Protein AF-A0A1T4WNL3-F1 (afdb_monomer)

Sequence (635 aa):
MLKDLIFTIPKENHSEDTITNILKSHPEIQFVSLVGIDLSGNDTDEKIPVKIFLDDITTFLKGSVQTDGSSVVLPGIATINNAKIDMVADLDVNWYVDYNFENIDEETGKPVGTLRIPCFLIHEGKAVDSRNILKKSIEYFKTTLFSLLKKYPHTLKDYGISVDDIEDVVATSATELEFWVKTPNDIAEMEEIEALSTSQALQEQYWKRTKGAVRTSLEQCLMFMNKYGLDPEMGHKEVGGVKGKIDESGKFNHIMEQLEIDWKYSDAIQAADNDLLVRTLVKEVFRRNGLDVTFQAKPIEGVAGSGKHTHIGMALKLKNGKRINLFTATKKHYLSVFGYASLMGILKNYEVINPFVSATNDSLRRLKPGFEAPICIVTSLGHAVEEPSRNRTVLIGLVRDIQSPLATRFELRAPNPHTNTYLSLATMYLTMIDGIKYALENSKNEDDLLKEISKAPEEDADYLEKGRAYRSEEDVFEHYSEKEREAIFGKAPATVFENISAFSKYPEKLAVLNQGEILNSKIIESYKMAVIKRWVTEINNRIISNYMDEIRSFKMLHNPEKALDLDISNWMAINELRMYLMKDTYTSKSLFTRIKEASASEDYDKLSNLQLELDMKMKVLRELYYSYKKNLVDI

Secondary structure (DSSP, 8-state):
--TT---EE-GGG-SHHHHHHHHHH-TTEEEEEEE-B-TTSPBP---EEHHHHHHTHHHHHHS-EEEEGGGSS-TTTSBTTB-EEEEEE--SS-EEEEEEEEEE-TTTSSEEEEEEEEEEEEETTEE-SHHHHHHHHHHHHHHHHHHHHHH-GGGGGGGT--GGGEEEEEEEEEEEEEEEEE-TT----HHHHHHHHHHHHTT-STTPPP-HHHHHHHHHHHHHHHHTT--EEEEEEEEEE-PPEE-TTSSEEE-EEEEEEEE--EEHHHHHHHHHHHHHHHHHHHHHTT-EEE--SSSSTTSPPPPEEEEEEEEEEETTS-EEESSS-SSSSSS-HHHHHHHHHHHHTHHHHHHHH--SHHHHHHS-TTSS---SS-EE--SBTTB-----SSSEEEEEETTEEEEEEEEE----TTS-HHHHHHHHHHHHHHHHHHHHHTT--HHHHHHHHT--TTS--SSSPTT---B--S-HHHHS-HHHHHHHH-PPPSSHHHHHTHHHH-HHHHHHHTGGGTT-HHHHHHHHHHHHHHHHHHIIIIIHHHHHHHHHH----S-TTT--HHHHHHHHHHHHHHHHHH---SS---HHHHHHHHHHTT-HHHHHHHHHHHHHHHHHHHHHHHHHHHH-S--

pLDDT: mean 93.78, std 6.46, range [57.22, 98.81]

Radius of gyration: 26.41 Å; Cα contacts (8 Å, |Δi|>4): 1164; chains: 1; bounding box: 69×68×75 Å

Solvent-accessible surface area (backbone atoms only — not comparable to full-atom values): 33241 Å² total; per-residue (Å²): 116,77,76,94,67,76,33,57,47,56,38,92,50,67,45,73,68,50,45,52,53,49,47,69,74,37,66,43,42,47,25,34,22,63,31,29,32,28,66,71,53,50,69,49,82,57,79,42,47,38,68,64,47,63,78,46,42,64,44,56,65,74,43,59,48,76,48,74,25,54,85,44,62,34,46,94,68,26,34,84,94,49,18,63,25,34,38,31,50,51,57,90,42,67,30,41,41,50,64,41,81,86,46,61,35,84,88,77,64,26,42,33,23,30,40,40,38,45,25,36,37,25,44,96,90,37,76,73,21,26,54,48,42,24,53,51,26,51,53,50,39,44,54,50,48,54,53,49,41,69,76,45,53,75,78,32,52,76,74,75,52,57,75,86,46,54,65,47,69,46,51,32,19,31,52,40,44,29,28,39,40,28,31,73,91,70,73,81,48,74,69,51,41,50,49,26,35,49,31,36,77,68,60,67,27,50,74,41,84,69,56,72,54,63,33,53,27,54,55,49,39,45,57,50,36,45,61,55,67,43,51,55,73,48,72,48,36,29,56,31,27,52,86,59,42,67,45,99,86,72,44,77,72,44,43,43,37,26,31,35,42,32,39,54,64,36,50,41,70,55,29,38,57,46,54,56,50,49,56,51,46,47,44,53,42,28,42,76,57,67,31,40,70,44,51,48,19,40,81,47,82,88,48,74,48,23,38,19,35,39,35,44,39,48,27,39,33,27,72,87,71,52,74,44,41,46,32,35,38,77,59,102,44,77,37,18,51,54,26,46,19,25,53,51,16,36,53,73,32,36,63,57,40,40,39,45,32,44,60,38,69,42,42,37,65,32,44,34,92,95,52,86,37,28,56,38,50,27,24,31,71,35,95,41,70,91,38,64,36,80,66,66,50,33,22,37,31,43,45,58,41,94,91,39,56,75,60,32,34,38,34,37,44,62,26,25,57,69,32,27,51,35,49,38,50,21,44,42,44,35,25,18,47,51,20,33,47,53,32,63,78,67,69,50,49,50,69,57,47,51,50,55,47,59,33,52,30,90,45,81,54,96,83,54,64,63,56,30,30,43,51,50,81,63,55,53,75,81,74,37,54,72,70,51,40,36,56,35,35,41,73,63,56,83,41,47,63,58,28,53,44,27,52,77,75,37,52,74,51,39,52,47,48,28,52,92,64,58,50,27,72,71,55,50,50,18,45,49,53,49,42,52,54,49,52,54,49,41,45,67,67,45,52,48,48,53,48,51,56,52,57,65,66,66,64,90,70,70,53,85,92,74,50,49,74,64,59,52,52,49,50,49,57,42,50,52,51,50,35,48,42,70,43,67,56,99,88,47,75,9,52,54,56,51,39,55,49,24,57,74,68,66,36,56,72,58,29,47,55,48,48,54,51,46,57,52,51,53,51,52,45,51,54,49,50,48,54,51,58,73,69,52,86,82,117

Nearest PDB structures (foldseek):
  8v22-assembly1_L  TM=7.716E-01  e=1.422E-23  Escherichia coli
  8oon-assembly1_C-2  TM=8.156E-01  e=2.079E-21  Methanothermococcus thermolithotrophicus DSM 2095
  4s17-assembly1_F-2  TM=7.633E-01  e=3.168E-22  Bifidobacterium adolescentis ATCC 15703
  4s17-assembly1_A-2  TM=7.574E-01  e=7.742E-22  Bifidobacterium adolescentis ATCC 15703
  4s17-assembly1_B-2  TM=7.696E-01  e=1.299E-21  Bifidobacterium adolescentis ATCC 15703

Mean predicted aligned error: 5.03 Å

Structure (mmCIF, N/CA/C/O backbone):
data_AF-A0A1T4WNL3-F1
#
_entry.id   AF-A0A1T4WNL3-F1
#
loop_
_atom_site.group_PDB
_atom_site.id
_atom_site.type_symbol
_atom_site.label_atom_id
_atom_site.label_alt_id
_atom_site.label_comp_id
_atom_site.label_asym_id
_atom_site.label_entity_id
_atom_site.label_seq_id
_atom_site.pdbx_PDB_ins_code
_atom_site.Cartn_x
_atom_site.Cartn_y
_atom_site.Cartn_z
_atom_site.occupancy
_atom_site.B_iso_or_equiv
_atom_site.auth_seq_id
_atom_site.auth_comp_id
_atom_site.auth_asym_id
_atom_site.auth_atom_id
_atom_site.pdbx_PDB_model_num
ATOM 1 N N . MET A 1 1 ? -19.769 -29.306 6.484 1.00 57.22 1 MET A N 1
ATOM 2 C CA . MET A 1 1 ? -18.399 -28.915 6.866 1.00 57.22 1 MET A CA 1
ATOM 3 C C . MET A 1 1 ? -18.257 -27.441 7.251 1.00 57.22 1 MET A C 1
ATOM 5 O O . MET A 1 1 ? -17.490 -27.186 8.155 1.00 57.22 1 MET A O 1
ATOM 9 N N . LEU A 1 2 ? -18.979 -26.476 6.649 1.00 66.50 2 LEU A N 1
ATOM 10 C CA . LEU A 1 2 ? -18.873 -25.042 7.026 1.00 66.50 2 LEU A CA 1
ATOM 11 C C . LEU A 1 2 ? -20.044 -24.500 7.869 1.00 66.50 2 LEU A C 1
ATOM 13 O O . LEU A 1 2 ? -20.103 -23.299 8.112 1.00 66.50 2 LEU A O 1
ATOM 17 N N . LYS A 1 3 ? -21.021 -25.345 8.225 1.00 69.94 3 LYS A N 1
ATOM 18 C CA . LYS A 1 3 ? -22.125 -24.926 9.099 1.00 69.94 3 LYS A CA 1
ATOM 19 C C . LYS A 1 3 ? -21.577 -24.781 10.518 1.00 69.94 3 LYS A C 1
ATOM 21 O O . LYS A 1 3 ? -20.771 -25.612 10.929 1.00 69.94 3 LYS A O 1
ATOM 26 N N . ASP A 1 4 ? -22.001 -23.728 11.207 1.00 85.50 4 ASP A N 1
ATOM 27 C CA . ASP A 1 4 ? -21.702 -23.480 12.622 1.00 85.50 4 ASP A CA 1
ATOM 28 C C . ASP A 1 4 ? -20.215 -23.215 12.941 1.00 85.50 4 ASP A C 1
ATOM 30 O O . ASP A 1 4 ? -19.768 -23.456 14.061 1.00 85.50 4 ASP A O 1
ATOM 34 N N . LEU A 1 5 ? -19.448 -22.723 11.957 1.00 94.62 5 LEU A N 1
ATOM 35 C CA . LEU A 1 5 ? -18.129 -22.119 12.181 1.00 94.62 5 LEU A CA 1
ATOM 36 C C . LEU A 1 5 ? -18.284 -20.625 12.471 1.00 94.62 5 LEU A C 1
ATOM 38 O O . LEU A 1 5 ? -19.067 -19.943 11.803 1.00 94.62 5 LEU A O 1
ATOM 42 N N . ILE A 1 6 ? -17.485 -20.110 13.402 1.00 96.19 6 ILE A N 1
ATOM 43 C CA . ILE A 1 6 ? -17.342 -18.668 13.629 1.00 96.19 6 ILE A CA 1
ATOM 44 C C . ILE A 1 6 ? -16.118 -18.148 12.885 1.00 96.19 6 ILE A C 1
ATOM 46 O O . ILE A 1 6 ? -15.044 -18.726 12.979 1.00 96.19 6 ILE A O 1
ATOM 50 N N . PHE A 1 7 ? -16.277 -17.070 12.127 1.00 97.12 7 PHE A N 1
ATOM 51 C CA . PHE A 1 7 ? -15.188 -16.479 11.339 1.00 97.12 7 PHE A CA 1
ATOM 52 C C . PHE A 1 7 ? -14.667 -15.178 11.949 1.00 97.12 7 PHE A C 1
ATOM 54 O O . PHE A 1 7 ? -13.506 -14.831 11.744 1.00 97.12 7 PHE A O 1
ATOM 61 N N . THR A 1 8 ? -15.507 -14.499 12.730 1.00 97.38 8 THR A N 1
ATOM 62 C CA . THR A 1 8 ? -15.230 -13.173 13.279 1.00 97.38 8 THR A CA 1
ATOM 63 C C . THR A 1 8 ? -15.749 -13.090 14.708 1.00 97.38 8 THR A C 1
ATOM 65 O O . THR A 1 8 ? -16.876 -13.507 14.984 1.00 97.38 8 THR A O 1
ATOM 68 N N . ILE A 1 9 ? -14.946 -12.523 15.604 1.00 97.81 9 ILE A N 1
ATOM 69 C CA . ILE A 1 9 ? -15.351 -12.112 16.946 1.00 97.81 9 ILE A CA 1
ATOM 70 C C . ILE A 1 9 ? -15.359 -10.575 16.955 1.00 97.81 9 ILE A C 1
ATOM 72 O O . ILE A 1 9 ? -14.308 -9.966 16.757 1.00 97.81 9 ILE A O 1
ATOM 76 N N . PRO A 1 10 ? -16.532 -9.931 17.099 1.00 96.94 10 PRO A N 1
ATOM 77 C CA . PRO A 1 10 ? -16.621 -8.476 17.166 1.00 96.94 10 PRO A CA 1
ATOM 78 C C . PRO A 1 10 ? -15.934 -7.908 18.409 1.00 96.94 10 PRO A C 1
ATOM 80 O O . PRO A 1 10 ? -15.971 -8.541 19.467 1.00 96.94 10 PRO A O 1
ATOM 83 N N . LYS A 1 11 ? -15.401 -6.685 18.309 1.00 95.81 11 LYS A N 1
ATOM 84 C CA . LYS A 1 11 ? -14.699 -5.998 19.413 1.00 95.81 11 LYS A CA 1
ATOM 85 C C . LYS A 1 11 ? -15.496 -5.909 20.719 1.00 95.81 11 LYS A C 1
ATOM 87 O O . LYS A 1 11 ? -14.936 -5.920 21.811 1.00 95.81 11 LYS A O 1
ATOM 92 N N . GLU A 1 12 ? -16.822 -5.870 20.630 1.00 96.44 12 GLU A N 1
ATOM 93 C CA . GLU A 1 12 ? -17.733 -5.816 21.776 1.00 96.44 12 GLU A CA 1
ATOM 94 C C . GLU A 1 12 ? -17.738 -7.119 22.599 1.00 96.44 12 GLU A C 1
ATOM 96 O O . GLU A 1 12 ? -18.172 -7.122 23.751 1.00 96.44 12 GLU A O 1
ATOM 101 N N . ASN A 1 13 ? -17.228 -8.218 22.031 1.00 96.69 13 ASN A N 1
ATOM 102 C CA . ASN A 1 13 ? -17.241 -9.560 22.614 1.00 96.69 13 ASN A CA 1
ATOM 103 C C . ASN A 1 13 ? -15.879 -9.990 23.189 1.00 96.69 13 ASN A C 1
ATOM 105 O O . ASN A 1 13 ? -15.675 -11.169 23.474 1.00 96.69 13 ASN A O 1
ATOM 109 N N . HIS A 1 14 ? -14.945 -9.058 23.389 1.00 96.62 14 HIS A N 1
ATOM 110 C CA . HIS A 1 14 ? -13.576 -9.349 23.837 1.00 96.62 14 HIS A CA 1
ATOM 111 C C . HIS A 1 14 ? -13.397 -9.420 25.364 1.00 96.62 14 HIS A C 1
ATOM 113 O O . HIS A 1 14 ? -12.284 -9.287 25.873 1.00 96.62 14 HIS A O 1
ATOM 119 N N . SER A 1 15 ? -14.475 -9.644 26.125 1.00 96.06 15 SER A N 1
ATOM 120 C CA . SER A 1 15 ? -14.351 -9.913 27.563 1.00 96.06 15 SER A CA 1
ATOM 121 C C . SER A 1 15 ? -13.847 -11.334 27.828 1.00 96.06 15 SER A C 1
ATOM 123 O O . SER A 1 15 ? -14.164 -12.258 27.079 1.00 96.06 15 SER A O 1
ATOM 125 N N . GLU A 1 16 ? -13.103 -11.523 28.925 1.00 96.38 16 GLU A N 1
ATOM 126 C CA . GLU A 1 16 ? -12.551 -12.831 29.326 1.00 96.38 16 GLU A CA 1
ATOM 127 C C . GLU A 1 16 ? -13.632 -13.926 29.362 1.00 96.38 16 GLU A C 1
ATOM 129 O O . GLU A 1 16 ? -13.452 -14.997 28.779 1.00 96.38 16 GLU A O 1
ATOM 134 N N . ASP A 1 17 ? -14.788 -13.631 29.965 1.00 96.94 17 ASP A N 1
ATOM 135 C CA . ASP A 1 17 ? -15.919 -14.562 30.044 1.00 96.94 17 ASP A CA 1
ATOM 136 C C . ASP A 1 17 ? -16.486 -14.903 28.661 1.00 96.94 17 ASP A C 1
ATOM 138 O O . ASP A 1 17 ? -16.759 -16.068 28.360 1.00 96.94 17 ASP A O 1
ATOM 142 N N . THR A 1 18 ? -16.655 -13.897 27.798 1.00 97.38 18 THR A N 1
ATOM 143 C CA . THR A 1 18 ? -17.240 -14.087 26.465 1.00 97.38 18 THR A CA 1
ATOM 144 C C . THR A 1 18 ? -16.316 -14.910 25.581 1.00 97.38 18 THR A C 1
ATOM 146 O O . THR A 1 18 ? -16.757 -15.905 25.008 1.00 97.38 18 THR A O 1
ATOM 149 N N . ILE A 1 19 ? -15.027 -14.566 25.528 1.00 97.75 19 ILE A N 1
ATOM 150 C CA . ILE A 1 19 ? -14.022 -15.316 24.768 1.00 97.75 19 ILE A CA 1
ATOM 151 C C . ILE A 1 19 ? -13.920 -16.755 25.275 1.00 97.75 19 ILE A C 1
ATOM 153 O O . ILE A 1 19 ? -13.922 -17.691 24.476 1.00 97.75 19 ILE A O 1
ATOM 157 N N . THR A 1 20 ? -13.911 -16.955 26.596 1.00 97.88 20 THR A N 1
ATOM 158 C CA . THR A 1 20 ? -13.886 -18.297 27.191 1.00 97.88 20 THR A CA 1
ATOM 159 C C . THR A 1 20 ? -15.090 -19.130 26.756 1.00 97.88 20 THR A C 1
ATOM 161 O O . THR A 1 20 ? -14.938 -20.293 26.380 1.00 97.88 20 THR A O 1
ATOM 164 N N . ASN A 1 21 ? -16.291 -18.549 26.782 1.00 97.94 21 ASN A N 1
ATOM 165 C CA . ASN A 1 21 ? -17.511 -19.236 26.360 1.00 97.94 21 ASN A CA 1
ATOM 166 C C . ASN A 1 21 ? -17.511 -19.546 24.859 1.00 97.94 21 ASN A C 1
ATOM 168 O O . ASN A 1 21 ? -17.924 -20.639 24.467 1.00 97.94 21 ASN A O 1
ATOM 172 N N . ILE A 1 22 ? -17.016 -18.621 24.033 1.00 97.50 22 ILE A N 1
ATOM 173 C CA . ILE A 1 22 ? -16.871 -18.817 22.589 1.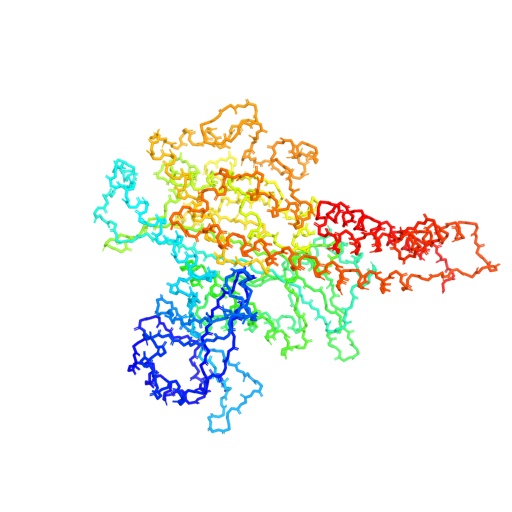00 97.50 22 ILE A CA 1
ATOM 174 C C . ILE A 1 22 ? -15.928 -19.992 22.308 1.00 97.50 22 ILE A C 1
ATOM 176 O O . ILE A 1 22 ? -16.333 -20.944 21.648 1.00 97.50 22 ILE A O 1
ATOM 180 N N . LEU A 1 23 ? -14.710 -19.977 22.855 1.00 97.69 23 LEU A N 1
ATOM 181 C CA . LEU A 1 23 ? -13.709 -21.017 22.593 1.00 97.69 23 LEU A CA 1
ATOM 182 C C . LEU A 1 23 ? -14.138 -22.392 23.127 1.00 97.69 23 LEU A C 1
ATOM 184 O O . LEU A 1 23 ? -13.887 -23.405 22.484 1.00 97.69 23 LEU A O 1
ATOM 188 N N . LYS A 1 24 ? -14.862 -22.448 24.252 1.00 96.69 24 LYS A N 1
ATOM 189 C CA . LYS A 1 24 ? -15.459 -23.704 24.747 1.00 96.69 24 LYS A CA 1
ATOM 190 C C . LYS A 1 24 ? -16.595 -24.224 23.862 1.00 96.69 24 LYS A C 1
ATOM 192 O O . LYS A 1 24 ? -16.798 -25.432 23.795 1.00 96.69 24 LYS A O 1
ATOM 197 N N . SER A 1 25 ? -17.342 -23.330 23.216 1.00 96.56 25 SER A N 1
ATOM 198 C CA . SER A 1 25 ? -18.434 -23.694 22.299 1.00 96.56 25 SER A CA 1
ATOM 199 C C . SER A 1 25 ? -17.930 -24.064 20.900 1.00 96.56 25 SER A C 1
ATOM 201 O O . SER A 1 25 ? -18.653 -24.712 20.145 1.00 96.56 25 SER A O 1
ATOM 203 N N . HIS A 1 26 ? -16.694 -23.679 20.576 1.00 97.00 26 HIS A N 1
ATOM 204 C CA . HIS A 1 26 ? -16.018 -23.933 19.307 1.00 97.00 26 HIS A CA 1
ATOM 205 C C . HIS A 1 26 ? -14.694 -24.685 19.523 1.00 97.00 26 HIS A C 1
ATOM 207 O O . HIS A 1 26 ? -13.627 -24.118 19.278 1.00 97.00 26 HIS A O 1
ATOM 213 N N . PRO A 1 27 ? -14.736 -25.954 19.980 1.00 96.69 27 PRO A N 1
ATOM 214 C CA . PRO A 1 27 ? -13.532 -26.744 20.251 1.00 96.69 27 PRO A CA 1
ATOM 215 C C . PRO A 1 27 ? -12.675 -27.010 19.002 1.00 96.69 27 PRO A C 1
ATOM 217 O O . PRO A 1 27 ? -11.502 -27.351 19.133 1.00 96.69 27 PRO A O 1
ATOM 220 N N . GLU A 1 28 ? -13.220 -26.802 17.796 1.00 97.00 28 GLU A N 1
ATOM 221 C CA . GLU A 1 28 ? -12.443 -26.813 16.553 1.00 97.00 28 GLU A CA 1
ATOM 222 C C . GLU A 1 28 ? -11.377 -25.704 16.498 1.00 97.00 28 GLU A C 1
ATOM 224 O O . GLU A 1 28 ? -10.408 -25.813 15.747 1.00 97.00 28 GLU A O 1
ATOM 229 N N . ILE A 1 29 ? -11.529 -24.633 17.284 1.00 98.00 29 ILE A N 1
ATOM 230 C CA . ILE A 1 29 ? -10.516 -23.589 17.434 1.00 98.00 29 ILE A CA 1
ATOM 231 C C . ILE A 1 29 ? -9.508 -24.085 18.461 1.00 98.00 29 ILE A C 1
ATOM 233 O O . ILE A 1 29 ? -9.729 -24.015 19.668 1.00 98.00 29 ILE A O 1
ATOM 237 N N . GLN A 1 30 ? -8.392 -24.608 17.966 1.00 98.06 30 GLN A N 1
ATOM 238 C CA . GLN A 1 30 ? -7.383 -25.259 18.801 1.00 98.06 30 GLN A CA 1
ATOM 239 C C . GLN A 1 30 ? -6.204 -24.342 19.122 1.00 98.06 30 GLN A C 1
ATOM 241 O O . GLN A 1 30 ? -5.468 -24.609 20.077 1.00 98.06 30 GLN A O 1
ATOM 246 N N . PHE A 1 31 ? -6.038 -23.246 18.373 1.00 98.56 31 PHE A N 1
ATOM 247 C CA . PHE A 1 31 ? -4.910 -22.331 18.529 1.00 98.56 31 PHE A CA 1
ATOM 248 C C . PHE A 1 31 ? -5.322 -20.859 18.618 1.00 98.56 31 PHE A C 1
ATOM 250 O O . PHE A 1 31 ? -6.384 -20.454 18.148 1.00 98.56 31 PHE A O 1
ATOM 257 N N . VAL A 1 32 ? -4.432 -20.054 19.192 1.00 98.19 32 VAL A N 1
ATOM 258 C CA . VAL A 1 32 ? -4.446 -18.590 19.199 1.00 98.19 32 VAL A CA 1
ATOM 259 C C . VAL A 1 32 ? -3.115 -18.089 18.636 1.00 98.19 32 VAL A C 1
ATOM 261 O O . VAL A 1 32 ? -2.075 -18.712 18.861 1.00 98.19 32 VAL A O 1
ATOM 264 N N . SER A 1 33 ? -3.150 -16.968 17.920 1.00 97.56 33 SER A N 1
ATOM 265 C CA . SER A 1 33 ? -1.974 -16.221 17.469 1.00 97.56 33 SER A CA 1
ATOM 266 C C . SER A 1 33 ? -2.160 -14.745 17.788 1.00 97.56 33 SER A C 1
ATOM 268 O O . SER A 1 33 ? -3.196 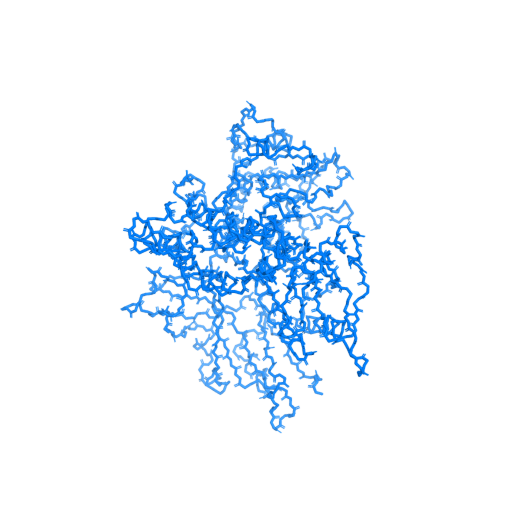-14.175 17.447 1.00 97.56 33 SER A O 1
ATOM 270 N N . LEU A 1 34 ? -1.159 -14.114 18.390 1.00 96.94 34 LEU A N 1
ATOM 271 C CA . LEU A 1 34 ? -1.027 -12.668 18.459 1.00 96.94 34 LEU A CA 1
ATOM 272 C C . LEU A 1 34 ? -0.390 -12.167 17.156 1.00 96.94 34 LEU A C 1
ATOM 274 O O . LEU A 1 34 ? 0.597 -12.709 16.666 1.00 96.94 34 LEU A O 1
ATOM 278 N N . VAL A 1 35 ? -0.977 -11.137 16.560 1.00 96.81 35 VAL A N 1
ATOM 279 C CA . VAL A 1 35 ? -0.631 -10.685 15.209 1.00 96.81 35 VAL A CA 1
ATOM 280 C C . VAL A 1 35 ? -0.123 -9.251 15.271 1.00 96.81 35 VAL A C 1
ATOM 282 O O . VAL A 1 35 ? -0.903 -8.298 15.273 1.00 96.81 35 VAL A O 1
ATOM 285 N N . GLY A 1 36 ? 1.197 -9.095 15.352 1.00 96.25 36 GLY A N 1
ATOM 286 C CA . GLY A 1 36 ? 1.877 -7.804 15.280 1.00 96.25 36 GLY A CA 1
ATOM 287 C C . GLY A 1 36 ? 2.453 -7.558 13.891 1.00 96.25 36 GLY A C 1
ATOM 288 O O . GLY A 1 36 ? 2.832 -8.504 13.207 1.00 96.25 36 GLY A O 1
ATOM 289 N N . ILE A 1 37 ? 2.526 -6.288 13.477 1.00 97.56 37 ILE A N 1
ATOM 290 C CA . ILE A 1 37 ? 2.919 -5.909 12.110 1.00 97.56 37 ILE A CA 1
ATOM 291 C C . ILE A 1 37 ? 4.238 -5.141 12.110 1.00 97.56 37 ILE A C 1
ATOM 293 O O . ILE A 1 37 ? 4.306 -3.991 12.549 1.00 97.56 37 ILE A O 1
ATOM 297 N N . ASP A 1 38 ? 5.290 -5.737 11.562 1.00 96.69 38 ASP A N 1
ATOM 298 C CA . ASP A 1 38 ? 6.601 -5.093 11.489 1.00 96.69 38 ASP A CA 1
ATOM 299 C C . ASP A 1 38 ? 6.644 -3.905 10.509 1.00 96.69 38 ASP A C 1
ATOM 301 O O . ASP A 1 38 ? 5.672 -3.598 9.812 1.00 96.69 38 ASP A O 1
ATOM 305 N N . LEU A 1 39 ? 7.781 -3.205 10.434 1.00 97.06 39 LEU A N 1
ATOM 306 C CA . LEU A 1 39 ? 7.925 -2.027 9.567 1.00 97.06 39 LEU A CA 1
ATOM 307 C C . LEU A 1 39 ? 7.915 -2.360 8.065 1.00 97.06 39 LEU A C 1
ATOM 309 O O . LEU A 1 39 ? 7.682 -1.475 7.244 1.00 97.06 39 LEU A O 1
ATOM 313 N N . SER A 1 40 ? 8.127 -3.622 7.685 1.00 94.81 40 SER A N 1
ATOM 314 C CA . SER A 1 40 ? 7.991 -4.097 6.301 1.00 94.81 40 SER A CA 1
ATOM 315 C C . SER A 1 40 ? 6.575 -4.561 5.952 1.00 94.81 40 SER A C 1
ATOM 317 O O . SER A 1 40 ? 6.327 -4.880 4.789 1.00 94.81 40 SER A O 1
ATOM 319 N N . GLY A 1 41 ? 5.652 -4.561 6.917 1.00 94.50 41 GLY A N 1
ATOM 320 C CA . GLY A 1 41 ? 4.276 -5.014 6.734 1.00 94.50 41 GLY A CA 1
ATOM 321 C C . GLY A 1 41 ? 4.114 -6.531 6.824 1.00 94.50 41 GLY A C 1
ATOM 322 O O . GLY A 1 41 ? 3.123 -7.047 6.312 1.00 94.50 41 GLY A O 1
ATOM 323 N N . ASN A 1 42 ? 5.077 -7.242 7.422 1.00 94.56 42 ASN A N 1
ATOM 324 C CA . ASN A 1 42 ? 4.926 -8.666 7.716 1.00 94.56 42 ASN A CA 1
ATOM 325 C C . ASN A 1 42 ? 4.204 -8.836 9.051 1.00 94.56 42 ASN A C 1
ATOM 327 O O . ASN A 1 42 ? 4.529 -8.148 10.024 1.00 94.56 42 ASN A O 1
ATOM 331 N N . ASP A 1 43 ? 3.257 -9.764 9.090 1.00 94.25 43 ASP A N 1
ATOM 332 C CA . ASP A 1 43 ? 2.553 -10.154 10.298 1.00 94.25 43 ASP A CA 1
ATOM 333 C C . ASP A 1 43 ? 3.238 -11.330 11.008 1.00 94.25 43 ASP A C 1
ATOM 335 O O . ASP A 1 43 ? 3.867 -12.184 10.380 1.00 94.25 43 ASP A O 1
ATOM 339 N N . THR A 1 44 ? 3.140 -11.363 12.337 1.00 92.81 44 THR A N 1
ATOM 340 C CA . THR A 1 44 ? 3.548 -12.527 13.132 1.00 92.81 44 THR A CA 1
ATOM 341 C C . THR A 1 44 ? 2.503 -13.638 13.044 1.00 92.81 44 THR A C 1
ATOM 343 O O . THR A 1 44 ? 1.303 -13.387 12.905 1.00 92.81 44 THR A O 1
ATOM 346 N N . ASP A 1 45 ? 2.965 -14.884 13.124 1.00 92.38 45 ASP A N 1
ATOM 347 C CA . ASP A 1 45 ? 2.098 -16.053 13.214 1.00 92.38 45 ASP A CA 1
ATOM 348 C C . ASP A 1 45 ? 2.709 -17.091 14.155 1.00 92.38 45 ASP A C 1
ATOM 350 O O . ASP A 1 45 ? 3.809 -17.601 13.930 1.00 92.38 45 ASP A O 1
ATOM 354 N N . GLU A 1 46 ? 1.962 -17.438 15.192 1.00 92.00 46 GLU A N 1
ATOM 355 C CA . GLU A 1 46 ? 2.300 -18.484 16.138 1.00 92.00 46 GLU A CA 1
ATOM 356 C C . GLU A 1 46 ? 1.085 -19.372 16.416 1.00 92.00 46 GLU A C 1
ATOM 358 O O . GLU A 1 46 ? -0.050 -19.089 16.028 1.00 92.00 46 GLU A O 1
ATOM 363 N N . LYS A 1 47 ? 1.331 -20.518 17.052 1.00 95.69 47 LYS A N 1
ATOM 364 C CA . LYS A 1 47 ? 0.296 -21.506 17.357 1.00 95.69 47 LYS A CA 1
ATOM 365 C C . LYS A 1 47 ? 0.312 -21.800 18.848 1.00 95.69 47 LYS A C 1
ATOM 367 O O . LYS A 1 47 ? 0.953 -22.744 19.302 1.00 95.69 47 LYS A O 1
ATOM 372 N N . ILE A 1 48 ? -0.383 -20.957 19.608 1.00 97.12 48 ILE A N 1
ATOM 373 C CA . ILE A 1 48 ? -0.551 -21.103 21.056 1.00 97.12 48 ILE A CA 1
ATOM 374 C C . ILE A 1 48 ? -1.771 -21.991 21.298 1.00 97.12 48 ILE A C 1
ATOM 376 O O . ILE A 1 48 ? -2.868 -21.602 20.905 1.00 97.12 48 ILE A O 1
ATOM 380 N N . PRO A 1 49 ? -1.636 -23.169 21.929 1.00 98.12 49 PRO A N 1
ATOM 381 C CA . PRO A 1 49 ? -2.784 -24.008 22.256 1.00 98.12 49 PRO A CA 1
ATOM 382 C C . PRO A 1 49 ? -3.846 -23.237 23.047 1.00 98.12 49 PRO A C 1
ATOM 384 O O . PRO A 1 49 ? -3.524 -22.609 24.058 1.00 98.12 49 PRO A O 1
ATOM 387 N N . VAL A 1 50 ? -5.118 -23.343 22.650 1.00 98.06 50 VAL A N 1
ATOM 388 C CA . VAL A 1 50 ? -6.236 -22.653 23.324 1.00 98.06 50 VAL A CA 1
ATOM 389 C C . VAL A 1 50 ? -6.296 -22.983 24.812 1.00 98.06 50 VAL A C 1
ATOM 391 O O . VAL A 1 50 ? -6.618 -22.117 25.615 1.00 98.06 50 VAL A O 1
ATOM 394 N N . LYS A 1 51 ? -5.901 -24.195 25.213 1.00 97.38 51 LYS A N 1
ATOM 395 C CA . LYS A 1 51 ? -5.773 -24.553 26.629 1.00 97.38 51 LYS A CA 1
ATOM 396 C C . LYS A 1 51 ? -4.832 -23.607 27.391 1.00 97.38 51 LYS A C 1
ATOM 398 O O . LYS A 1 51 ? -5.217 -23.098 28.432 1.00 97.38 51 LYS A O 1
ATOM 403 N N . ILE A 1 52 ? -3.639 -23.345 26.851 1.00 97.19 52 ILE A N 1
ATOM 404 C CA . ILE A 1 52 ? -2.651 -22.443 27.468 1.00 97.19 52 ILE A CA 1
ATOM 405 C C . ILE A 1 52 ? -3.190 -21.012 27.497 1.00 97.19 52 ILE A C 1
ATOM 407 O O . ILE A 1 52 ? -3.056 -20.326 28.504 1.00 97.19 52 ILE A O 1
ATOM 411 N N . PHE A 1 53 ? -3.834 -20.582 26.410 1.00 97.38 53 PHE A N 1
ATOM 412 C CA . PHE A 1 53 ? -4.473 -19.271 26.347 1.00 97.38 53 PHE A CA 1
ATOM 413 C C . PHE A 1 53 ? -5.574 -19.108 27.406 1.00 97.38 53 PHE A C 1
ATOM 415 O O . PHE A 1 53 ? -5.632 -18.077 28.061 1.00 97.38 53 PHE A O 1
ATOM 422 N N . LEU A 1 54 ? -6.428 -20.117 27.606 1.00 97.56 54 LEU A N 1
ATOM 423 C CA . LEU A 1 54 ? -7.506 -20.077 28.599 1.00 97.56 54 LEU A CA 1
ATOM 424 C C . LEU A 1 54 ? -6.988 -20.153 30.041 1.00 97.56 54 LEU A C 1
ATOM 426 O O . LEU A 1 54 ? -7.569 -19.512 30.915 1.00 97.56 54 LEU A O 1
ATOM 430 N N . ASP A 1 55 ? -5.911 -20.905 30.288 1.00 97.06 55 ASP A N 1
ATOM 431 C CA . ASP A 1 55 ? -5.296 -21.028 31.616 1.00 97.06 55 ASP A CA 1
ATOM 432 C C . ASP A 1 55 ? -4.707 -19.684 32.113 1.00 97.06 55 ASP A C 1
ATOM 434 O O . ASP A 1 55 ? -4.633 -19.469 33.323 1.00 97.06 55 ASP A O 1
ATOM 438 N N . ASP A 1 56 ? -4.335 -18.767 31.205 1.00 95.38 56 ASP A N 1
ATOM 439 C CA . ASP A 1 56 ? -3.764 -17.440 31.515 1.00 95.38 56 ASP A CA 1
ATOM 440 C C . ASP A 1 56 ? -4.378 -16.298 30.670 1.00 95.38 56 ASP A C 1
ATOM 442 O O . ASP A 1 56 ? -3.702 -15.370 30.213 1.00 95.38 56 ASP A O 1
ATOM 446 N N . ILE A 1 57 ? -5.693 -16.357 30.435 1.00 96.12 57 ILE A N 1
ATOM 447 C CA . ILE A 1 57 ? -6.389 -15.431 29.522 1.00 96.12 57 ILE A CA 1
ATOM 448 C C . ILE A 1 57 ? -6.226 -13.961 29.925 1.00 96.12 57 ILE A C 1
ATOM 450 O O . ILE A 1 57 ? -6.108 -13.082 29.071 1.00 96.12 57 ILE A O 1
ATOM 454 N N . THR A 1 58 ? -6.162 -13.676 31.228 1.00 96.19 58 THR A N 1
ATOM 455 C CA . THR A 1 58 ? -5.981 -12.317 31.742 1.00 96.19 58 THR A CA 1
ATOM 456 C C . THR A 1 58 ? -4.665 -11.705 31.249 1.00 96.19 58 THR A C 1
ATOM 458 O O . THR A 1 58 ? -4.656 -10.545 30.833 1.00 96.19 58 THR A O 1
ATOM 461 N N . THR A 1 59 ? -3.565 -12.467 31.233 1.00 94.75 59 THR A N 1
ATOM 462 C CA . THR A 1 59 ? -2.266 -11.979 30.744 1.00 94.75 59 THR A CA 1
ATOM 463 C C . THR A 1 59 ? -2.296 -11.735 29.240 1.00 94.75 59 THR A C 1
ATOM 465 O O . THR A 1 59 ? -1.793 -10.709 28.788 1.00 94.75 59 THR A O 1
ATOM 468 N N . PHE A 1 60 ? -2.943 -12.609 28.466 1.00 95.25 60 PHE A N 1
ATOM 469 C CA . PHE A 1 60 ? -3.087 -12.416 27.021 1.00 95.25 60 PHE A CA 1
ATOM 470 C C . PHE A 1 60 ? -3.920 -11.184 26.654 1.00 95.25 60 PHE A C 1
ATOM 472 O O . PHE A 1 60 ? -3.584 -10.485 25.699 1.00 95.25 60 PHE A O 1
ATOM 479 N N . LEU A 1 61 ? -5.003 -10.915 27.390 1.00 95.12 61 LEU A N 1
ATOM 480 C CA . LEU A 1 61 ? -5.925 -9.827 27.055 1.00 95.12 61 LEU A CA 1
ATOM 481 C C . LEU A 1 61 ? -5.533 -8.473 27.651 1.00 95.12 61 LEU A C 1
ATOM 483 O O . LEU A 1 61 ? -5.851 -7.441 27.067 1.00 95.12 61 LEU A O 1
ATOM 487 N N . LYS A 1 62 ? -4.894 -8.456 28.825 1.00 92.69 62 LYS A N 1
ATOM 488 C CA . LYS A 1 62 ? -4.612 -7.219 29.582 1.00 92.69 62 LYS A CA 1
ATOM 489 C C . LYS A 1 62 ? -3.134 -7.012 29.906 1.00 92.69 62 LYS A C 1
ATOM 491 O O . LYS A 1 62 ? -2.761 -5.923 30.339 1.00 92.69 62 LYS A O 1
ATOM 496 N N . GLY A 1 63 ? -2.317 -8.051 29.769 1.00 92.19 63 GLY A N 1
ATOM 497 C CA . GLY A 1 63 ? -0.880 -8.010 30.005 1.00 92.19 63 GLY A CA 1
ATOM 498 C C . GLY A 1 63 ? -0.096 -7.877 28.703 1.00 92.19 63 GLY A C 1
ATOM 499 O O . GLY A 1 63 ? -0.510 -7.199 27.763 1.00 92.19 63 GLY A O 1
ATOM 500 N N . SER A 1 64 ? 1.063 -8.527 28.667 1.00 91.00 64 SER A N 1
ATOM 501 C CA . SER A 1 64 ? 1.886 -8.619 27.470 1.00 91.00 64 SER A CA 1
ATOM 502 C C . SER A 1 64 ? 2.528 -9.991 27.361 1.00 91.00 64 SER A C 1
ATOM 504 O O . SER A 1 64 ? 2.981 -10.549 28.362 1.00 91.00 64 SER A O 1
ATOM 506 N N . VAL A 1 65 ? 2.639 -10.496 26.138 1.00 91.56 65 VAL A N 1
ATOM 507 C CA . VAL A 1 65 ? 3.321 -11.759 25.840 1.00 91.56 65 VAL A CA 1
ATOM 508 C C . VAL A 1 65 ? 4.659 -11.459 25.189 1.00 91.56 65 VAL A C 1
ATOM 510 O O . VAL A 1 65 ? 4.735 -10.685 24.242 1.00 91.56 65 VAL A O 1
ATOM 513 N N . GLN A 1 66 ? 5.732 -12.048 25.704 1.00 89.94 66 GLN A N 1
ATOM 514 C CA . GLN A 1 66 ? 7.072 -11.763 25.207 1.00 89.94 66 GLN A CA 1
ATOM 515 C C . GLN A 1 66 ? 7.431 -12.648 24.005 1.00 89.94 66 GLN A C 1
ATOM 517 O O . GLN A 1 66 ? 7.187 -13.852 24.022 1.00 89.94 66 GLN A O 1
ATOM 522 N N . THR A 1 67 ? 8.112 -12.066 23.017 1.00 88.88 67 THR A N 1
ATOM 523 C CA . THR A 1 67 ? 8.731 -12.782 21.895 1.00 88.88 67 THR A CA 1
ATOM 524 C C . THR A 1 67 ? 10.138 -12.253 21.572 1.00 88.88 67 THR A C 1
ATOM 526 O O . THR A 1 67 ? 10.594 -11.244 22.126 1.00 88.88 67 THR A O 1
ATOM 529 N N . ASP A 1 68 ? 10.848 -12.965 20.695 1.00 88.56 68 ASP A N 1
ATOM 530 C CA . ASP A 1 68 ? 12.146 -12.569 20.142 1.00 88.56 68 ASP A CA 1
ATOM 531 C C . ASP A 1 68 ? 11.951 -11.711 18.881 1.00 88.56 68 ASP A C 1
ATOM 533 O O . ASP A 1 68 ? 11.619 -12.194 17.799 1.00 88.56 68 ASP A O 1
ATOM 537 N N . GLY A 1 69 ? 12.182 -10.410 19.022 1.00 84.44 69 GLY A N 1
ATOM 538 C CA . GLY A 1 69 ? 12.098 -9.419 17.956 1.00 84.44 69 GLY A CA 1
ATOM 539 C C . GLY A 1 69 ? 13.315 -9.339 17.040 1.00 84.44 69 GLY A C 1
ATOM 540 O O . GLY A 1 69 ? 13.263 -8.586 16.072 1.00 84.44 69 GLY A O 1
ATOM 541 N N . SER A 1 70 ? 14.401 -10.083 17.284 1.00 85.25 70 SER A N 1
ATOM 542 C CA . SER A 1 70 ? 15.601 -10.030 16.425 1.00 85.25 70 SER A CA 1
ATOM 543 C C . SER A 1 70 ? 15.349 -10.538 15.001 1.00 85.25 70 SER A C 1
ATOM 545 O O . SER A 1 70 ? 16.103 -10.209 14.081 1.00 85.25 70 SER A O 1
ATOM 547 N N . SER A 1 71 ? 14.280 -11.318 14.819 1.00 85.31 71 SER A N 1
ATOM 548 C CA . SER A 1 71 ? 13.829 -11.855 13.530 1.00 85.31 71 SER A CA 1
ATOM 549 C C . SER A 1 71 ? 12.641 -11.090 12.931 1.00 85.31 71 SER A C 1
ATOM 551 O O . SER A 1 71 ? 12.181 -11.425 11.843 1.00 85.31 71 SER A O 1
ATOM 553 N N . VAL A 1 72 ? 12.167 -10.049 13.616 1.00 90.25 72 VAL A N 1
ATOM 554 C CA . VAL A 1 72 ? 11.130 -9.128 13.140 1.00 90.25 72 VAL A CA 1
ATOM 555 C C . VAL A 1 72 ? 11.818 -7.935 12.469 1.00 90.25 72 VAL A C 1
ATOM 557 O O . VAL A 1 72 ? 12.908 -7.532 12.886 1.00 90.25 72 VAL A O 1
ATOM 560 N N . VAL A 1 73 ? 11.236 -7.346 11.416 1.00 94.06 73 VAL A N 1
ATOM 561 C CA . VAL A 1 73 ? 11.889 -6.233 10.704 1.00 94.06 73 VAL A CA 1
ATOM 562 C C . VAL A 1 73 ? 11.775 -4.920 11.491 1.00 94.06 73 VAL A C 1
ATOM 564 O O . VAL A 1 73 ? 10.947 -4.057 11.203 1.00 94.06 73 VAL A O 1
ATOM 567 N N . LEU A 1 74 ? 12.647 -4.786 12.493 1.00 94.88 74 LEU A N 1
ATOM 568 C CA . LEU A 1 74 ? 12.808 -3.640 13.396 1.00 94.88 74 LEU A CA 1
ATOM 569 C C . LEU A 1 74 ? 14.305 -3.292 13.608 1.00 94.88 74 LEU A C 1
ATOM 571 O O . LEU A 1 74 ? 14.761 -3.166 14.749 1.00 94.88 74 LEU A O 1
ATOM 575 N N . PRO A 1 75 ? 15.128 -3.168 12.544 1.00 95.38 75 PRO A N 1
ATOM 576 C CA . PRO A 1 75 ? 16.575 -2.986 12.689 1.00 95.38 75 PRO A CA 1
ATOM 577 C C . PRO A 1 75 ? 16.913 -1.684 13.426 1.00 95.38 75 PRO A C 1
ATOM 579 O O . PRO A 1 75 ? 16.257 -0.666 13.236 1.00 95.38 75 PRO A O 1
ATOM 582 N N . GLY A 1 76 ? 17.918 -1.707 14.302 1.00 93.12 76 GLY A N 1
ATOM 583 C CA . GLY A 1 76 ? 18.263 -0.553 15.150 1.00 93.12 76 GLY A CA 1
ATOM 584 C C . GLY A 1 76 ? 17.267 -0.273 16.290 1.00 93.12 76 GLY A C 1
ATOM 585 O O . GLY A 1 76 ? 17.544 0.560 17.153 1.00 93.12 76 GLY A O 1
ATOM 586 N N . ILE A 1 77 ? 16.134 -0.982 16.327 1.00 94.06 77 ILE A N 1
ATOM 587 C CA . ILE A 1 77 ? 15.193 -1.001 17.448 1.00 94.06 77 ILE A CA 1
ATOM 588 C C . ILE A 1 77 ? 15.397 -2.298 18.227 1.00 94.06 77 ILE A C 1
ATOM 590 O O . ILE A 1 77 ? 15.968 -2.242 19.307 1.00 94.06 77 ILE A O 1
ATOM 594 N N . ALA A 1 78 ? 15.017 -3.443 17.656 1.00 91.00 78 ALA A N 1
ATOM 595 C CA . ALA A 1 78 ? 15.229 -4.758 18.251 1.00 91.00 78 ALA A CA 1
ATOM 596 C C . ALA A 1 78 ? 16.486 -5.394 17.641 1.00 91.00 78 ALA A C 1
ATOM 598 O O . ALA A 1 78 ? 16.503 -5.812 16.483 1.00 91.00 78 ALA A O 1
ATOM 599 N N . THR A 1 79 ? 17.577 -5.421 18.404 1.00 89.25 79 THR A N 1
ATOM 600 C CA . THR A 1 79 ? 18.864 -5.998 17.980 1.00 89.25 79 THR A CA 1
ATOM 601 C C . THR A 1 79 ? 19.088 -7.356 18.634 1.00 89.25 79 THR A C 1
ATOM 603 O O . THR A 1 79 ? 18.464 -7.669 19.635 1.00 89.25 79 THR A O 1
ATOM 606 N N . ILE A 1 80 ? 20.019 -8.174 18.131 1.00 87.56 80 ILE A N 1
ATOM 607 C CA . ILE A 1 80 ? 20.292 -9.518 18.691 1.00 87.56 80 ILE A CA 1
ATOM 608 C C . ILE A 1 80 ? 20.612 -9.475 20.199 1.00 87.56 80 ILE A C 1
ATOM 610 O O . ILE A 1 80 ? 20.211 -10.356 20.950 1.00 87.56 80 ILE A O 1
ATOM 614 N N . ASN A 1 81 ? 21.314 -8.439 20.661 1.00 89.50 81 ASN A N 1
ATOM 615 C CA . ASN A 1 81 ? 21.648 -8.239 22.075 1.00 89.50 81 ASN A CA 1
ATOM 616 C C . ASN A 1 81 ? 20.567 -7.487 22.882 1.00 89.50 81 ASN A C 1
ATOM 618 O O . ASN A 1 81 ? 20.742 -7.307 24.083 1.00 89.50 81 ASN A O 1
ATOM 622 N N . ASN A 1 82 ? 19.486 -7.040 22.238 1.00 92.00 82 ASN A N 1
ATOM 623 C CA . ASN A 1 82 ? 18.330 -6.380 22.850 1.00 92.00 82 ASN A CA 1
ATOM 624 C C . ASN A 1 82 ? 17.057 -6.725 22.060 1.0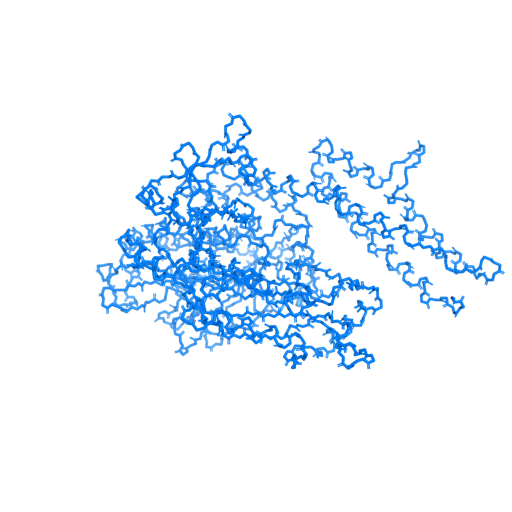0 92.00 82 ASN A C 1
ATOM 626 O O . ASN A 1 82 ? 16.397 -5.867 21.476 1.00 92.00 82 ASN A O 1
ATOM 630 N N . ALA A 1 83 ? 16.769 -8.021 21.960 1.00 92.06 83 ALA A N 1
ATOM 631 C CA . ALA A 1 83 ? 15.770 -8.523 21.024 1.00 92.06 83 ALA A CA 1
ATOM 632 C C . ALA A 1 83 ? 14.355 -8.554 21.606 1.00 92.06 83 ALA A C 1
ATOM 634 O O . ALA A 1 83 ? 13.404 -8.861 20.899 1.00 92.06 83 ALA A O 1
ATOM 635 N N . LYS A 1 84 ? 14.201 -8.275 22.902 1.00 94.50 84 LYS A N 1
ATOM 636 C CA . LYS A 1 84 ? 12.927 -8.438 23.595 1.00 94.50 84 LYS A CA 1
ATOM 637 C C . LYS A 1 84 ? 11.839 -7.554 22.970 1.00 94.50 84 LYS A C 1
ATOM 639 O O . LYS A 1 84 ? 12.003 -6.335 22.886 1.00 94.50 84 LYS A O 1
ATOM 644 N N . ILE A 1 85 ? 10.714 -8.176 22.625 1.00 94.81 85 ILE A N 1
ATOM 645 C CA . ILE A 1 85 ? 9.470 -7.512 22.233 1.00 94.81 85 ILE A CA 1
ATOM 646 C C . ILE A 1 85 ? 8.333 -8.035 23.104 1.00 94.81 85 ILE A C 1
ATOM 648 O O . ILE A 1 85 ? 8.202 -9.241 23.296 1.00 94.81 85 ILE A O 1
ATOM 652 N N . ASP A 1 86 ? 7.517 -7.123 23.615 1.00 96.31 86 ASP A N 1
ATOM 653 C CA . ASP A 1 86 ? 6.284 -7.412 24.337 1.00 96.31 86 ASP A CA 1
ATOM 654 C C . ASP A 1 86 ? 5.093 -7.189 23.384 1.00 96.31 86 ASP A C 1
ATOM 656 O O . ASP A 1 86 ? 4.969 -6.132 22.769 1.00 96.31 86 ASP A O 1
ATOM 660 N N . MET A 1 87 ? 4.224 -8.184 23.233 1.00 96.56 87 MET A N 1
ATOM 661 C CA . MET A 1 87 ? 3.035 -8.159 22.379 1.00 96.56 87 MET A CA 1
ATOM 662 C C . MET A 1 87 ? 1.808 -7.853 23.237 1.00 96.56 87 MET A C 1
ATOM 664 O O . MET A 1 87 ? 1.522 -8.588 24.184 1.00 96.56 87 MET A O 1
ATOM 668 N N . VAL A 1 88 ? 1.094 -6.771 22.921 1.00 97.44 88 VAL A N 1
ATOM 669 C CA . VAL A 1 88 ? -0.095 -6.318 23.666 1.00 97.44 88 VAL A CA 1
ATOM 670 C C . VAL A 1 88 ? -1.320 -6.411 22.767 1.00 97.44 88 VAL A C 1
ATOM 672 O O . VAL A 1 88 ? -1.365 -5.734 21.740 1.00 97.44 88 VAL A O 1
ATOM 675 N N . ALA A 1 89 ? -2.292 -7.248 23.131 1.00 97.12 89 ALA A N 1
ATOM 676 C CA . ALA A 1 89 ? -3.499 -7.470 22.338 1.00 97.12 89 ALA A CA 1
ATOM 677 C C . ALA A 1 89 ? -4.300 -6.174 22.127 1.00 97.12 89 ALA A C 1
ATOM 679 O O . ALA A 1 89 ? -4.453 -5.360 23.038 1.00 97.12 89 ALA A O 1
ATOM 680 N N . ASP A 1 90 ? -4.838 -6.000 20.923 1.00 96.94 90 ASP A N 1
ATOM 681 C CA . ASP A 1 90 ? -5.762 -4.922 20.603 1.00 96.94 90 ASP A CA 1
ATOM 682 C C . ASP A 1 90 ? -7.200 -5.425 20.663 1.00 96.94 90 ASP A C 1
ATOM 684 O O . ASP A 1 90 ? -7.656 -6.192 19.812 1.00 96.94 90 ASP A O 1
ATOM 688 N N . LEU A 1 91 ? -7.917 -4.969 21.685 1.00 96.56 91 LEU A N 1
ATOM 689 C CA . LEU A 1 91 ? -9.309 -5.331 21.916 1.00 96.56 91 LEU A CA 1
ATOM 690 C C . LEU A 1 91 ? -10.284 -4.444 21.119 1.00 96.56 91 LEU A C 1
ATOM 692 O O . LEU A 1 91 ? -11.466 -4.769 21.072 1.00 96.56 91 LEU A O 1
ATOM 696 N N . ASP A 1 92 ? -9.811 -3.356 20.494 1.00 95.50 92 ASP A N 1
ATOM 697 C CA . ASP A 1 92 ? -10.650 -2.306 19.888 1.00 95.50 92 ASP A CA 1
ATOM 698 C C . ASP A 1 92 ? -11.069 -2.590 18.427 1.00 95.50 92 ASP A C 1
ATOM 700 O O . ASP A 1 92 ? -11.751 -1.772 17.797 1.00 95.50 92 ASP A O 1
ATOM 704 N N . VAL A 1 93 ? -10.665 -3.735 17.874 1.00 96.69 93 VAL A N 1
ATOM 705 C CA . VAL A 1 93 ? -10.946 -4.177 16.495 1.00 96.69 93 VAL A CA 1
ATOM 706 C C . VAL A 1 93 ? -11.606 -5.547 16.486 1.00 96.69 93 VAL A C 1
ATOM 708 O O . VAL A 1 93 ? -11.632 -6.212 17.509 1.00 96.69 93 VAL A O 1
ATOM 711 N N . ASN A 1 94 ? -12.129 -5.994 15.349 1.00 97.62 94 ASN A N 1
ATOM 712 C CA . ASN A 1 94 ? -12.634 -7.357 15.220 1.00 97.62 94 ASN A CA 1
ATOM 713 C C . ASN A 1 94 ? -11.474 -8.355 15.125 1.00 97.62 94 ASN A C 1
ATOM 715 O O . ASN A 1 94 ? -10.458 -8.082 14.484 1.00 97.62 94 ASN A O 1
ATOM 719 N N . TRP A 1 95 ? -11.651 -9.537 15.711 1.00 98.06 95 TRP A N 1
ATOM 720 C CA . TRP A 1 95 ? -10.721 -10.658 15.572 1.00 98.06 95 TRP A CA 1
ATOM 721 C C . TRP A 1 95 ? -11.246 -11.693 14.593 1.00 98.06 95 TRP A C 1
ATOM 723 O O . TRP A 1 95 ? -12.457 -11.874 14.456 1.00 98.06 95 TRP A O 1
ATOM 733 N N . TYR A 1 96 ? -10.333 -12.405 13.938 1.00 98.12 96 TYR A N 1
ATOM 734 C CA . TYR A 1 96 ? -10.668 -13.376 12.901 1.00 98.12 96 TYR A CA 1
ATOM 735 C C . TYR A 1 96 ? -10.215 -14.778 13.276 1.00 98.12 96 TYR A C 1
ATOM 737 O O . TYR A 1 96 ? -9.174 -14.958 13.899 1.00 98.12 96 TYR A O 1
ATOM 745 N N . VAL A 1 97 ? -10.983 -15.783 12.863 1.00 98.00 97 VAL A N 1
ATOM 746 C CA . VAL A 1 97 ? -10.588 -17.189 12.985 1.00 98.00 97 VAL A CA 1
ATOM 747 C C . VAL A 1 97 ? -10.101 -17.681 11.629 1.00 98.00 97 VAL A C 1
ATOM 749 O O . VAL A 1 97 ? -10.861 -17.745 10.660 1.00 98.00 97 VAL A O 1
ATOM 752 N N . ASP A 1 98 ? -8.821 -18.017 11.556 1.00 96.50 98 ASP A N 1
ATOM 753 C CA . ASP A 1 98 ? -8.204 -18.622 10.382 1.00 96.50 98 ASP A CA 1
ATOM 754 C C . ASP A 1 98 ? -8.360 -20.146 10.436 1.00 96.50 98 ASP A C 1
ATOM 756 O O . ASP A 1 98 ? -7.985 -20.774 11.427 1.00 96.50 98 ASP A O 1
ATOM 760 N N . TYR A 1 99 ? -8.941 -20.744 9.396 1.00 96.12 99 TYR A N 1
ATOM 761 C CA . TYR A 1 99 ? -9.248 -22.174 9.356 1.00 96.12 99 TYR A CA 1
ATOM 762 C C . TYR A 1 99 ? -8.344 -22.913 8.378 1.00 96.12 99 TYR A C 1
ATOM 764 O O . TYR A 1 99 ? -8.377 -22.675 7.168 1.00 96.12 99 TYR A O 1
ATOM 772 N N . ASN A 1 100 ? -7.632 -23.917 8.885 1.00 94.81 100 ASN A N 1
ATOM 773 C CA . ASN A 1 100 ? -6.882 -24.845 8.058 1.00 94.81 100 ASN A CA 1
ATOM 774 C C . ASN A 1 100 ? -7.816 -25.931 7.503 1.00 94.81 100 ASN A C 1
ATOM 776 O O . ASN A 1 100 ? -8.105 -26.930 8.156 1.00 94.81 100 ASN A O 1
ATOM 780 N N . PHE A 1 101 ? -8.272 -25.756 6.262 1.00 92.62 101 PHE A N 1
ATOM 781 C CA . PHE A 1 101 ? -9.164 -26.711 5.593 1.00 92.62 101 PHE A CA 1
ATOM 782 C C . PHE A 1 101 ? -8.509 -28.039 5.189 1.00 92.62 101 PHE A C 1
ATOM 784 O O . PHE A 1 101 ? -9.215 -28.932 4.719 1.00 92.62 101 PHE A O 1
ATOM 791 N N . GLU A 1 102 ? -7.193 -28.165 5.342 1.00 94.25 102 GLU A N 1
ATOM 792 C CA . GLU A 1 102 ? -6.443 -29.401 5.096 1.00 94.25 102 GLU A CA 1
ATOM 793 C C . GLU A 1 102 ? -6.223 -30.206 6.379 1.00 94.25 102 GLU A C 1
ATOM 795 O O . GLU A 1 102 ? -5.929 -31.397 6.309 1.00 94.25 102 GLU A O 1
ATOM 800 N N . ASN A 1 103 ? -6.408 -29.578 7.542 1.00 95.69 103 ASN A N 1
ATOM 801 C CA . ASN A 1 103 ? -6.324 -30.226 8.839 1.00 95.69 103 ASN A CA 1
ATOM 802 C C . ASN A 1 103 ? -7.714 -30.279 9.475 1.00 95.69 103 ASN A C 1
ATOM 804 O O . ASN A 1 103 ? -8.211 -29.279 9.994 1.00 95.69 103 ASN A O 1
ATOM 808 N N . ILE A 1 104 ? -8.354 -31.441 9.397 1.00 96.19 104 ILE A N 1
ATOM 809 C CA . ILE A 1 104 ? -9.676 -31.661 9.978 1.00 96.19 104 ILE A CA 1
ATOM 810 C C . ILE A 1 104 ? -9.498 -32.235 11.376 1.00 96.19 104 ILE A C 1
ATOM 812 O O . ILE A 1 104 ? -8.842 -33.259 11.548 1.00 96.19 104 ILE A O 1
ATOM 816 N N . ASP A 1 105 ? -10.108 -31.580 12.355 1.00 94.06 105 ASP A N 1
ATOM 817 C CA . ASP A 1 105 ? -10.186 -32.086 13.713 1.00 94.06 105 ASP A CA 1
ATOM 818 C C . ASP A 1 105 ? -11.054 -33.351 13.754 1.00 94.06 105 ASP A C 1
ATOM 820 O O . ASP A 1 105 ? -12.204 -33.352 13.301 1.00 94.06 105 ASP A O 1
ATOM 824 N N . GLU A 1 106 ? -10.493 -34.436 14.285 1.00 93.25 106 GLU A N 1
ATOM 825 C CA . GLU A 1 106 ? -11.135 -35.753 14.287 1.00 93.25 106 GLU A CA 1
ATOM 826 C C . GLU A 1 106 ? -12.383 -35.790 15.179 1.00 93.25 106 GLU A C 1
ATOM 828 O O . GLU A 1 106 ? -13.339 -36.500 14.862 1.00 93.25 106 GLU A O 1
ATOM 833 N N . GLU A 1 107 ? -12.403 -35.013 16.267 1.00 93.31 107 GLU A N 1
ATOM 834 C CA . GLU A 1 107 ? -13.513 -35.007 17.225 1.00 93.31 107 GLU A CA 1
ATOM 835 C C . GLU A 1 107 ? -14.726 -34.239 16.692 1.00 93.31 107 GLU A C 1
ATOM 837 O O . GLU A 1 107 ? -15.861 -34.716 16.767 1.00 93.31 107 GLU A O 1
ATOM 842 N N . THR A 1 108 ? -14.503 -33.048 16.134 1.00 93.50 108 THR A N 1
ATOM 843 C CA . THR A 1 108 ? -15.588 -32.183 15.648 1.00 93.50 108 THR A CA 1
ATOM 844 C C . THR A 1 108 ? -15.950 -32.413 14.181 1.00 93.50 108 THR A C 1
ATOM 846 O O . THR A 1 108 ? -17.030 -32.001 13.743 1.00 93.50 108 THR A O 1
ATOM 849 N N . GLY A 1 109 ? -15.065 -33.030 13.390 1.00 94.38 109 GLY A N 1
ATOM 850 C CA . GLY A 1 109 ? -15.209 -33.150 11.935 1.00 94.38 109 GLY A CA 1
ATOM 851 C C . GLY A 1 109 ? -15.160 -31.802 11.200 1.00 94.38 109 GLY A C 1
ATOM 852 O O . GLY A 1 109 ? -15.652 -31.685 10.070 1.00 94.38 109 GLY A O 1
ATOM 853 N N . LYS A 1 110 ? -14.621 -30.765 11.851 1.00 95.62 110 LYS A N 1
ATOM 854 C CA . LYS A 1 110 ? -14.480 -29.396 11.342 1.00 95.62 110 LYS A CA 1
ATOM 855 C C . LYS A 1 110 ? -13.004 -29.082 11.059 1.00 95.62 110 LYS A C 1
ATOM 857 O O . LYS A 1 110 ? -12.125 -29.729 11.617 1.00 95.62 110 LYS A O 1
ATOM 862 N N . PRO A 1 111 ? -12.700 -28.109 10.183 1.00 96.62 111 PRO A N 1
ATOM 863 C CA . PRO A 1 111 ? -11.327 -27.645 10.008 1.00 96.62 111 PRO A CA 1
ATOM 864 C C . PRO A 1 111 ? -10.789 -27.029 11.301 1.00 96.62 111 PRO A C 1
ATOM 866 O O . PRO A 1 111 ? -11.514 -26.310 11.990 1.00 96.62 111 PRO A O 1
ATOM 869 N N . VAL A 1 112 ? -9.514 -27.270 11.591 1.00 97.50 112 VAL A N 1
ATOM 870 C CA . VAL A 1 112 ? -8.842 -26.693 12.757 1.00 97.50 112 VAL A CA 1
ATOM 871 C C . VAL A 1 112 ? -8.723 -25.178 12.598 1.00 97.50 112 VAL A C 1
ATOM 873 O O . VAL A 1 112 ? -8.220 -24.685 11.585 1.00 97.50 112 VAL A O 1
ATOM 876 N N . GLY A 1 113 ? -9.189 -24.447 13.608 1.00 97.44 113 GLY A N 1
ATOM 877 C CA . GLY A 1 113 ? -9.175 -22.990 13.675 1.00 97.44 113 GLY A CA 1
ATOM 878 C C . GLY A 1 113 ? -8.025 -22.430 14.516 1.00 97.44 113 GLY A C 1
ATOM 879 O O . GLY A 1 113 ? -7.636 -22.999 15.539 1.00 97.44 113 GLY A O 1
ATOM 880 N N . THR A 1 114 ? -7.517 -21.271 14.101 1.00 98.38 114 THR A N 1
ATOM 881 C CA . THR A 1 114 ? -6.602 -20.411 14.858 1.00 98.38 114 THR A CA 1
ATOM 882 C C . THR A 1 114 ? -7.250 -19.041 15.044 1.00 98.38 114 THR A C 1
ATOM 884 O O . THR A 1 114 ? -7.493 -18.337 14.065 1.00 98.38 114 THR A O 1
ATOM 887 N N . LEU A 1 115 ? -7.529 -18.636 16.285 1.00 98.50 115 LEU A N 1
ATOM 888 C CA . LEU A 1 115 ? -7.986 -17.279 16.587 1.00 98.50 115 LEU A CA 1
ATOM 889 C C . LEU A 1 115 ? -6.814 -16.299 16.428 1.00 98.50 115 LEU A C 1
ATOM 891 O O . LEU A 1 115 ? -5.839 -16.365 17.174 1.00 98.50 115 LEU A O 1
ATOM 895 N N . ARG A 1 116 ? -6.912 -15.388 15.461 1.00 98.00 116 ARG A N 1
ATOM 896 C CA . ARG A 1 116 ? -5.940 -14.322 15.202 1.00 98.00 116 ARG A CA 1
ATOM 897 C C . ARG A 1 116 ? -6.340 -13.066 15.975 1.00 98.00 116 ARG A C 1
ATOM 899 O O . ARG A 1 116 ? -7.373 -12.464 15.684 1.00 98.00 116 ARG A O 1
ATOM 906 N N . ILE A 1 117 ? -5.511 -12.681 16.939 1.00 98.12 117 ILE A N 1
ATOM 907 C CA . ILE A 1 117 ? -5.681 -11.520 17.818 1.00 98.12 117 ILE A CA 1
ATOM 908 C C . ILE A 1 117 ? -4.659 -10.455 17.399 1.00 98.12 117 ILE A C 1
ATOM 910 O O . ILE A 1 117 ? -3.474 -10.614 17.689 1.00 98.12 117 ILE A O 1
ATOM 914 N N . PRO A 1 118 ? -5.060 -9.366 16.725 1.00 98.00 118 PRO A N 1
ATOM 915 C CA . PRO A 1 118 ? -4.160 -8.259 16.428 1.00 98.00 118 PRO A CA 1
ATOM 916 C C . PRO A 1 118 ? -3.527 -7.700 17.702 1.00 98.00 118 PRO A C 1
ATOM 918 O O . PRO A 1 118 ? -4.183 -7.603 18.739 1.00 98.00 118 PRO A O 1
ATOM 921 N N . CYS A 1 119 ? -2.253 -7.327 17.639 1.00 97.38 119 CYS A N 1
ATOM 922 C CA . CYS A 1 119 ? -1.523 -6.792 18.782 1.00 97.38 119 CYS A CA 1
ATOM 923 C C . CYS A 1 119 ? -0.567 -5.665 18.376 1.00 97.38 119 CYS A C 1
ATOM 925 O O . CYS A 1 119 ? -0.279 -5.458 17.197 1.00 97.38 119 CYS A O 1
ATOM 927 N N . PHE A 1 120 ? -0.039 -4.959 19.371 1.00 97.56 120 PHE A N 1
ATOM 928 C CA . PHE A 1 120 ? 1.028 -3.972 19.220 1.00 97.56 120 PHE A CA 1
ATOM 929 C C . PHE A 1 120 ? 2.361 -4.563 19.672 1.00 97.56 120 PHE A C 1
ATOM 931 O O . PHE A 1 120 ? 2.402 -5.281 20.673 1.00 97.56 120 PHE A O 1
ATOM 938 N N . LEU A 1 121 ? 3.450 -4.238 18.968 1.00 97.19 121 LEU A N 1
ATOM 939 C CA . LEU A 1 121 ? 4.798 -4.662 19.357 1.00 97.19 121 LEU A CA 1
ATOM 940 C C . LEU A 1 121 ? 5.466 -3.551 20.160 1.00 97.19 121 LEU A C 1
ATOM 942 O O . LEU A 1 121 ? 5.724 -2.456 19.652 1.00 97.19 121 LEU A O 1
ATOM 946 N N . ILE A 1 122 ? 5.762 -3.847 21.418 1.00 96.75 122 ILE A N 1
ATOM 947 C CA . ILE A 1 122 ? 6.350 -2.926 22.379 1.00 96.75 122 ILE A CA 1
ATOM 948 C C . ILE A 1 122 ? 7.812 -3.308 22.608 1.00 96.75 122 ILE A C 1
ATOM 950 O O . ILE A 1 122 ? 8.132 -4.431 22.985 1.00 96.75 122 ILE A O 1
ATOM 954 N N . HIS A 1 123 ? 8.713 -2.352 22.415 1.00 96.12 123 HIS A N 1
ATOM 955 C CA . HIS A 1 123 ? 10.131 -2.473 22.720 1.00 96.12 123 HIS A CA 1
ATOM 956 C C . HIS A 1 123 ? 10.521 -1.399 23.736 1.00 96.12 123 HIS A C 1
ATOM 958 O O . HIS A 1 123 ? 10.278 -0.214 23.504 1.00 96.12 123 HIS A O 1
ATOM 964 N N . GLU A 1 124 ? 11.109 -1.794 24.869 1.00 93.81 124 GLU A N 1
ATOM 965 C CA . GLU A 1 124 ? 11.524 -0.865 25.939 1.00 93.81 124 GLU A CA 1
ATOM 966 C C . GLU A 1 124 ? 10.389 0.081 26.388 1.00 93.81 124 GLU A C 1
ATOM 968 O O . GLU A 1 124 ? 10.581 1.281 26.590 1.00 93.81 124 GLU A O 1
ATOM 973 N N . GLY A 1 125 ? 9.169 -0.455 26.495 1.00 93.06 125 GLY A N 1
ATOM 974 C CA .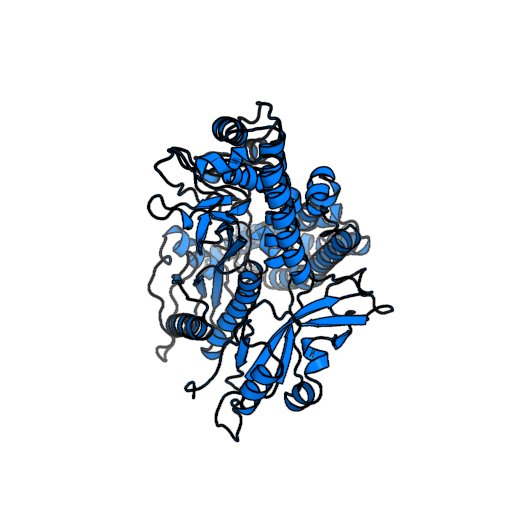 GLY A 1 125 ? 7.976 0.308 26.878 1.00 93.06 125 GLY A CA 1
ATOM 975 C C . GLY A 1 125 ? 7.430 1.245 25.793 1.00 93.06 125 GLY A C 1
ATOM 976 O O . GLY A 1 125 ? 6.509 2.014 26.064 1.00 93.06 125 GLY A O 1
ATOM 977 N N . LYS A 1 126 ? 7.965 1.203 24.566 1.00 93.94 126 LYS A N 1
ATOM 978 C CA . LYS A 1 126 ? 7.491 2.001 23.429 1.00 93.94 126 LYS A CA 1
ATOM 979 C C . LYS A 1 126 ? 6.963 1.099 22.324 1.00 93.94 126 LYS A C 1
ATOM 981 O O . LYS A 1 126 ? 7.644 0.174 21.905 1.00 93.94 126 LYS A O 1
ATOM 986 N N . ALA A 1 127 ? 5.774 1.396 21.819 1.00 94.25 127 ALA A N 1
ATOM 987 C CA . ALA A 1 127 ? 5.259 0.739 20.625 1.00 94.25 127 ALA A CA 1
ATOM 988 C C . ALA A 1 127 ? 6.062 1.159 19.383 1.00 94.25 127 ALA A C 1
ATOM 990 O O . ALA A 1 127 ? 6.317 2.353 19.191 1.00 94.25 127 ALA A O 1
ATOM 991 N N . VAL A 1 128 ? 6.469 0.182 18.574 1.00 95.62 128 VAL A N 1
ATOM 992 C CA . VAL A 1 128 ? 7.412 0.360 17.450 1.00 95.62 128 VAL A CA 1
ATOM 993 C C . VAL A 1 128 ? 6.907 -0.229 16.131 1.00 95.62 128 VAL A C 1
ATOM 995 O O . VAL A 1 128 ? 7.586 -0.127 15.113 1.00 95.62 128 VAL A O 1
ATOM 998 N N . ASP A 1 129 ? 5.730 -0.844 16.145 1.00 97.00 129 ASP A N 1
ATOM 999 C CA . ASP A 1 129 ? 5.124 -1.533 15.014 1.00 97.00 129 ASP A CA 1
ATOM 1000 C C . ASP A 1 129 ? 4.279 -0.616 14.124 1.00 97.00 129 ASP A C 1
ATOM 1002 O O . ASP A 1 129 ? 3.808 0.452 14.529 1.00 97.00 129 ASP A O 1
ATOM 1006 N N . SER A 1 130 ? 4.030 -1.081 12.900 1.00 98.31 130 SER A N 1
ATOM 1007 C CA . SER A 1 130 ? 3.251 -0.348 11.899 1.00 98.31 130 SER A CA 1
ATOM 1008 C C . SER A 1 130 ? 1.812 -0.094 12.346 1.00 98.31 130 SER A C 1
ATOM 1010 O O . SER A 1 130 ? 1.242 0.959 12.047 1.00 98.31 130 SER A O 1
ATOM 1012 N N . ARG A 1 131 ? 1.224 -1.033 13.094 1.00 97.94 131 ARG A N 1
ATOM 1013 C CA . ARG A 1 131 ? -0.174 -0.962 13.520 1.00 97.94 131 ARG A CA 1
ATOM 1014 C C . ARG A 1 131 ? -0.381 0.119 14.577 1.00 97.94 131 ARG A C 1
ATOM 1016 O O . ARG A 1 131 ? -1.279 0.952 14.432 1.00 97.94 131 ARG A O 1
ATOM 1023 N N . ASN A 1 132 ? 0.495 0.193 15.583 1.00 97.56 132 ASN A N 1
ATOM 1024 C CA . ASN A 1 132 ? 0.461 1.294 16.545 1.00 97.56 132 ASN A CA 1
ATOM 1025 C C . ASN A 1 132 ? 0.766 2.657 15.895 1.00 97.56 132 ASN A C 1
ATOM 1027 O O . ASN A 1 132 ? 0.183 3.663 16.302 1.00 97.56 132 ASN A O 1
ATOM 1031 N N . ILE A 1 133 ? 1.668 2.719 14.907 1.00 98.56 133 ILE A N 1
ATOM 1032 C CA . ILE A 1 133 ? 1.954 3.965 14.172 1.00 98.56 133 ILE A CA 1
ATOM 1033 C C . ILE A 1 133 ? 0.666 4.522 13.549 1.00 98.56 133 ILE A C 1
ATOM 1035 O O . ILE A 1 133 ? 0.351 5.692 13.762 1.00 98.56 133 ILE A O 1
ATOM 1039 N N . LEU A 1 134 ? -0.134 3.685 12.875 1.00 98.56 134 LEU A N 1
ATOM 1040 C CA . LEU A 1 134 ? -1.436 4.103 12.345 1.00 98.56 134 LEU A CA 1
ATOM 1041 C C . LEU A 1 134 ? -2.403 4.548 13.454 1.00 98.56 134 LEU A C 1
ATOM 1043 O O . LEU A 1 134 ? -3.022 5.607 13.323 1.00 98.56 134 LEU A O 1
ATOM 1047 N N . LYS A 1 135 ? -2.512 3.781 14.550 1.00 98.00 135 LYS A N 1
ATOM 1048 C CA . LYS A 1 135 ? -3.384 4.129 15.689 1.00 98.00 135 LYS A CA 1
ATOM 1049 C C . LYS A 1 135 ? -3.064 5.520 16.232 1.00 98.00 135 LYS A C 1
ATOM 1051 O O . LYS A 1 135 ? -3.951 6.372 16.290 1.00 98.00 135 LYS A O 1
ATOM 1056 N N . LYS A 1 136 ? -1.787 5.792 16.507 1.00 98.06 136 LYS A N 1
ATOM 1057 C CA . LYS A 1 136 ? -1.337 7.102 16.992 1.00 98.06 136 LYS A CA 1
ATOM 1058 C C . LYS A 1 136 ? -1.527 8.218 15.967 1.00 98.06 136 LYS A C 1
ATOM 1060 O O . LYS A 1 136 ? -1.905 9.319 16.358 1.00 98.06 136 LYS A O 1
ATOM 1065 N N . SER A 1 137 ? -1.315 7.964 14.673 1.00 98.56 137 SER A N 1
ATOM 1066 C CA . SER A 1 137 ? -1.591 8.951 13.615 1.00 98.56 137 SER A CA 1
ATOM 1067 C C . SER A 1 137 ? -3.054 9.370 13.582 1.00 98.56 137 SER A C 1
ATOM 1069 O O . SER A 1 137 ? -3.347 10.563 13.486 1.00 98.56 137 SER A O 1
ATOM 1071 N N . ILE A 1 138 ? -3.975 8.414 13.715 1.00 98.31 138 ILE A N 1
ATOM 1072 C CA . ILE A 1 138 ? -5.407 8.706 13.784 1.00 98.31 138 ILE A CA 1
ATOM 1073 C C . ILE A 1 138 ? -5.715 9.482 15.069 1.00 98.31 138 ILE A C 1
ATOM 1075 O O . ILE A 1 138 ? -6.332 10.539 14.997 1.00 98.31 138 ILE A O 1
ATOM 1079 N N . GLU A 1 139 ? -5.254 9.031 16.237 1.00 97.94 139 GLU A N 1
ATOM 1080 C CA . GLU A 1 139 ? -5.470 9.729 17.517 1.00 97.94 139 GLU A CA 1
ATOM 1081 C C . GLU A 1 139 ? -4.942 11.173 17.504 1.00 97.94 139 GLU A C 1
ATOM 1083 O O . GLU A 1 139 ? -5.622 12.098 17.966 1.00 97.94 139 GLU A O 1
ATOM 1088 N N . TYR A 1 140 ? -3.760 11.388 16.922 1.00 98.38 140 TYR A N 1
ATOM 1089 C CA . TYR A 1 140 ? -3.175 12.710 16.729 1.00 98.38 140 TYR A CA 1
ATOM 1090 C C . TYR A 1 140 ? -4.014 13.571 15.787 1.00 98.38 140 TYR A C 1
ATOM 1092 O O . TYR A 1 140 ? -4.290 14.731 16.110 1.00 98.38 140 TYR A O 1
ATOM 1100 N N . PHE A 1 141 ? -4.473 13.008 14.663 1.00 98.44 141 PHE A N 1
ATOM 1101 C CA . PHE A 1 141 ? -5.395 13.682 13.752 1.00 98.44 141 PHE A CA 1
ATOM 1102 C C . PHE A 1 141 ? -6.649 14.133 14.500 1.00 98.44 141 PHE A C 1
ATOM 1104 O O . PHE A 1 141 ? -6.987 15.316 14.467 1.00 98.44 141 PHE A O 1
ATOM 1111 N N . LYS A 1 142 ? -7.317 13.211 15.210 1.00 97.88 142 LYS A N 1
ATOM 1112 C CA . LYS A 1 142 ? -8.557 13.490 15.948 1.00 97.88 142 LYS A CA 1
ATOM 1113 C C . LYS A 1 142 ? -8.338 14.613 16.958 1.00 97.88 142 LYS A C 1
ATOM 1115 O O . LYS A 1 142 ? -9.040 15.620 16.923 1.00 97.88 142 LYS A O 1
ATOM 1120 N N . THR A 1 143 ? -7.335 14.466 17.822 1.00 97.94 143 THR A N 1
ATOM 1121 C CA . THR A 1 143 ? -7.039 15.424 18.898 1.00 97.94 143 THR A CA 1
ATOM 1122 C C . THR A 1 143 ? -6.715 16.807 18.341 1.00 97.94 143 THR A C 1
ATOM 1124 O O . THR A 1 143 ? -7.226 17.818 18.829 1.00 97.94 143 THR A O 1
ATOM 1127 N N . THR A 1 144 ? -5.907 16.860 17.282 1.00 98.25 144 THR A N 1
ATOM 1128 C CA . THR A 1 144 ? -5.531 18.122 16.645 1.00 98.25 144 THR A CA 1
ATOM 1129 C C . THR A 1 144 ? -6.727 18.769 15.958 1.00 98.25 144 THR A C 1
ATOM 1131 O O . THR A 1 144 ? -6.964 19.958 16.164 1.00 98.25 144 THR A O 1
ATOM 1134 N N . LEU A 1 145 ? -7.528 18.002 15.213 1.00 98.31 145 LEU A N 1
ATOM 1135 C CA . LEU A 1 145 ? -8.735 18.516 14.575 1.00 98.31 145 LEU A CA 1
ATOM 1136 C C . LEU A 1 145 ? -9.705 19.076 15.621 1.00 98.31 145 LEU A C 1
ATOM 1138 O O . LEU A 1 145 ? -10.158 20.204 15.475 1.00 98.31 145 LEU A O 1
ATOM 1142 N N . PHE A 1 146 ? -9.971 18.353 16.711 1.00 97.44 146 PHE A N 1
ATOM 1143 C CA . PHE A 1 146 ? -10.822 18.856 17.792 1.00 97.44 146 PHE A CA 1
ATOM 1144 C C . PHE A 1 146 ? -10.293 20.161 18.396 1.00 97.44 146 PHE A C 1
ATOM 1146 O O . PHE A 1 146 ? -11.074 21.077 18.655 1.00 97.44 146 PHE A O 1
ATOM 1153 N N . SER A 1 147 ? -8.980 20.272 18.609 1.00 97.81 147 SER A N 1
ATOM 1154 C CA . SER A 1 147 ? -8.355 21.509 19.092 1.00 97.81 147 SER A CA 1
ATOM 1155 C C . SER A 1 147 ? -8.561 22.671 18.112 1.00 97.81 147 SER A C 1
ATOM 1157 O O . SER A 1 147 ? -8.979 23.761 18.509 1.00 97.81 147 SER A O 1
ATOM 1159 N N . LEU A 1 148 ? -8.358 22.422 16.816 1.00 98.25 148 LEU A N 1
ATOM 1160 C CA . LEU A 1 148 ? -8.564 23.412 15.760 1.00 98.25 148 LEU A CA 1
ATOM 1161 C C . LEU A 1 148 ? -10.030 23.842 15.654 1.00 98.25 148 LEU A C 1
ATOM 1163 O O . LEU A 1 148 ? -10.299 25.036 15.585 1.00 98.25 148 LEU A O 1
ATOM 1167 N N . LEU A 1 149 ? -10.982 22.909 15.713 1.00 97.56 149 LEU A N 1
ATOM 1168 C CA . LEU A 1 149 ? -12.413 23.220 15.668 1.00 97.56 149 LEU A CA 1
ATOM 1169 C C . LEU A 1 149 ? -12.859 24.053 16.880 1.00 97.56 149 LEU A C 1
ATOM 1171 O O . LEU A 1 149 ? -13.674 24.960 16.729 1.00 97.56 149 LEU A O 1
ATOM 1175 N N . LYS A 1 150 ? -12.290 23.811 18.072 1.00 97.31 150 LYS A N 1
ATOM 1176 C CA . LYS A 1 150 ? -12.520 24.657 19.262 1.00 97.31 150 LYS A CA 1
ATOM 1177 C C . LYS A 1 150 ? -11.956 26.065 19.090 1.00 97.31 150 LYS A C 1
ATOM 1179 O O . LYS A 1 150 ? -12.583 27.028 19.521 1.00 97.31 150 LYS A O 1
ATOM 1184 N N . LYS A 1 151 ? -10.775 26.186 18.479 1.00 98.00 151 LYS A N 1
ATOM 1185 C CA . LYS A 1 151 ? -10.106 27.471 18.234 1.00 98.00 151 LYS A CA 1
ATOM 1186 C C . LYS A 1 151 ? -10.781 28.275 17.115 1.00 98.00 151 LYS A C 1
ATOM 1188 O O . LYS A 1 151 ? -10.858 29.497 17.205 1.00 98.00 151 LYS A O 1
ATOM 1193 N N . TYR A 1 152 ? -11.309 27.594 16.099 1.00 97.12 152 TYR A N 1
ATOM 1194 C CA . TYR A 1 152 ? -11.923 28.176 14.903 1.00 97.12 152 TYR A CA 1
ATOM 1195 C C . TYR A 1 152 ? -13.362 27.659 14.689 1.00 97.12 152 TYR A C 1
ATOM 1197 O O . TYR A 1 152 ? -13.660 27.062 13.652 1.00 97.12 152 TYR A O 1
ATOM 1205 N N . PRO A 1 153 ? -14.300 27.907 15.623 1.00 95.38 153 PRO A N 1
ATOM 1206 C CA . PRO A 1 153 ? -15.638 27.302 15.595 1.00 95.38 153 PRO A CA 1
ATOM 1207 C C . PRO A 1 153 ? -16.500 27.751 14.407 1.00 95.38 153 PRO A C 1
ATOM 1209 O O . PRO A 1 153 ? -17.436 27.056 14.021 1.00 95.38 153 PRO A O 1
ATOM 1212 N N . HIS A 1 154 ? -16.176 28.891 13.786 1.00 93.31 154 HIS A N 1
ATOM 1213 C CA . HIS A 1 154 ? -16.871 29.386 12.595 1.00 93.31 154 HIS A CA 1
ATOM 1214 C C . HIS A 1 154 ? -16.786 28.414 11.404 1.00 93.31 154 HIS A C 1
ATOM 1216 O O . HIS A 1 154 ? -17.670 28.428 10.553 1.00 93.31 154 HIS A O 1
ATOM 1222 N N . THR A 1 155 ? -15.774 27.541 11.370 1.00 93.12 155 THR A N 1
ATOM 1223 C CA . THR A 1 155 ? -15.585 26.521 10.321 1.00 93.12 155 THR A CA 1
ATOM 1224 C C . THR A 1 155 ? -16.667 25.439 10.316 1.00 93.12 155 THR A C 1
ATOM 1226 O O . THR A 1 155 ? -16.856 24.757 9.313 1.00 93.12 155 THR A O 1
ATOM 1229 N N . LEU A 1 156 ? -17.423 25.305 11.411 1.00 95.25 156 LEU A N 1
ATOM 1230 C CA . LEU A 1 156 ? -18.547 24.374 11.526 1.00 95.25 156 LEU A CA 1
ATOM 1231 C C . LEU A 1 156 ? -19.892 24.981 11.101 1.00 95.25 156 LEU A C 1
ATOM 1233 O O . LEU A 1 156 ? -20.882 24.259 10.974 1.00 95.25 156 LEU A O 1
ATOM 1237 N N . LYS A 1 157 ? -19.939 26.295 10.841 1.00 92.75 157 LYS A N 1
ATOM 1238 C CA . LYS A 1 157 ? -21.177 27.023 10.535 1.00 92.75 157 LYS A CA 1
ATOM 1239 C C . LYS A 1 157 ? -21.913 26.440 9.329 1.00 92.75 157 LYS A C 1
ATOM 1241 O O . LYS A 1 157 ? -23.121 26.232 9.406 1.00 92.75 157 LYS A O 1
ATOM 1246 N N . ASP A 1 158 ? -21.187 26.124 8.260 1.00 91.25 158 ASP A N 1
ATOM 1247 C CA . ASP A 1 158 ? -21.767 25.598 7.016 1.00 91.25 158 ASP A CA 1
ATOM 1248 C C . ASP A 1 158 ? -22.268 24.151 7.156 1.00 91.25 158 ASP A C 1
ATOM 1250 O O . ASP A 1 158 ? -23.073 23.684 6.354 1.00 91.25 158 ASP A O 1
ATOM 1254 N N . TYR A 1 159 ? -21.850 23.453 8.214 1.00 93.25 159 TYR A N 1
ATOM 1255 C CA . TYR A 1 159 ? -22.365 22.135 8.581 1.00 93.25 159 TYR A CA 1
ATOM 1256 C C . TYR A 1 159 ? -23.599 22.214 9.493 1.00 93.25 159 TYR A C 1
ATOM 1258 O O . TYR A 1 159 ? -24.241 21.191 9.741 1.00 93.25 159 TYR A O 1
ATOM 1266 N N . GLY A 1 160 ? -23.940 23.410 9.993 1.00 94.25 160 GLY A N 1
ATOM 1267 C CA . GLY A 1 160 ? -25.067 23.632 10.899 1.00 94.25 160 GLY A CA 1
ATOM 1268 C C . GLY A 1 160 ? -24.894 22.971 12.267 1.00 94.25 160 GLY A C 1
ATOM 1269 O O . GLY A 1 160 ? -25.887 22.585 12.879 1.00 94.25 160 GLY A O 1
ATOM 1270 N N . ILE A 1 161 ? -23.649 22.803 12.721 1.00 96.38 161 ILE A N 1
ATOM 1271 C CA . ILE A 1 161 ? -23.307 22.155 13.992 1.00 96.38 161 ILE A CA 1
ATOM 1272 C C . ILE A 1 161 ? -22.323 23.000 14.802 1.00 96.38 161 ILE A C 1
ATOM 1274 O O . ILE A 1 161 ? -21.667 23.905 14.285 1.00 96.38 161 ILE A O 1
ATOM 1278 N N . SER A 1 162 ? -22.209 22.676 16.082 1.00 96.12 162 SER A N 1
ATOM 1279 C CA . SER A 1 162 ? -21.190 23.173 16.998 1.00 96.12 162 SER A CA 1
ATOM 1280 C C . SER A 1 162 ? -20.188 22.071 17.349 1.00 96.12 162 SER A C 1
ATOM 1282 O O . SER A 1 162 ? -20.409 20.889 17.080 1.00 96.12 162 SER A O 1
ATOM 1284 N N . VAL A 1 163 ? -19.076 22.446 17.984 1.00 95.50 163 VAL A N 1
ATOM 1285 C CA . VAL A 1 163 ? -18.085 21.469 18.464 1.00 95.50 163 VAL A CA 1
ATOM 1286 C C . VAL A 1 163 ? -18.701 20.508 19.486 1.00 95.50 163 VAL A C 1
ATOM 1288 O O . VAL A 1 163 ? -18.339 19.334 19.516 1.00 95.50 163 VAL A O 1
ATOM 1291 N N . ASP A 1 164 ? -19.658 20.980 20.288 1.00 96.00 164 ASP A N 1
ATOM 1292 C CA . ASP A 1 164 ? -20.303 20.184 21.333 1.00 96.00 164 ASP A CA 1
ATOM 1293 C C . ASP A 1 164 ? -21.240 19.105 20.775 1.00 96.00 164 ASP A C 1
ATOM 1295 O O . ASP A 1 164 ? -21.582 18.167 21.497 1.00 96.00 164 ASP A O 1
ATOM 1299 N N . ASP A 1 165 ? -21.626 19.191 19.500 1.00 97.25 165 ASP A N 1
ATOM 1300 C CA . ASP A 1 165 ? -22.444 18.176 18.828 1.00 97.25 165 ASP A CA 1
ATOM 1301 C C . ASP A 1 165 ? -21.623 16.961 18.373 1.00 97.25 165 ASP A C 1
ATOM 1303 O O . ASP A 1 165 ? -22.187 15.897 18.097 1.00 97.25 165 ASP A O 1
ATOM 1307 N N . ILE A 1 166 ? -20.298 17.103 18.291 1.00 97.38 166 ILE A N 1
ATOM 1308 C CA . ILE A 1 166 ? -19.389 16.074 17.787 1.00 97.38 166 ILE A CA 1
ATOM 1309 C C . ILE A 1 166 ? -19.128 15.039 18.893 1.00 97.38 166 ILE A C 1
ATOM 1311 O O . ILE A 1 166 ? -18.745 15.377 20.012 1.00 97.38 166 ILE A O 1
ATOM 1315 N N . GLU A 1 167 ? -19.348 13.765 18.573 1.00 97.06 167 GLU A N 1
ATOM 1316 C CA . GLU A 1 167 ? -19.036 12.612 19.426 1.00 97.06 167 GLU A CA 1
ATOM 1317 C C . GLU A 1 167 ? -17.630 12.080 19.128 1.00 97.06 167 GLU A C 1
ATOM 1319 O O . GLU A 1 167 ? -16.840 11.884 20.046 1.00 97.06 167 GLU A O 1
ATOM 1324 N N . ASP A 1 168 ? -17.310 11.871 17.848 1.00 96.50 168 ASP A N 1
ATOM 1325 C CA . ASP A 1 168 ? -16.020 11.335 17.409 1.00 96.50 168 ASP A CA 1
ATOM 1326 C C . ASP A 1 168 ? -15.672 11.808 15.989 1.00 96.50 168 ASP A C 1
ATOM 1328 O O . ASP A 1 168 ? -16.520 12.272 15.223 1.00 96.50 168 ASP A O 1
ATOM 1332 N N . VAL A 1 169 ? -14.406 11.654 15.628 1.00 96.88 169 VAL A N 1
ATOM 1333 C CA . VAL A 1 169 ? -13.882 11.797 14.273 1.00 96.88 169 VAL A CA 1
ATOM 1334 C C . VAL A 1 169 ? -13.544 10.393 13.768 1.00 96.88 169 VAL A C 1
ATOM 1336 O O . VAL A 1 169 ? -12.713 9.706 14.348 1.00 96.88 169 VAL A O 1
ATOM 1339 N N . VAL A 1 170 ? -14.175 9.949 12.688 1.00 96.44 170 VAL A N 1
ATOM 1340 C CA . VAL A 1 170 ? -14.045 8.593 12.144 1.00 96.44 170 VAL A CA 1
ATOM 1341 C C . VAL A 1 170 ? -13.138 8.617 10.919 1.00 96.44 170 VAL A C 1
ATOM 1343 O O . VAL A 1 170 ? -13.435 9.299 9.937 1.00 96.44 170 VAL A O 1
ATOM 1346 N N . ALA A 1 171 ? -12.043 7.865 10.987 1.00 97.88 171 ALA A N 1
ATOM 1347 C CA . ALA A 1 171 ? -11.119 7.642 9.884 1.00 97.88 171 ALA A CA 1
ATOM 1348 C C . ALA A 1 171 ? -11.483 6.333 9.178 1.00 97.88 171 ALA A C 1
ATOM 1350 O O . ALA A 1 171 ? -11.534 5.286 9.823 1.00 97.88 171 ALA A O 1
ATOM 1351 N N . THR A 1 172 ? -11.732 6.387 7.871 1.00 97.62 172 THR A N 1
ATOM 1352 C CA . THR A 1 172 ? -12.141 5.216 7.084 1.00 97.62 172 THR A CA 1
ATOM 1353 C C . THR A 1 172 ? -11.173 4.944 5.949 1.00 97.62 172 THR A C 1
ATOM 1355 O O . THR A 1 172 ? -10.629 5.883 5.364 1.00 97.62 172 THR A O 1
ATOM 1358 N N . SER A 1 173 ? -11.023 3.672 5.588 1.00 98.12 173 SER A N 1
ATOM 1359 C CA . SER A 1 173 ? -10.255 3.272 4.413 1.00 98.12 173 SER A CA 1
ATOM 1360 C C . SER A 1 173 ? -10.843 2.036 3.730 1.00 98.12 173 SER A C 1
ATOM 1362 O O . SER A 1 173 ? -11.570 1.261 4.354 1.00 98.12 173 SER A O 1
ATOM 1364 N N . ALA A 1 174 ? -10.542 1.888 2.442 1.00 96.88 174 ALA A N 1
ATOM 1365 C CA . ALA A 1 174 ? -10.789 0.699 1.631 1.00 96.88 174 ALA A CA 1
ATOM 1366 C C . ALA A 1 174 ? -9.609 0.481 0.681 1.00 96.88 174 ALA A C 1
ATOM 1368 O O . ALA A 1 174 ? -8.836 1.410 0.434 1.00 96.88 174 ALA A O 1
ATOM 1369 N N . THR A 1 175 ? -9.506 -0.718 0.121 1.00 96.06 175 THR A N 1
ATOM 1370 C CA . THR A 1 175 ? -8.509 -1.045 -0.898 1.00 96.06 175 THR A CA 1
ATOM 1371 C C . THR A 1 175 ? -9.141 -1.824 -2.042 1.00 96.06 175 THR A C 1
ATOM 1373 O O . THR A 1 175 ? -9.991 -2.672 -1.791 1.00 96.06 175 THR A O 1
ATOM 1376 N N . GLU A 1 176 ? -8.680 -1.564 -3.259 1.00 95.69 176 GLU A N 1
ATOM 1377 C CA . GLU A 1 176 ? -8.953 -2.362 -4.465 1.00 95.69 176 GLU A CA 1
ATOM 1378 C C . GLU A 1 176 ? -7.727 -3.247 -4.680 1.00 95.69 176 GLU A C 1
ATOM 1380 O O . GLU A 1 176 ? -6.621 -2.711 -4.745 1.00 95.69 176 GLU A O 1
ATOM 1385 N N . LEU A 1 177 ? -7.858 -4.577 -4.678 1.00 97.56 177 LEU A N 1
ATOM 1386 C CA . LEU A 1 177 ? -6.699 -5.478 -4.676 1.00 97.56 177 LEU A CA 1
ATOM 1387 C C . LEU A 1 177 ? -6.557 -6.212 -6.005 1.00 97.56 177 LEU A C 1
ATOM 1389 O O . LEU A 1 177 ? -7.265 -7.188 -6.260 1.00 97.56 177 LEU A O 1
ATOM 1393 N N . GLU A 1 178 ? -5.550 -5.827 -6.784 1.00 97.19 178 GLU A N 1
ATOM 1394 C CA . GLU A 1 178 ? -5.189 -6.534 -8.006 1.00 97.19 178 GLU A CA 1
ATOM 1395 C C . GLU A 1 178 ? -4.153 -7.637 -7.756 1.00 97.19 178 GLU A C 1
ATOM 1397 O O . GLU A 1 178 ? -3.285 -7.550 -6.877 1.00 97.19 178 GLU A O 1
ATOM 1402 N N . PHE A 1 179 ? -4.199 -8.683 -8.578 1.00 97.00 179 PHE A N 1
ATOM 1403 C CA . PHE A 1 179 ? -3.227 -9.772 -8.565 1.00 97.00 179 PHE A CA 1
ATOM 1404 C C . PHE A 1 179 ? -3.211 -10.546 -9.876 1.00 97.00 179 PHE A C 1
ATOM 1406 O O . PHE A 1 179 ? -4.172 -10.547 -10.642 1.00 97.00 179 PHE A O 1
ATOM 1413 N N . TRP A 1 180 ? -2.116 -11.267 -10.111 1.00 95.19 180 TRP A N 1
ATOM 1414 C CA . TRP A 1 180 ? -2.024 -12.217 -11.214 1.00 95.19 180 TRP A CA 1
ATOM 1415 C C . TRP A 1 180 ? -2.223 -13.640 -10.717 1.00 95.19 180 TRP A C 1
ATOM 1417 O O . TRP A 1 180 ? -1.699 -14.034 -9.671 1.00 95.19 180 TRP A O 1
ATOM 1427 N N . VAL A 1 181 ? -2.938 -14.427 -11.511 1.00 93.88 181 VAL A N 1
ATOM 1428 C CA . VAL A 1 181 ? -3.100 -15.863 -11.329 1.00 93.88 181 VAL A CA 1
ATOM 1429 C C . VAL A 1 181 ? -2.508 -16.612 -12.513 1.00 93.88 181 VAL A C 1
ATOM 1431 O O . VAL A 1 181 ? -2.685 -16.215 -13.669 1.00 93.88 181 VAL A O 1
ATOM 1434 N N . LYS A 1 182 ? -1.837 -17.728 -12.226 1.00 91.31 182 LYS A N 1
ATOM 1435 C CA . LYS A 1 182 ? -1.299 -18.611 -13.254 1.00 91.31 182 LYS A CA 1
ATOM 1436 C C . LYS A 1 182 ? -1.436 -20.094 -12.940 1.00 91.31 182 LYS A C 1
ATOM 1438 O O . LYS A 1 182 ? -1.644 -20.491 -11.792 1.00 91.31 182 LYS A O 1
ATOM 1443 N N . THR A 1 183 ? -1.291 -20.923 -13.970 1.00 88.81 183 THR A N 1
ATOM 1444 C CA . THR A 1 183 ? -1.049 -22.356 -13.769 1.00 88.81 183 THR A CA 1
ATOM 1445 C C . THR A 1 183 ? 0.356 -22.546 -13.167 1.00 88.81 183 THR A C 1
ATOM 1447 O O . THR A 1 183 ? 1.298 -21.875 -13.597 1.00 88.81 183 THR A O 1
ATOM 1450 N N . PRO A 1 184 ? 0.533 -23.405 -12.144 1.00 84.69 184 PRO A N 1
ATOM 1451 C CA . PRO A 1 184 ? 1.840 -23.617 -11.526 1.00 84.69 184 PRO A CA 1
ATOM 1452 C C . PRO A 1 184 ? 2.916 -24.019 -12.541 1.00 84.69 184 PRO A C 1
ATOM 1454 O O . PRO A 1 184 ? 2.654 -24.806 -13.444 1.00 84.69 184 PRO A O 1
ATOM 1457 N N . ASN A 1 185 ? 4.138 -23.518 -12.344 1.00 77.00 185 ASN A N 1
ATOM 1458 C CA . ASN A 1 185 ? 5.307 -23.703 -13.220 1.00 77.00 185 ASN A CA 1
ATOM 1459 C C . ASN A 1 185 ? 5.227 -23.076 -14.621 1.00 77.00 185 ASN A C 1
ATOM 1461 O O . ASN A 1 185 ? 6.224 -23.135 -15.338 1.00 77.00 185 ASN A O 1
ATOM 1465 N N . ASP A 1 186 ? 4.132 -22.405 -14.986 1.00 73.62 186 ASP A N 1
ATOM 1466 C CA . ASP A 1 186 ? 4.119 -21.611 -16.211 1.00 73.62 186 ASP A CA 1
ATOM 1467 C C . ASP A 1 186 ? 5.012 -20.373 -16.049 1.00 73.62 186 ASP A C 1
ATOM 1469 O O . ASP A 1 186 ? 4.925 -19.610 -15.069 1.00 73.62 186 ASP A O 1
ATOM 1473 N N . ILE A 1 187 ? 5.889 -20.190 -17.032 1.00 66.12 187 ILE A N 1
ATOM 1474 C CA . ILE A 1 187 ? 6.746 -19.022 -17.207 1.00 66.12 187 ILE A CA 1
ATOM 1475 C C . ILE A 1 187 ? 6.260 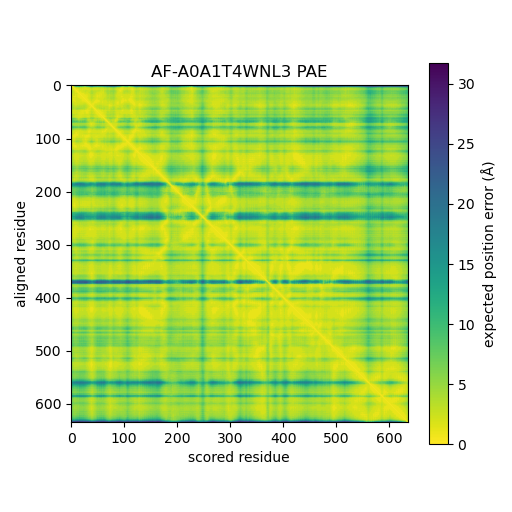-18.326 -18.477 1.00 66.12 187 ILE A C 1
ATOM 1477 O O . ILE A 1 187 ? 6.088 -18.974 -19.504 1.00 66.12 187 ILE A O 1
ATOM 1481 N N . ALA A 1 188 ? 6.007 -17.020 -18.401 1.00 64.88 188 ALA A N 1
ATOM 1482 C CA . ALA A 1 188 ? 5.692 -16.236 -19.588 1.00 64.88 188 ALA A CA 1
ATOM 1483 C C . ALA A 1 188 ? 6.982 -16.039 -20.398 1.00 64.88 188 ALA A C 1
ATOM 1485 O O . ALA A 1 188 ? 7.844 -15.252 -19.997 1.00 64.88 188 ALA A O 1
ATOM 1486 N N . GLU A 1 189 ? 7.142 -16.774 -21.499 1.00 70.38 189 GLU A N 1
ATOM 1487 C CA . GLU A 1 189 ? 8.217 -16.508 -22.453 1.00 70.38 189 GLU A CA 1
ATOM 1488 C C . GLU A 1 189 ? 7.857 -15.297 -23.333 1.00 70.38 189 GLU A C 1
ATOM 1490 O O . GLU A 1 189 ? 6.767 -14.731 -23.244 1.00 70.38 189 GLU A O 1
ATOM 1495 N N . MET A 1 190 ? 8.785 -14.849 -24.183 1.00 67.31 190 MET A N 1
ATOM 1496 C CA . MET A 1 190 ? 8.586 -13.639 -25.001 1.00 67.31 190 MET A CA 1
ATOM 1497 C C . MET A 1 190 ? 7.374 -13.731 -25.938 1.00 67.31 190 MET A C 1
ATOM 1499 O O . MET A 1 190 ? 6.710 -12.725 -26.172 1.00 67.31 190 MET A O 1
ATOM 1503 N N . GLU A 1 191 ? 7.064 -14.923 -26.449 1.00 67.12 191 GLU A N 1
ATOM 1504 C CA . GLU A 1 191 ? 5.898 -15.156 -27.308 1.00 67.12 191 GLU A CA 1
ATOM 1505 C C . GLU A 1 191 ? 4.586 -15.009 -26.514 1.00 67.12 191 GLU A C 1
ATOM 1507 O O . GLU A 1 191 ? 3.650 -14.353 -26.978 1.00 67.12 191 GLU A O 1
ATOM 1512 N N . GLU A 1 192 ? 4.526 -15.523 -25.279 1.00 77.69 192 GLU A N 1
ATOM 1513 C CA . GLU A 1 192 ? 3.413 -15.264 -24.361 1.00 77.69 192 GLU A CA 1
ATOM 1514 C C . GLU A 1 192 ? 3.310 -13.786 -23.979 1.00 77.69 192 GLU A C 1
ATOM 1516 O O . GLU A 1 192 ? 2.200 -13.261 -23.915 1.00 77.69 192 GLU A O 1
ATOM 1521 N N . ILE A 1 193 ? 4.434 -13.101 -23.743 1.00 77.88 193 ILE A N 1
ATOM 1522 C CA . ILE A 1 193 ? 4.443 -11.663 -23.439 1.00 77.88 193 ILE A CA 1
ATOM 1523 C C . ILE A 1 193 ? 3.869 -10.870 -24.617 1.00 77.88 193 ILE A C 1
ATOM 1525 O O . ILE A 1 193 ? 3.009 -10.023 -24.398 1.00 77.88 193 ILE A O 1
ATOM 1529 N N . GLU A 1 194 ? 4.247 -11.173 -25.863 1.00 79.06 194 GLU A N 1
ATOM 1530 C CA . GLU A 1 194 ? 3.630 -10.546 -27.040 1.00 79.06 194 GLU A CA 1
ATOM 1531 C C . GLU A 1 194 ? 2.128 -10.818 -27.122 1.00 79.06 194 GLU A C 1
ATOM 1533 O O . GLU A 1 194 ? 1.354 -9.905 -27.421 1.00 79.06 194 GLU A O 1
ATOM 1538 N N . ALA A 1 195 ? 1.698 -12.052 -26.849 1.00 79.62 195 ALA A N 1
ATOM 1539 C CA . ALA A 1 195 ? 0.282 -12.401 -26.842 1.00 79.62 195 ALA A CA 1
ATOM 1540 C C . ALA A 1 195 ? -0.485 -11.637 -25.749 1.00 79.62 195 ALA A C 1
ATOM 1542 O O . ALA A 1 195 ? -1.582 -11.135 -26.005 1.00 79.62 195 ALA A O 1
ATOM 1543 N N . LEU A 1 196 ? 0.099 -11.500 -24.556 1.00 83.94 196 LEU A N 1
ATOM 1544 C CA . LEU A 1 196 ? -0.448 -10.712 -23.452 1.00 83.94 196 LEU A CA 1
ATOM 1545 C C . LEU A 1 196 ? -0.529 -9.225 -23.819 1.00 83.94 196 LEU A C 1
ATOM 1547 O O . LEU A 1 196 ? -1.597 -8.629 -23.689 1.00 83.94 196 LEU A O 1
ATOM 1551 N N . SER A 1 197 ? 0.560 -8.639 -24.325 1.00 82.62 197 SER A N 1
ATOM 1552 C CA . SER A 1 197 ? 0.609 -7.237 -24.754 1.00 82.62 197 SER A CA 1
ATOM 1553 C C . SER A 1 197 ? -0.389 -6.957 -25.880 1.00 82.62 197 SER A C 1
ATOM 1555 O O . SER A 1 197 ? -1.076 -5.939 -25.849 1.00 82.62 197 SER A O 1
ATOM 1557 N N . THR A 1 198 ? -0.532 -7.876 -26.840 1.00 82.31 198 THR A N 1
ATOM 1558 C CA . THR A 1 198 ? -1.519 -7.773 -27.927 1.00 82.31 198 THR A CA 1
ATOM 1559 C C . THR A 1 198 ? -2.944 -7.825 -27.381 1.00 82.31 198 THR A C 1
ATOM 1561 O O . THR A 1 198 ? -3.754 -6.961 -27.701 1.00 82.31 198 THR A O 1
ATOM 1564 N N . SER A 1 199 ? -3.247 -8.799 -26.516 1.00 86.31 199 SER A N 1
ATOM 1565 C CA . SER A 1 199 ? -4.561 -8.946 -25.875 1.00 86.31 199 SER A CA 1
ATOM 1566 C C . SER A 1 199 ? -4.942 -7.705 -25.056 1.00 86.31 199 SER A C 1
ATOM 1568 O O . SER A 1 199 ? -6.095 -7.273 -25.088 1.00 86.31 199 SER A O 1
ATOM 1570 N N . GLN A 1 200 ? -3.977 -7.099 -24.359 1.00 84.38 200 GLN A N 1
ATOM 1571 C CA . GLN A 1 200 ? -4.182 -5.858 -23.613 1.00 84.38 200 GLN A CA 1
ATOM 1572 C C . GLN A 1 200 ? -4.428 -4.664 -24.549 1.00 84.38 200 GLN A C 1
ATOM 1574 O O . GLN A 1 200 ? -5.388 -3.924 -24.345 1.00 84.38 200 GLN A O 1
ATOM 1579 N N . ALA A 1 201 ? -3.618 -4.497 -25.601 1.00 84.12 201 ALA A N 1
ATOM 1580 C CA . ALA A 1 201 ? -3.785 -3.419 -26.582 1.00 84.12 201 ALA A CA 1
ATOM 1581 C C . ALA A 1 201 ? -5.123 -3.508 -27.339 1.00 84.12 201 ALA A C 1
ATOM 1583 O O . ALA A 1 201 ? -5.727 -2.488 -27.662 1.00 84.12 201 ALA A O 1
ATOM 1584 N N . LEU A 1 202 ? -5.608 -4.728 -27.586 1.00 86.44 202 LEU A N 1
ATOM 1585 C CA . LEU A 1 202 ? -6.917 -5.006 -28.181 1.00 86.44 202 LEU A CA 1
ATOM 1586 C C . LEU A 1 202 ? -8.071 -5.007 -27.158 1.00 86.44 202 LEU A C 1
ATOM 1588 O O . LEU A 1 202 ? -9.214 -5.256 -27.540 1.00 86.44 202 LEU A O 1
ATOM 1592 N N . GLN A 1 203 ? -7.792 -4.732 -25.876 1.00 86.81 203 GLN A N 1
ATOM 1593 C CA . GLN A 1 203 ? -8.773 -4.655 -24.784 1.00 86.81 203 GLN A CA 1
ATOM 1594 C C . GLN A 1 203 ? -9.631 -5.928 -24.625 1.00 86.81 203 GLN A C 1
ATOM 1596 O O . GLN A 1 203 ? -10.830 -5.874 -24.357 1.00 86.81 203 GLN A O 1
ATOM 1601 N N . GLU A 1 204 ? -9.032 -7.112 -24.776 1.00 85.88 204 GLU A N 1
ATOM 1602 C CA . GLU A 1 204 ? -9.785 -8.373 -24.873 1.00 85.88 204 GLU A CA 1
ATOM 1603 C C . GLU A 1 204 ? -10.168 -9.021 -23.529 1.00 85.88 204 GLU A C 1
ATOM 1605 O O . GLU A 1 204 ? -10.906 -10.023 -23.525 1.00 85.88 204 GLU A O 1
ATOM 1610 N N . GLN A 1 205 ? -9.618 -8.540 -22.408 1.00 87.62 205 GLN A N 1
ATOM 1611 C CA . GLN A 1 205 ? -9.714 -9.211 -21.099 1.00 87.62 205 GLN A CA 1
ATOM 1612 C C . GLN A 1 205 ? -10.578 -8.489 -20.075 1.00 87.62 205 GLN A C 1
ATOM 1614 O O . GLN A 1 205 ? -11.292 -9.171 -19.337 1.00 87.62 205 GLN A O 1
ATOM 1619 N N . TYR A 1 206 ? -10.546 -7.156 -20.046 1.00 86.56 206 TYR A N 1
ATOM 1620 C CA . TYR A 1 206 ? -11.265 -6.369 -19.047 1.00 86.56 206 TYR A CA 1
ATOM 1621 C C . TYR A 1 206 ? -12.765 -6.714 -19.079 1.00 86.56 206 TYR A C 1
ATOM 1623 O O . TYR A 1 206 ? -13.369 -6.780 -20.151 1.00 86.56 206 TYR A O 1
ATOM 1631 N N . TRP A 1 207 ? -13.356 -7.033 -17.920 1.00 84.88 207 TRP A N 1
ATOM 1632 C CA . TRP A 1 207 ? -14.745 -7.523 -17.775 1.00 84.88 207 TRP A CA 1
ATOM 1633 C C . TRP A 1 207 ? -15.114 -8.825 -18.503 1.00 84.88 207 TRP A C 1
ATOM 1635 O O . TRP A 1 207 ? -16.273 -9.260 -18.482 1.00 84.88 207 TRP A O 1
ATOM 1645 N N . LYS A 1 208 ? -14.155 -9.517 -19.118 1.00 89.44 208 LYS A N 1
ATOM 1646 C CA . LYS A 1 208 ? -14.422 -10.811 -19.740 1.00 89.44 208 LYS A CA 1
ATOM 1647 C C . LYS A 1 208 ? -14.800 -11.828 -18.666 1.00 89.44 208 LYS A C 1
ATOM 1649 O O . LYS A 1 208 ? -14.191 -11.921 -17.604 1.00 89.44 208 LYS A O 1
ATOM 1654 N N . ARG A 1 209 ? -15.785 -12.673 -18.975 1.00 89.62 209 ARG A N 1
ATOM 1655 C CA . ARG A 1 209 ? -16.220 -13.745 -18.071 1.00 89.62 209 ARG A CA 1
ATOM 1656 C C . ARG A 1 209 ? -15.056 -14.690 -17.732 1.00 89.62 209 ARG A C 1
ATOM 1658 O O . ARG A 1 209 ? -14.495 -15.318 -18.636 1.00 89.62 209 ARG A O 1
ATOM 1665 N N . THR A 1 210 ? -14.761 -14.848 -16.442 1.00 91.62 210 THR A N 1
ATOM 1666 C CA . THR A 1 210 ? -13.828 -15.863 -15.924 1.00 91.62 210 THR A CA 1
ATOM 1667 C C . THR A 1 210 ? -14.352 -17.277 -16.200 1.00 91.62 210 THR A C 1
ATOM 1669 O O . THR A 1 210 ? -15.561 -17.510 -16.329 1.00 91.62 210 THR A O 1
ATOM 1672 N N . LYS A 1 211 ? -13.452 -18.259 -16.327 1.00 90.06 211 LYS A N 1
ATOM 1673 C CA . LYS A 1 211 ? -13.808 -19.658 -16.632 1.00 90.06 211 LYS A CA 1
ATOM 1674 C C . LYS A 1 211 ? -13.049 -20.639 -15.740 1.00 90.06 211 LYS A C 1
ATOM 1676 O O . LYS A 1 211 ? -12.020 -20.300 -15.167 1.00 90.06 211 LYS A O 1
ATOM 1681 N N . GLY A 1 212 ? -13.569 -21.863 -15.643 1.00 90.81 212 GLY A N 1
ATOM 1682 C CA . GLY A 1 212 ? -12.895 -22.983 -14.982 1.00 90.81 212 GLY A CA 1
ATOM 1683 C C . GLY A 1 212 ? -12.506 -22.704 -13.528 1.00 90.81 212 GLY A C 1
ATOM 1684 O O . GLY A 1 212 ? -13.305 -22.171 -12.753 1.00 90.81 212 GLY A O 1
ATOM 1685 N N . ALA A 1 213 ? -11.273 -23.077 -13.180 1.00 92.94 213 ALA A N 1
ATOM 1686 C CA . ALA A 1 213 ? -10.726 -22.921 -11.836 1.00 92.94 213 ALA A CA 1
ATOM 1687 C C . ALA A 1 213 ? -10.686 -21.449 -11.401 1.00 92.94 213 ALA A C 1
ATOM 1689 O O . ALA A 1 213 ? -11.113 -21.154 -10.295 1.00 92.94 213 ALA A O 1
ATOM 1690 N N . VAL A 1 214 ? -10.305 -20.516 -12.286 1.00 94.75 214 VAL A N 1
ATOM 1691 C CA . VAL A 1 214 ? -10.253 -19.078 -11.956 1.00 94.75 214 VAL A CA 1
ATOM 1692 C C . VAL A 1 214 ? -11.616 -18.558 -11.512 1.00 94.75 214 VAL A C 1
ATOM 1694 O O . VAL A 1 214 ? -11.728 -17.899 -10.483 1.00 94.75 214 VAL A O 1
ATOM 1697 N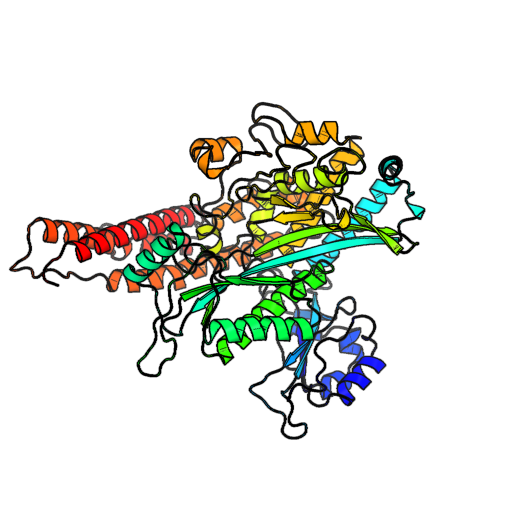 N . ARG A 1 215 ? -12.671 -18.898 -12.263 1.00 95.62 215 ARG A N 1
ATOM 1698 C CA . ARG A 1 215 ? -14.040 -18.512 -11.905 1.00 95.62 215 ARG A CA 1
ATOM 1699 C C . ARG A 1 215 ? -14.444 -19.063 -10.542 1.00 95.62 215 ARG A C 1
ATOM 1701 O O . ARG A 1 215 ? -14.986 -18.329 -9.725 1.00 95.62 215 ARG A O 1
ATOM 1708 N N . THR A 1 216 ? -14.179 -20.348 -10.326 1.00 96.56 216 THR A N 1
ATOM 1709 C CA . THR A 1 216 ? -14.533 -21.041 -9.083 1.00 96.56 216 THR A CA 1
ATOM 1710 C C . THR A 1 216 ? -13.805 -20.422 -7.892 1.00 96.56 216 THR A C 1
ATOM 1712 O O . THR A 1 216 ? -14.434 -20.147 -6.875 1.00 96.56 216 THR A O 1
ATOM 1715 N N . SER A 1 217 ? -12.506 -20.146 -8.034 1.00 97.50 217 SER A N 1
ATOM 1716 C CA . SER A 1 217 ? -11.697 -19.494 -7.005 1.00 97.50 217 SER A CA 1
ATOM 1717 C C . SER A 1 217 ? -12.220 -18.103 -6.671 1.00 97.50 217 SER A C 1
ATOM 1719 O O . SER A 1 217 ? -12.396 -17.791 -5.500 1.00 97.50 217 SER A O 1
ATOM 1721 N N . LEU A 1 218 ? -12.531 -17.286 -7.683 1.00 97.31 218 LEU A N 1
ATOM 1722 C CA . LEU A 1 218 ? -13.046 -15.934 -7.475 1.00 97.31 218 LEU A CA 1
ATOM 1723 C C . LEU A 1 218 ? -14.391 -15.953 -6.730 1.00 97.31 218 LEU A C 1
ATOM 1725 O O . LEU A 1 218 ? -14.545 -15.267 -5.725 1.00 97.31 218 LEU A O 1
ATOM 1729 N N . GLU A 1 219 ? -15.335 -16.799 -7.159 1.00 98.00 219 GLU A N 1
ATOM 1730 C CA . GLU A 1 219 ? -16.629 -16.978 -6.482 1.00 98.00 219 GLU A CA 1
ATOM 1731 C C . GLU A 1 219 ? -16.439 -17.444 -5.022 1.00 98.00 219 GLU A C 1
ATOM 1733 O O . GLU A 1 219 ? -17.070 -16.910 -4.108 1.00 98.00 219 GLU A O 1
ATOM 1738 N N . GLN A 1 220 ? -15.528 -18.391 -4.771 1.00 97.62 220 GLN A N 1
ATOM 1739 C CA . GLN A 1 220 ? -15.220 -18.874 -3.422 1.00 97.62 220 GLN A CA 1
ATOM 1740 C C . GLN A 1 220 ? -14.570 -17.803 -2.537 1.00 97.62 220 GLN A C 1
ATOM 1742 O O . GLN A 1 220 ? -14.944 -17.708 -1.367 1.00 97.62 220 GLN A O 1
ATOM 1747 N N . CYS A 1 221 ? -13.648 -16.992 -3.069 1.00 97.81 221 CYS A N 1
ATOM 1748 C CA . CYS A 1 221 ? -13.053 -15.867 -2.344 1.00 97.81 221 CYS A CA 1
ATOM 1749 C C . CYS A 1 221 ? -14.144 -14.928 -1.833 1.00 97.81 221 CYS A C 1
ATOM 1751 O O . CYS A 1 221 ? -14.242 -14.718 -0.627 1.00 97.81 221 CYS A O 1
ATOM 1753 N N . LEU A 1 222 ? -15.027 -14.452 -2.719 1.00 98.00 222 LEU A N 1
ATOM 1754 C CA . LEU A 1 222 ? -16.120 -13.550 -2.341 1.00 98.00 222 LEU A CA 1
ATOM 1755 C C . LEU A 1 222 ? -17.043 -14.204 -1.295 1.00 98.00 222 LEU A C 1
ATOM 1757 O O . LEU A 1 222 ? -17.398 -13.597 -0.286 1.00 98.00 222 LEU A O 1
ATOM 1761 N N . MET A 1 223 ? -17.378 -15.487 -1.459 1.00 96.94 223 MET A N 1
ATOM 1762 C CA . MET A 1 223 ? -18.186 -16.208 -0.469 1.00 96.94 223 MET A CA 1
ATOM 1763 C C . MET A 1 223 ? -17.513 -16.301 0.908 1.00 96.94 223 MET A C 1
ATOM 1765 O O . MET A 1 223 ? -18.206 -16.219 1.924 1.00 96.94 223 MET A O 1
ATOM 1769 N N . PHE A 1 224 ? -16.194 -16.498 0.971 1.00 96.12 224 PHE A N 1
ATOM 1770 C CA . PHE A 1 224 ? -15.463 -16.511 2.239 1.00 96.12 224 PHE A CA 1
ATOM 1771 C C . PHE A 1 224 ? -15.321 -15.112 2.835 1.00 96.12 224 PHE A C 1
ATOM 1773 O O . PHE A 1 224 ? -15.569 -14.955 4.026 1.00 96.12 224 PHE A O 1
ATOM 1780 N N . MET A 1 225 ? -15.020 -14.092 2.029 1.00 97.25 225 MET A N 1
ATOM 1781 C CA . MET A 1 225 ? -14.978 -12.696 2.479 1.00 97.25 225 MET A CA 1
ATOM 1782 C C . MET A 1 225 ? -16.292 -12.286 3.148 1.00 97.25 225 MET A C 1
ATOM 1784 O O . MET A 1 225 ? -16.283 -11.697 4.227 1.00 97.25 225 MET A O 1
ATOM 1788 N N . ASN A 1 226 ? -17.430 -12.687 2.572 1.00 96.25 226 ASN A N 1
ATOM 1789 C CA . ASN A 1 226 ? -18.737 -12.444 3.175 1.00 96.25 226 ASN A CA 1
ATOM 1790 C C . ASN A 1 226 ? -18.900 -13.134 4.545 1.00 96.25 226 ASN A C 1
ATOM 1792 O O . ASN A 1 226 ? -19.516 -12.576 5.446 1.00 96.25 226 ASN A O 1
ATOM 1796 N N . LYS A 1 227 ? -18.324 -14.328 4.747 1.00 95.56 227 LYS A N 1
ATOM 1797 C CA . LYS A 1 227 ? -18.353 -15.019 6.053 1.00 95.56 227 LYS A CA 1
ATOM 1798 C C . LYS A 1 227 ? -17.504 -14.327 7.113 1.00 95.56 227 LYS A C 1
ATOM 1800 O O . LYS A 1 227 ? -17.892 -14.332 8.274 1.00 95.56 227 LYS A O 1
ATOM 1805 N N . TYR A 1 228 ? -16.392 -13.720 6.709 1.00 96.56 228 TYR A N 1
ATOM 1806 C CA . TYR A 1 228 ? -15.563 -12.878 7.573 1.00 96.56 228 TYR A CA 1
ATOM 1807 C C . TYR A 1 228 ? -16.186 -11.494 7.846 1.00 96.56 228 TYR A C 1
ATOM 1809 O O . TYR A 1 228 ? -15.643 -10.721 8.635 1.00 96.56 228 TYR A O 1
ATOM 1817 N N . GLY A 1 229 ? -17.338 -11.180 7.238 1.00 95.44 229 GLY A N 1
ATOM 1818 C CA . GLY A 1 229 ? -18.027 -9.898 7.406 1.00 95.44 229 GLY A CA 1
ATOM 1819 C C . GLY A 1 229 ? -17.334 -8.740 6.687 1.00 95.44 229 GLY A C 1
ATOM 1820 O O . GLY A 1 229 ? -17.410 -7.606 7.148 1.00 95.44 229 GLY A O 1
ATOM 1821 N N . LEU A 1 230 ? -16.624 -9.028 5.592 1.00 96.12 230 LEU A N 1
ATOM 1822 C CA . LEU A 1 230 ? -15.899 -8.019 4.813 1.00 96.12 230 LEU A CA 1
ATOM 1823 C C . LEU A 1 230 ? -16.779 -7.287 3.790 1.00 96.12 230 LEU A C 1
ATOM 1825 O O . LEU A 1 230 ? -16.306 -6.327 3.197 1.00 96.12 230 LEU A O 1
ATOM 1829 N N . ASP A 1 231 ? -18.025 -7.732 3.578 1.00 96.31 231 ASP A N 1
ATOM 1830 C CA . ASP A 1 231 ? -18.955 -7.179 2.583 1.00 96.31 231 ASP A CA 1
ATOM 1831 C C . ASP A 1 231 ? -18.283 -7.004 1.194 1.00 96.31 231 ASP A C 1
ATOM 1833 O O . ASP A 1 231 ? -18.059 -5.872 0.756 1.00 96.31 231 ASP A O 1
ATOM 1837 N N . PRO A 1 232 ? -17.903 -8.099 0.501 1.00 97.00 232 PRO A N 1
ATOM 1838 C CA . PRO A 1 232 ? -17.287 -8.003 -0.822 1.00 97.00 232 PRO A CA 1
ATOM 1839 C C . PRO A 1 232 ? -18.241 -7.332 -1.814 1.00 97.00 232 PRO A C 1
ATOM 1841 O O . PRO A 1 232 ? -19.418 -7.691 -1.895 1.00 97.00 232 PRO A O 1
ATOM 1844 N N . GLU A 1 233 ? -17.725 -6.381 -2.585 1.00 95.38 233 GLU A N 1
ATOM 1845 C CA . GLU A 1 233 ? -18.514 -5.592 -3.532 1.00 95.38 233 GLU A CA 1
ATOM 1846 C C . GLU A 1 233 ? -18.413 -6.182 -4.939 1.00 95.38 233 GLU A C 1
ATOM 1848 O O . GLU A 1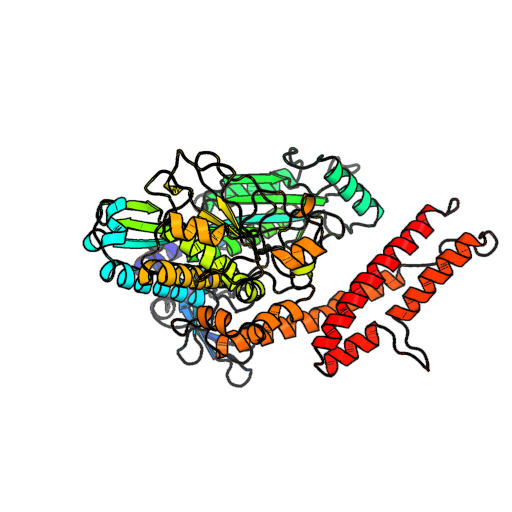 233 ? -19.422 -6.305 -5.640 1.00 95.38 233 GLU A O 1
ATOM 1853 N N . MET A 1 234 ? -17.207 -6.597 -5.343 1.00 94.38 234 MET A N 1
ATOM 1854 C CA . MET A 1 234 ? -16.948 -7.050 -6.703 1.00 94.38 234 MET A CA 1
ATOM 1855 C C . MET A 1 234 ? -15.707 -7.947 -6.793 1.00 94.38 234 MET A C 1
ATOM 1857 O O . MET A 1 234 ? -14.792 -7.871 -5.982 1.00 94.38 234 MET A O 1
ATOM 1861 N N . GLY A 1 235 ? -15.677 -8.806 -7.812 1.00 96.31 235 GLY A N 1
ATOM 1862 C CA . GLY A 1 235 ? -14.450 -9.432 -8.290 1.00 96.31 235 GLY A CA 1
ATOM 1863 C C . GLY A 1 235 ? -14.521 -9.605 -9.802 1.00 96.31 235 GLY A C 1
ATOM 1864 O O . GLY A 1 235 ? -15.534 -10.088 -10.320 1.00 96.31 235 GLY A O 1
ATOM 1865 N N . HIS A 1 236 ? -13.474 -9.213 -10.523 1.00 96.06 236 HIS A N 1
ATOM 1866 C CA . HIS A 1 236 ? -13.474 -9.223 -11.986 1.00 96.06 236 HIS A CA 1
ATOM 1867 C C . HIS A 1 236 ? -12.094 -9.479 -12.586 1.00 96.06 236 HIS A C 1
ATOM 1869 O O . HIS A 1 236 ? -11.085 -9.587 -11.892 1.00 96.06 236 HIS A O 1
ATOM 1875 N N . LYS A 1 237 ? -12.084 -9.634 -13.914 1.00 94.06 237 LYS A N 1
ATOM 1876 C CA . LYS A 1 237 ? -10.860 -9.603 -14.704 1.00 94.06 237 LYS A CA 1
ATOM 1877 C C . LYS A 1 237 ? -10.368 -8.182 -14.875 1.00 94.06 237 LYS A C 1
ATOM 1879 O O . LYS A 1 237 ? -11.160 -7.298 -15.207 1.00 94.06 237 LYS A O 1
ATOM 1884 N N . GLU A 1 238 ? -9.059 -8.055 -14.758 1.00 92.50 238 GLU A N 1
ATOM 1885 C CA . GLU A 1 238 ? -8.318 -6.860 -15.110 1.00 92.50 238 GLU A CA 1
ATOM 1886 C C . GLU A 1 238 ? -7.883 -6.859 -16.579 1.00 92.50 238 GLU A C 1
ATOM 1888 O O . GLU A 1 238 ? -8.222 -7.752 -17.366 1.00 92.50 238 GLU A O 1
ATOM 1893 N N . VAL A 1 239 ? -7.168 -5.806 -16.973 1.00 89.31 239 VAL A N 1
ATOM 1894 C CA . VAL A 1 239 ? -6.707 -5.597 -18.354 1.00 89.31 239 VAL A CA 1
ATOM 1895 C C . VAL A 1 239 ? -5.692 -6.652 -18.823 1.00 89.31 239 VAL A C 1
ATOM 1897 O O . VAL A 1 239 ? -5.611 -6.940 -20.020 1.00 89.31 239 VAL A O 1
ATOM 1900 N N . GLY A 1 240 ? -4.932 -7.251 -17.900 1.00 86.00 240 GLY A N 1
ATOM 1901 C CA . GLY A 1 240 ? -3.921 -8.263 -18.189 1.00 86.00 240 GLY A CA 1
ATOM 1902 C C . GLY A 1 240 ? -4.479 -9.683 -18.335 1.00 86.00 240 GLY A C 1
ATOM 1903 O O . GLY A 1 240 ? -5.269 -10.166 -17.525 1.00 86.00 240 GLY A O 1
ATOM 1904 N N . GLY A 1 241 ? -4.016 -10.409 -19.354 1.00 86.38 241 GLY A N 1
ATOM 1905 C CA . GLY A 1 241 ? -4.232 -11.852 -19.462 1.00 86.38 241 GLY A CA 1
ATOM 1906 C C . GLY A 1 241 ? -4.330 -12.371 -20.891 1.00 86.38 241 GLY A C 1
ATOM 1907 O O . GLY A 1 241 ? -4.471 -11.606 -21.843 1.00 86.38 241 GLY A O 1
ATOM 1908 N N . VAL A 1 242 ? -4.279 -13.692 -21.042 1.00 82.75 242 VAL A N 1
ATOM 1909 C CA . VAL A 1 242 ? -4.496 -14.391 -22.319 1.00 82.75 242 VAL A CA 1
ATOM 1910 C C . VAL A 1 242 ? -5.597 -15.431 -22.188 1.00 82.75 242 VAL A C 1
ATOM 1912 O O . VAL A 1 242 ? -6.002 -15.836 -21.099 1.00 82.75 242 VAL A O 1
ATOM 1915 N N . LYS A 1 243 ? -6.132 -15.869 -23.328 1.00 77.19 243 LYS A N 1
ATOM 1916 C CA . LYS A 1 243 ? -7.113 -16.952 -23.347 1.00 77.19 243 LYS A CA 1
ATOM 1917 C C . LYS A 1 243 ? -6.451 -18.245 -22.869 1.00 77.19 243 LYS A C 1
ATOM 1919 O O . LYS A 1 243 ? -5.543 -18.744 -23.527 1.00 77.19 243 LYS A O 1
ATOM 1924 N N . GLY A 1 244 ? -6.969 -18.813 -21.780 1.00 78.00 244 GLY A N 1
ATOM 1925 C CA . GLY A 1 244 ? -6.463 -20.084 -21.277 1.00 78.00 244 GLY A CA 1
ATOM 1926 C C . GLY A 1 244 ? -6.556 -21.212 -22.310 1.00 78.00 244 GLY A C 1
ATOM 1927 O O . GLY A 1 244 ? -7.560 -21.320 -23.029 1.00 78.00 244 GLY A O 1
ATOM 1928 N N . LYS A 1 245 ? -5.514 -22.048 -22.382 1.00 81.38 245 LYS A N 1
ATOM 1929 C CA . LYS A 1 245 ? -5.481 -23.249 -23.237 1.00 81.38 245 LYS A CA 1
ATOM 1930 C C . LYS A 1 245 ? -6.100 -24.433 -22.496 1.00 81.38 245 LYS A C 1
ATOM 1932 O O . LYS A 1 245 ? -6.095 -24.468 -21.266 1.00 81.38 245 LYS A O 1
ATOM 1937 N N . ILE A 1 246 ? -6.691 -25.350 -23.257 1.00 80.56 246 ILE A N 1
ATOM 1938 C CA . ILE A 1 246 ? -7.369 -26.541 -22.744 1.00 80.56 246 ILE A CA 1
ATOM 1939 C C . ILE A 1 246 ? -6.529 -27.765 -23.115 1.00 80.56 246 ILE A C 1
ATOM 1941 O O . ILE A 1 246 ? -6.072 -27.862 -24.254 1.00 80.56 246 ILE A O 1
ATOM 1945 N N . ASP A 1 247 ? -6.335 -28.675 -22.165 1.00 81.12 247 ASP A N 1
ATOM 1946 C CA . ASP A 1 247 ? -5.673 -29.959 -22.385 1.00 81.12 247 ASP A CA 1
ATOM 1947 C C . ASP A 1 247 ? -6.621 -31.028 -22.957 1.00 81.12 247 ASP A C 1
ATOM 1949 O O . ASP A 1 247 ? -7.828 -30.830 -23.110 1.00 81.12 247 ASP A O 1
ATOM 1953 N N . GLU A 1 248 ? -6.073 -32.207 -23.244 1.00 80.31 248 GLU A N 1
ATOM 1954 C CA . GLU A 1 248 ? -6.826 -33.363 -23.751 1.00 80.31 248 GLU A CA 1
ATOM 1955 C C . GLU A 1 248 ? -7.947 -33.827 -22.799 1.00 80.31 248 GLU A C 1
ATOM 1957 O O . GLU A 1 248 ? -8.894 -34.482 -23.232 1.00 80.31 248 GLU A O 1
ATOM 1962 N N . SER A 1 249 ? -7.879 -33.464 -21.511 1.00 80.00 249 SER A N 1
ATOM 1963 C CA . SER A 1 249 ? -8.899 -33.776 -20.502 1.00 80.00 249 SER A CA 1
ATOM 1964 C C . SER A 1 249 ? -10.030 -32.741 -20.432 1.00 80.00 249 SER A C 1
ATOM 1966 O O . SER A 1 249 ? -10.974 -32.903 -19.654 1.00 80.00 249 SER A O 1
ATOM 1968 N N . GLY A 1 250 ? -9.962 -31.674 -21.236 1.00 75.06 250 GLY A N 1
ATOM 1969 C CA . GLY A 1 250 ? -10.928 -30.580 -21.211 1.00 75.06 250 GLY A CA 1
ATOM 1970 C C . GLY A 1 250 ? -10.695 -29.576 -20.076 1.00 75.06 250 GLY A C 1
ATOM 1971 O O . GLY A 1 250 ? -11.546 -28.710 -19.847 1.00 75.06 250 GLY A O 1
ATOM 1972 N N . LYS A 1 251 ? -9.566 -29.665 -19.360 1.00 76.88 251 LYS A N 1
ATOM 1973 C CA . LYS A 1 251 ? -9.197 -28.745 -18.276 1.00 76.88 251 LYS A CA 1
ATOM 1974 C C . LYS A 1 251 ? -8.281 -27.645 -18.788 1.00 76.88 251 LYS A C 1
ATOM 1976 O O . LYS A 1 251 ? -7.520 -27.836 -19.727 1.00 76.88 251 LYS A O 1
ATOM 1981 N N . PHE A 1 252 ? -8.350 -26.477 -18.155 1.00 78.75 252 PHE A N 1
ATOM 1982 C CA . PHE A 1 252 ? -7.407 -25.406 -18.452 1.00 78.75 252 PHE A CA 1
ATOM 1983 C C . PHE A 1 252 ? -6.024 -25.760 -17.897 1.00 78.75 252 PHE A C 1
ATOM 1985 O O . PHE A 1 252 ? -5.907 -26.005 -16.698 1.00 78.75 252 PHE A O 1
ATOM 1992 N N . ASN A 1 253 ? -5.002 -25.766 -18.753 1.00 78.06 253 ASN A N 1
ATOM 1993 C CA . ASN A 1 253 ? -3.625 -26.127 -18.392 1.00 78.06 253 ASN A CA 1
ATOM 1994 C C . ASN A 1 253 ? -2.604 -25.004 -18.631 1.00 78.06 253 ASN A C 1
ATOM 1996 O O . ASN A 1 253 ? -1.419 -25.224 -18.430 1.00 78.06 253 ASN A O 1
ATOM 2000 N N . HIS A 1 254 ? -3.060 -23.832 -19.073 1.00 82.81 254 HIS A N 1
ATOM 2001 C CA . HIS A 1 254 ? -2.220 -22.657 -19.275 1.00 82.81 254 HIS A CA 1
ATOM 2002 C C . HIS A 1 254 ? -3.038 -21.404 -18.980 1.00 82.81 254 HIS A C 1
ATOM 2004 O O . HIS A 1 254 ? -3.749 -20.899 -19.852 1.00 82.81 254 HIS A O 1
ATOM 2010 N N . ILE A 1 255 ? -3.032 -20.974 -17.722 1.00 86.31 255 ILE A N 1
ATOM 2011 C CA . ILE A 1 255 ? -3.753 -19.796 -17.231 1.00 86.31 255 ILE A CA 1
ATOM 2012 C C . ILE A 1 255 ? -2.727 -18.704 -16.949 1.00 86.31 255 ILE A C 1
ATOM 2014 O O . ILE A 1 255 ? -1.706 -18.967 -16.321 1.00 86.31 255 ILE A O 1
ATOM 2018 N N . MET A 1 256 ? -3.025 -17.486 -17.393 1.00 90.19 256 MET A N 1
ATOM 2019 C CA . MET A 1 256 ? -2.280 -16.274 -17.064 1.00 90.19 256 MET A CA 1
ATOM 2020 C C . MET A 1 256 ? -3.270 -15.113 -17.145 1.00 90.19 256 MET A C 1
ATOM 2022 O O . MET A 1 256 ? -3.608 -14.652 -18.238 1.00 90.19 256 MET A O 1
ATOM 2026 N N . GLU A 1 257 ? -3.831 -14.721 -16.007 1.00 92.06 257 GLU A N 1
ATOM 2027 C CA . GLU A 1 257 ? -4.905 -13.725 -15.939 1.00 92.06 257 GLU A CA 1
ATOM 2028 C C . GLU A 1 257 ? -4.643 -12.755 -14.787 1.00 92.06 257 GLU A C 1
ATOM 2030 O O . GLU A 1 257 ? -4.206 -13.169 -13.714 1.00 92.06 257 GLU A O 1
ATOM 2035 N N . GLN A 1 258 ? -4.921 -11.475 -15.007 1.00 95.25 258 GLN A N 1
ATOM 2036 C CA . GLN A 1 258 ? -4.967 -10.467 -13.958 1.00 95.25 258 GLN A CA 1
ATOM 2037 C C . GLN A 1 258 ? -6.407 -10.346 -13.454 1.00 95.25 258 GLN A C 1
ATOM 2039 O O . GLN A 1 258 ? -7.362 -10.393 -14.238 1.00 95.25 258 GLN A O 1
ATOM 2044 N N . LEU A 1 259 ? -6.565 -10.218 -12.144 1.00 97.12 259 LEU A N 1
ATOM 2045 C CA . LEU A 1 259 ? -7.847 -10.131 -11.456 1.00 97.12 259 LEU A CA 1
ATOM 2046 C C . LEU A 1 259 ? -7.808 -9.010 -10.419 1.00 97.12 259 LEU A C 1
ATOM 2048 O O . LEU A 1 259 ? -6.738 -8.688 -9.907 1.00 97.12 259 LEU A O 1
ATOM 2052 N N . GLU A 1 260 ? -8.984 -8.502 -10.074 1.00 97.75 260 GLU A N 1
ATOM 2053 C CA . GLU A 1 260 ? -9.210 -7.537 -8.997 1.00 97.75 260 GLU A CA 1
ATOM 2054 C C . GLU A 1 260 ? -10.354 -8.019 -8.101 1.00 97.75 260 GLU A C 1
ATOM 2056 O O . GLU A 1 260 ? -11.294 -8.681 -8.565 1.00 97.75 260 GLU A O 1
ATOM 2061 N N . ILE A 1 261 ? -10.240 -7.743 -6.801 1.00 98.00 261 ILE A N 1
ATOM 2062 C CA . ILE A 1 261 ? -11.292 -7.960 -5.807 1.00 98.00 261 ILE A CA 1
ATOM 2063 C C . ILE A 1 261 ? -11.433 -6.703 -4.952 1.00 98.00 261 ILE A C 1
ATOM 2065 O O . ILE A 1 261 ? -10.452 -6.246 -4.362 1.00 98.00 261 ILE A O 1
ATOM 2069 N N . ASP A 1 262 ? -12.683 -6.270 -4.789 1.00 96.69 262 ASP A N 1
ATOM 2070 C CA . ASP A 1 262 ? -13.066 -5.093 -4.015 1.00 96.69 262 ASP A CA 1
ATOM 2071 C C . ASP A 1 262 ? -14.020 -5.461 -2.890 1.00 96.69 262 ASP A C 1
ATOM 2073 O O . ASP A 1 262 ? -14.875 -6.352 -3.002 1.00 96.69 262 ASP A O 1
ATOM 2077 N N . TRP A 1 263 ? -13.903 -4.734 -1.789 1.00 97.12 263 TRP A N 1
ATOM 2078 C CA . TRP A 1 263 ? -14.772 -4.886 -0.638 1.00 97.12 263 TRP A CA 1
ATOM 2079 C C . TRP A 1 263 ? -14.994 -3.559 0.061 1.00 97.12 263 TRP A C 1
ATOM 2081 O O . TRP A 1 263 ? -14.254 -2.586 -0.099 1.00 97.12 263 TRP A O 1
ATOM 2091 N N . LYS A 1 264 ? -16.047 -3.542 0.867 1.00 96.44 264 LYS A N 1
ATOM 2092 C CA . LYS A 1 264 ? -16.499 -2.342 1.543 1.00 96.44 264 LYS A CA 1
ATOM 2093 C C . LYS A 1 264 ? -15.442 -1.788 2.494 1.00 96.44 264 LYS A C 1
ATOM 2095 O O . LYS A 1 264 ? -14.717 -2.513 3.179 1.00 96.44 264 LYS A O 1
ATOM 2100 N N . TYR A 1 265 ? -15.418 -0.463 2.588 1.00 96.44 265 TYR A N 1
ATOM 2101 C CA . TYR A 1 265 ? -14.576 0.257 3.535 1.00 96.44 265 TYR A CA 1
ATOM 2102 C C . TYR A 1 265 ? -14.856 -0.135 4.996 1.00 96.44 265 TYR A C 1
ATOM 2104 O O . TYR A 1 265 ? -15.960 -0.543 5.362 1.00 96.44 265 TYR A O 1
ATOM 2112 N N . SER A 1 266 ? -13.865 0.091 5.857 1.00 97.00 266 SER A N 1
ATOM 2113 C CA . SER A 1 266 ? -13.995 -0.040 7.312 1.00 97.00 266 SER A CA 1
ATOM 2114 C C . SER A 1 266 ? -13.320 1.131 8.032 1.00 97.00 266 SER A C 1
ATOM 2116 O O . SER A 1 266 ? -12.806 2.057 7.393 1.00 97.00 266 SER A O 1
ATOM 2118 N N . ASP A 1 267 ? -13.323 1.106 9.365 1.00 96.44 267 ASP A N 1
ATOM 2119 C CA . ASP A 1 267 ? -12.430 1.948 10.164 1.00 96.44 267 ASP A CA 1
ATOM 2120 C C . ASP A 1 267 ? -10.976 1.676 9.741 1.00 96.44 267 ASP A C 1
ATOM 2122 O O . ASP A 1 267 ? -10.605 0.536 9.473 1.00 96.44 267 ASP A O 1
ATOM 2126 N N . ALA A 1 268 ? -10.139 2.709 9.659 1.00 97.69 268 ALA A N 1
ATOM 2127 C CA . ALA A 1 268 ? -8.850 2.630 8.962 1.00 97.69 268 ALA A CA 1
ATOM 2128 C C . ALA A 1 268 ? -7.886 1.534 9.467 1.00 97.69 268 ALA A C 1
ATOM 2130 O O . ALA A 1 268 ? -7.202 0.914 8.657 1.00 97.69 268 ALA A O 1
ATOM 2131 N N . ILE A 1 269 ? -7.844 1.260 10.779 1.00 97.69 269 ILE A N 1
ATOM 2132 C CA . ILE A 1 269 ? -7.039 0.148 11.325 1.00 97.69 269 ILE A CA 1
ATOM 2133 C C . ILE A 1 269 ? -7.618 -1.197 10.877 1.00 97.69 269 ILE A C 1
ATOM 2135 O O . ILE A 1 269 ? -6.885 -2.032 10.356 1.00 97.69 269 ILE A O 1
ATOM 2139 N N . GLN A 1 270 ? -8.934 -1.381 11.020 1.00 98.06 270 GLN A N 1
ATOM 2140 C CA . GLN A 1 270 ? -9.611 -2.603 10.592 1.00 98.06 270 GLN A CA 1
ATOM 2141 C C . GLN A 1 270 ? -9.464 -2.817 9.082 1.00 98.06 270 GLN A C 1
ATOM 2143 O O . GLN A 1 270 ? -9.277 -3.940 8.644 1.00 98.06 270 GLN A O 1
ATOM 2148 N N . ALA A 1 271 ? -9.512 -1.756 8.274 1.00 98.19 271 ALA A N 1
ATOM 2149 C CA . ALA A 1 271 ? -9.301 -1.844 6.832 1.00 98.19 271 ALA A CA 1
ATOM 2150 C C . ALA A 1 271 ? -7.902 -2.386 6.485 1.00 98.19 271 ALA A C 1
ATOM 2152 O O . ALA A 1 271 ? -7.777 -3.217 5.587 1.00 98.19 271 ALA A O 1
ATOM 2153 N N . ALA A 1 272 ? -6.867 -1.973 7.222 1.00 98.06 272 ALA A N 1
ATOM 2154 C CA . ALA A 1 272 ? -5.517 -2.506 7.055 1.00 98.06 272 ALA A CA 1
ATOM 2155 C C . ALA A 1 272 ? -5.394 -3.967 7.539 1.00 98.06 272 ALA A C 1
ATOM 2157 O O . ALA A 1 272 ? -4.759 -4.772 6.859 1.00 98.06 272 ALA A O 1
ATOM 2158 N N . ASP A 1 273 ? -6.058 -4.332 8.645 1.00 97.94 273 ASP A N 1
ATOM 2159 C CA . ASP A 1 273 ? -6.153 -5.728 9.110 1.00 97.94 273 ASP A CA 1
ATOM 2160 C C . ASP A 1 273 ? 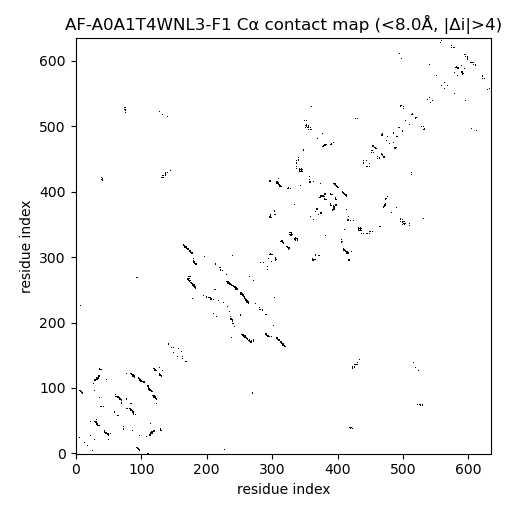-6.876 -6.613 8.060 1.00 97.94 273 ASP A C 1
ATOM 2162 O O . ASP A 1 273 ? -6.458 -7.738 7.773 1.00 97.94 273 ASP A O 1
ATOM 2166 N N . ASN A 1 274 ? -7.924 -6.081 7.418 1.00 97.75 274 ASN A N 1
ATOM 2167 C CA . ASN A 1 274 ? -8.697 -6.766 6.378 1.00 97.75 274 ASN A CA 1
ATOM 2168 C C . ASN A 1 274 ? -7.877 -7.017 5.107 1.00 97.75 274 ASN A C 1
ATOM 2170 O O . ASN A 1 274 ? -7.981 -8.095 4.532 1.00 97.75 274 ASN A O 1
ATOM 2174 N N . ASP A 1 275 ? -7.054 -6.059 4.674 1.00 97.06 275 ASP A N 1
ATOM 2175 C CA . ASP A 1 275 ? -6.174 -6.206 3.503 1.00 97.06 275 ASP A CA 1
ATOM 2176 C C . ASP A 1 275 ? -5.221 -7.409 3.648 1.00 97.06 275 ASP A C 1
ATOM 2178 O O . ASP A 1 275 ? -5.077 -8.216 2.723 1.00 97.06 275 ASP A O 1
ATOM 2182 N N . LEU A 1 276 ? -4.634 -7.606 4.835 1.00 95.50 276 LEU A N 1
ATOM 2183 C CA . LEU A 1 276 ? -3.811 -8.788 5.116 1.00 95.50 276 LEU A CA 1
ATOM 2184 C C . LEU A 1 276 ? -4.624 -10.085 5.039 1.00 95.50 276 LEU A C 1
ATOM 2186 O O . LEU A 1 276 ? -4.202 -11.037 4.373 1.00 95.50 276 LEU A O 1
ATOM 2190 N N . LEU A 1 277 ? -5.805 -10.111 5.666 1.00 96.44 277 LEU A N 1
ATOM 2191 C CA . LEU A 1 277 ? -6.697 -11.270 5.641 1.00 96.44 277 LEU A CA 1
ATOM 2192 C C . LEU A 1 277 ? -7.104 -11.641 4.209 1.00 96.44 277 LEU A C 1
ATOM 2194 O O . LEU A 1 277 ? -7.022 -12.810 3.834 1.00 96.44 277 LEU A O 1
ATOM 2198 N N . VAL A 1 278 ? -7.512 -10.662 3.397 1.00 97.56 278 VAL A N 1
ATOM 2199 C CA . VAL A 1 278 ? -7.956 -10.894 2.015 1.00 97.56 278 VAL A CA 1
ATOM 2200 C C . VAL A 1 278 ? -6.816 -11.444 1.165 1.00 97.56 278 VAL A C 1
ATOM 2202 O O . VAL A 1 278 ? -7.021 -12.413 0.435 1.00 97.56 278 VAL A O 1
ATOM 2205 N N . ARG A 1 279 ? -5.596 -10.910 1.291 1.00 96.75 279 ARG A N 1
ATOM 2206 C CA . ARG A 1 279 ? -4.432 -11.439 0.560 1.00 96.75 279 ARG A CA 1
ATOM 2207 C C . ARG A 1 279 ? -4.169 -12.911 0.883 1.00 96.75 279 ARG A C 1
ATOM 2209 O O . ARG A 1 279 ? -3.916 -13.699 -0.031 1.00 96.75 279 ARG A O 1
ATOM 2216 N N . THR A 1 280 ? -4.241 -13.293 2.156 1.00 95.25 280 THR A N 1
ATOM 2217 C CA . THR A 1 280 ? -4.077 -14.694 2.578 1.00 95.25 280 THR A CA 1
ATOM 2218 C C . THR A 1 280 ? -5.223 -15.563 2.070 1.00 95.25 280 THR A C 1
ATOM 2220 O O . THR A 1 280 ? -4.979 -16.615 1.479 1.00 95.25 280 THR A O 1
ATOM 2223 N N . LEU A 1 281 ? -6.466 -15.091 2.196 1.00 96.62 281 LEU A N 1
ATOM 2224 C CA . LEU A 1 281 ? -7.651 -15.786 1.705 1.00 96.62 281 LEU A CA 1
ATOM 2225 C C . LEU A 1 281 ? -7.553 -16.088 0.203 1.00 96.62 281 LEU A C 1
ATOM 2227 O O . LEU A 1 281 ? -7.788 -17.220 -0.216 1.00 96.62 281 LEU A O 1
ATOM 2231 N N . VAL A 1 282 ? -7.184 -15.087 -0.601 1.00 98.00 282 VAL A N 1
ATOM 2232 C CA . VAL A 1 282 ? -7.033 -15.232 -2.052 1.00 98.00 282 VAL A CA 1
ATOM 2233 C C . VAL A 1 282 ? -5.976 -16.285 -2.375 1.00 98.00 282 VAL A C 1
ATOM 2235 O O . VAL A 1 282 ? -6.258 -17.194 -3.153 1.00 98.00 282 VAL A O 1
ATOM 2238 N N . LYS A 1 283 ? -4.794 -16.234 -1.745 1.00 97.06 283 LYS A N 1
ATOM 2239 C CA . LYS A 1 283 ? -3.754 -17.257 -1.963 1.00 97.06 283 LYS A CA 1
ATOM 2240 C C . LYS A 1 283 ? -4.265 -18.655 -1.659 1.00 97.06 283 LYS A C 1
ATOM 2242 O O . LYS A 1 283 ? -4.127 -19.542 -2.496 1.00 97.06 283 LYS A O 1
ATOM 2247 N N . GLU A 1 284 ? -4.880 -18.848 -0.498 1.00 95.88 284 GLU A N 1
ATOM 2248 C CA . GLU A 1 284 ? -5.308 -20.174 -0.060 1.00 95.88 284 GLU A CA 1
ATOM 2249 C C . GLU A 1 284 ? -6.448 -20.734 -0.911 1.00 95.88 284 GLU A C 1
ATOM 2251 O O . GLU A 1 284 ? -6.423 -21.905 -1.295 1.00 95.88 284 GLU A O 1
ATOM 2256 N N . VAL A 1 285 ? -7.433 -19.910 -1.273 1.00 97.38 285 VAL A N 1
ATOM 2257 C CA . VAL A 1 285 ? -8.537 -20.345 -2.137 1.00 97.38 285 VAL A CA 1
ATOM 2258 C C . VAL A 1 285 ? -8.024 -20.709 -3.530 1.00 97.38 285 VAL A C 1
ATOM 2260 O O . VAL A 1 285 ? -8.371 -21.774 -4.046 1.00 97.38 285 VAL A O 1
ATOM 2263 N N . PHE A 1 286 ? -7.177 -19.882 -4.145 1.00 97.06 286 PHE A N 1
ATOM 2264 C CA . PHE A 1 286 ? -6.638 -20.183 -5.472 1.00 97.06 286 PHE A CA 1
ATOM 2265 C C . PHE A 1 286 ? -5.709 -21.405 -5.457 1.00 97.06 286 PHE A C 1
ATOM 2267 O O . PHE A 1 286 ? -5.862 -22.281 -6.313 1.00 97.06 286 PHE A O 1
ATOM 2274 N N . ARG A 1 287 ? -4.847 -21.536 -4.440 1.00 95.75 287 ARG A N 1
ATOM 2275 C CA . ARG A 1 287 ? -3.973 -22.703 -4.237 1.00 95.75 287 ARG A CA 1
ATOM 2276 C C . ARG A 1 287 ? -4.772 -23.998 -4.146 1.00 95.75 287 ARG A C 1
ATOM 2278 O O . ARG A 1 287 ? -4.453 -24.969 -4.830 1.00 95.75 287 ARG A O 1
ATOM 2285 N N . ARG A 1 288 ? -5.856 -24.012 -3.362 1.00 94.56 288 ARG A N 1
ATOM 2286 C CA . ARG A 1 288 ? -6.754 -25.177 -3.225 1.00 94.56 288 ARG A CA 1
ATOM 2287 C C . ARG A 1 288 ? -7.459 -25.560 -4.526 1.00 94.56 288 ARG A C 1
ATOM 2289 O O . ARG A 1 288 ? -7.858 -26.711 -4.682 1.00 94.56 288 ARG A O 1
ATOM 2296 N N . ASN A 1 289 ? -7.593 -24.620 -5.457 1.00 94.75 289 ASN A N 1
ATOM 2297 C CA . ASN A 1 289 ? -8.119 -24.855 -6.801 1.00 94.75 289 ASN A CA 1
ATOM 2298 C C . ASN A 1 289 ? -7.011 -25.126 -7.843 1.00 94.75 289 ASN A C 1
ATOM 2300 O O . ASN A 1 289 ? -7.296 -25.162 -9.040 1.00 94.75 289 ASN A O 1
ATOM 2304 N N . GLY A 1 290 ? -5.764 -25.350 -7.408 1.00 93.00 290 GLY A N 1
ATOM 2305 C CA . GLY A 1 290 ? -4.637 -25.723 -8.269 1.00 93.00 290 GLY A CA 1
ATOM 2306 C C . GLY A 1 290 ? -4.013 -24.560 -9.043 1.00 93.00 290 GLY A C 1
ATOM 2307 O O . GLY A 1 290 ? -3.400 -24.789 -10.084 1.00 93.00 290 GLY A O 1
ATOM 2308 N N . LEU A 1 291 ? -4.188 -23.326 -8.569 1.00 94.56 291 LEU A N 1
ATOM 2309 C CA . LEU A 1 291 ? -3.666 -22.113 -9.195 1.00 94.56 291 LEU A CA 1
ATOM 2310 C C . LEU A 1 291 ? -2.641 -21.430 -8.290 1.00 94.56 291 LEU A C 1
ATOM 2312 O O . LEU A 1 291 ? -2.752 -21.478 -7.067 1.00 94.56 291 LEU A O 1
ATOM 2316 N N . ASP A 1 292 ? -1.667 -20.765 -8.902 1.00 94.75 292 ASP A N 1
ATOM 2317 C CA . ASP A 1 292 ? -0.668 -19.956 -8.208 1.00 94.75 292 ASP A CA 1
ATOM 2318 C C . ASP A 1 292 ? -1.023 -18.468 -8.330 1.00 94.75 292 ASP A C 1
ATOM 2320 O O . ASP A 1 292 ? -1.372 -18.001 -9.416 1.00 94.75 292 ASP A O 1
ATOM 2324 N N . VAL A 1 293 ? -0.954 -17.729 -7.220 1.00 95.81 293 VAL A N 1
ATOM 2325 C CA . VAL A 1 293 ? -1.264 -16.292 -7.163 1.00 95.81 293 VAL A CA 1
ATOM 2326 C C . VAL A 1 293 ? -0.007 -15.515 -6.820 1.00 95.81 293 VAL A C 1
ATOM 2328 O O . VAL A 1 293 ? 0.647 -15.774 -5.808 1.00 95.81 293 VAL A O 1
ATOM 2331 N N . THR A 1 294 ? 0.276 -14.481 -7.609 1.00 94.75 294 THR A N 1
ATOM 2332 C CA . THR A 1 294 ? 1.327 -13.513 -7.309 1.00 94.75 294 THR A CA 1
ATOM 2333 C C . THR A 1 294 ? 0.751 -12.120 -7.082 1.00 94.75 294 THR A C 1
ATOM 2335 O O . THR A 1 294 ? -0.028 -11.591 -7.871 1.00 94.75 294 THR A O 1
ATOM 2338 N N . PHE A 1 295 ? 1.194 -11.517 -5.981 1.00 96.06 295 PHE A N 1
ATOM 2339 C CA . PHE A 1 295 ? 0.925 -10.132 -5.589 1.00 96.06 295 PHE A CA 1
ATOM 2340 C C . PHE A 1 295 ? 2.108 -9.209 -5.916 1.00 96.06 295 PHE A C 1
ATOM 2342 O O . PHE A 1 295 ? 2.269 -8.137 -5.334 1.00 96.06 295 PHE A O 1
ATOM 2349 N N . GLN A 1 296 ? 3.013 -9.651 -6.786 1.00 93.75 296 GLN A N 1
ATOM 2350 C CA . GLN A 1 296 ? 4.042 -8.776 -7.335 1.00 93.75 296 GLN A CA 1
ATOM 2351 C C . GLN A 1 296 ? 3.381 -7.584 -8.040 1.00 93.75 296 GLN A C 1
ATOM 2353 O O . GLN A 1 296 ? 2.339 -7.719 -8.684 1.00 93.75 296 GLN A O 1
ATOM 2358 N N . ALA A 1 297 ? 3.979 -6.408 -7.879 1.00 93.75 297 ALA A N 1
ATOM 2359 C CA . ALA A 1 297 ? 3.529 -5.175 -8.504 1.00 93.75 297 ALA A CA 1
ATOM 2360 C C . ALA A 1 297 ? 3.771 -5.201 -10.020 1.00 93.75 297 ALA A C 1
ATOM 2362 O O . ALA A 1 297 ? 2.974 -4.648 -10.769 1.00 93.75 297 ALA A O 1
ATOM 2363 N N . LYS A 1 298 ? 4.834 -5.860 -10.493 1.00 91.88 298 LYS A N 1
ATOM 2364 C CA . LYS A 1 298 ? 5.146 -6.040 -11.916 1.00 91.88 298 LYS A CA 1
ATOM 2365 C C . LYS A 1 298 ? 5.668 -7.467 -12.172 1.00 91.88 298 LYS A C 1
ATOM 2367 O O . LYS A 1 298 ? 6.847 -7.665 -12.460 1.00 91.88 298 LYS A O 1
ATOM 2372 N N . PRO A 1 299 ? 4.787 -8.487 -12.106 1.00 87.12 299 PRO A N 1
ATOM 2373 C CA . PRO A 1 299 ? 5.197 -9.881 -12.288 1.00 87.12 299 PRO A CA 1
ATOM 2374 C C . PRO A 1 299 ? 5.656 -10.185 -13.718 1.00 87.12 299 PRO A C 1
ATOM 2376 O O . PRO A 1 299 ? 6.468 -11.085 -13.923 1.00 87.12 299 PRO A O 1
ATOM 2379 N N . ILE A 1 300 ? 5.126 -9.455 -14.705 1.00 85.62 300 ILE A N 1
ATOM 2380 C CA . ILE A 1 300 ? 5.409 -9.640 -16.129 1.00 85.62 300 ILE A CA 1
ATOM 2381 C C . ILE A 1 300 ? 5.778 -8.273 -16.724 1.00 85.62 300 ILE A C 1
ATOM 2383 O O . ILE A 1 300 ? 5.033 -7.296 -16.615 1.00 85.62 300 ILE A O 1
ATOM 2387 N N . GLU A 1 301 ? 6.960 -8.187 -17.333 1.00 81.19 301 GLU A N 1
ATOM 2388 C CA . GLU A 1 301 ? 7.414 -6.979 -18.031 1.00 81.19 301 GLU A CA 1
ATOM 2389 C C . GLU A 1 301 ? 6.602 -6.757 -19.318 1.00 81.19 301 GLU A C 1
ATOM 2391 O O . GLU A 1 301 ? 6.206 -7.706 -19.986 1.00 81.19 301 GLU A O 1
ATOM 2396 N N . GLY A 1 302 ? 6.355 -5.495 -19.684 1.00 78.88 302 GLY A N 1
ATOM 2397 C CA . GLY A 1 302 ? 5.645 -5.146 -20.928 1.00 78.88 302 GLY A CA 1
ATOM 2398 C C . GLY A 1 302 ? 4.109 -5.226 -20.895 1.00 78.88 302 GLY A C 1
ATOM 2399 O O . GLY A 1 302 ? 3.470 -4.838 -21.870 1.00 78.88 302 GLY A O 1
ATOM 2400 N N . VAL A 1 303 ? 3.506 -5.663 -19.785 1.00 84.56 303 VAL A N 1
ATOM 2401 C CA . VAL A 1 303 ? 2.039 -5.754 -19.594 1.00 84.56 303 VAL A CA 1
ATOM 2402 C C . VAL A 1 303 ? 1.616 -5.060 -18.299 1.00 84.56 303 VAL A C 1
ATOM 2404 O O . VAL A 1 303 ? 2.475 -4.643 -17.523 1.00 84.56 303 VAL A O 1
ATOM 2407 N N . ALA A 1 304 ? 0.321 -4.889 -18.041 1.00 85.88 304 ALA A N 1
ATOM 2408 C CA . ALA A 1 304 ? -0.162 -4.264 -16.807 1.00 85.88 304 ALA A CA 1
ATOM 2409 C C . ALA A 1 304 ? 0.381 -4.947 -15.532 1.00 85.88 304 ALA A C 1
ATOM 2411 O O . ALA A 1 304 ? 0.557 -6.164 -15.466 1.00 85.88 304 ALA A O 1
ATOM 2412 N N . GLY A 1 305 ? 0.710 -4.130 -14.531 1.00 90.81 305 GLY A N 1
ATOM 2413 C CA . GLY A 1 305 ? 1.148 -4.590 -13.210 1.00 90.81 305 GLY A CA 1
ATOM 2414 C C . GLY A 1 305 ? -0.003 -4.568 -12.208 1.00 90.81 305 GLY A C 1
ATOM 2415 O O . GLY A 1 305 ? -1.015 -3.945 -12.490 1.00 90.81 305 GLY A O 1
ATOM 2416 N N . SER A 1 306 ? 0.178 -5.181 -11.037 1.00 94.38 306 SER A N 1
ATOM 2417 C CA . SER A 1 306 ? -0.851 -5.237 -9.990 1.00 94.38 306 SER A CA 1
ATOM 2418 C C . SER A 1 306 ? -0.828 -3.986 -9.107 1.00 94.38 306 SER A C 1
ATOM 2420 O O . SER A 1 306 ? 0.177 -3.702 -8.440 1.00 94.38 306 SER A O 1
ATOM 2422 N N . GLY A 1 307 ? -1.926 -3.241 -9.091 1.00 94.94 307 GLY A N 1
ATOM 2423 C CA . GLY A 1 307 ? -2.209 -2.167 -8.146 1.00 94.94 307 GLY A CA 1
ATOM 2424 C C . GLY A 1 307 ? -2.800 -2.621 -6.813 1.00 94.94 307 GLY A C 1
ATOM 2425 O O . GLY A 1 307 ? -3.229 -3.757 -6.625 1.00 94.94 307 GLY A O 1
ATOM 2426 N N . LYS A 1 308 ? -2.767 -1.700 -5.850 1.00 96.75 308 LYS A N 1
ATOM 2427 C CA . LYS A 1 308 ? -3.642 -1.726 -4.683 1.00 96.75 308 LYS A CA 1
ATOM 2428 C C . LYS A 1 308 ? -4.125 -0.310 -4.408 1.00 96.75 308 LYS A C 1
ATOM 2430 O O . LYS A 1 308 ? -3.484 0.395 -3.634 1.00 96.75 308 LYS A O 1
ATOM 2435 N N . HIS A 1 309 ? -5.153 0.175 -5.097 1.00 96.50 309 HIS A N 1
ATOM 2436 C CA . HIS A 1 309 ? -5.601 1.545 -4.844 1.00 96.50 309 HIS A CA 1
ATOM 2437 C C . HIS A 1 309 ? -6.114 1.656 -3.411 1.00 96.50 309 HIS A C 1
ATOM 2439 O O . HIS A 1 309 ? -6.885 0.814 -2.958 1.00 96.50 309 HIS A O 1
ATOM 2445 N N . THR A 1 310 ? -5.673 2.683 -2.689 1.00 97.81 310 THR A N 1
ATOM 2446 C CA . THR A 1 310 ? -6.051 2.893 -1.289 1.00 97.81 310 THR A CA 1
ATOM 2447 C C . THR A 1 310 ? -6.957 4.104 -1.190 1.00 97.81 310 THR A C 1
ATOM 2449 O O . THR A 1 310 ? -6.547 5.236 -1.455 1.00 97.81 310 THR A O 1
ATOM 2452 N N . HIS A 1 311 ? -8.189 3.870 -0.756 1.00 98.19 311 HIS A N 1
ATOM 2453 C CA . HIS A 1 311 ? -9.182 4.906 -0.517 1.00 98.19 311 HIS A CA 1
ATOM 2454 C C . HIS A 1 311 ? -9.092 5.414 0.921 1.00 98.19 311 HIS A C 1
ATOM 2456 O O . HIS A 1 311 ? -8.974 4.620 1.856 1.00 98.19 311 HIS A O 1
ATOM 2462 N N . ILE A 1 312 ? -9.200 6.728 1.115 1.00 97.88 312 ILE A N 1
ATOM 2463 C CA . ILE A 1 312 ? -9.193 7.391 2.425 1.00 97.88 312 ILE A CA 1
ATOM 2464 C C . ILE A 1 312 ? -10.372 8.339 2.575 1.00 97.88 312 ILE A C 1
ATOM 2466 O O . ILE A 1 312 ? -10.639 9.183 1.719 1.00 97.88 312 ILE A O 1
ATOM 2470 N N . GLY A 1 313 ? -11.031 8.226 3.727 1.00 97.50 313 GLY A N 1
ATOM 2471 C CA . GLY A 1 313 ? -12.123 9.083 4.167 1.00 97.50 313 GLY A CA 1
ATOM 2472 C C . GLY A 1 313 ? -11.910 9.606 5.587 1.00 97.50 313 GLY A C 1
ATOM 2473 O O . GLY A 1 313 ? -11.228 8.981 6.403 1.00 97.50 313 GLY A O 1
ATOM 2474 N N . MET A 1 314 ? -12.540 10.744 5.880 1.00 97.44 314 MET A N 1
ATOM 2475 C CA . MET A 1 314 ? -12.699 11.286 7.229 1.00 97.44 314 MET A CA 1
ATOM 2476 C C . MET A 1 314 ? -14.127 11.797 7.413 1.00 97.44 314 MET A C 1
ATOM 2478 O O . MET A 1 314 ? -14.667 12.497 6.553 1.00 97.44 314 MET A O 1
ATOM 2482 N N . ALA A 1 315 ? -14.737 11.487 8.551 1.00 97.12 315 ALA A N 1
ATOM 2483 C CA . ALA A 1 315 ? -16.079 11.943 8.886 1.00 97.12 315 ALA A CA 1
ATOM 2484 C C . ALA A 1 315 ? -16.189 12.359 10.355 1.00 97.12 315 ALA A C 1
ATOM 2486 O O . ALA A 1 315 ? -15.471 11.855 11.210 1.00 97.12 315 ALA A O 1
ATOM 2487 N N . LEU A 1 316 ? -17.127 13.247 10.667 1.00 97.38 316 LEU A N 1
ATOM 2488 C CA . LEU A 1 316 ? -17.586 13.488 12.031 1.00 97.38 316 LEU A CA 1
ATOM 2489 C C . LEU A 1 316 ? -18.743 12.540 12.335 1.00 97.38 316 LEU A C 1
ATOM 2491 O O . LEU A 1 316 ? -19.678 12.423 11.538 1.00 97.38 316 LEU A O 1
ATOM 2495 N N . LYS A 1 317 ? -18.704 11.899 13.500 1.00 97.19 317 LYS A N 1
ATOM 2496 C CA . LYS A 1 317 ? -19.854 11.242 14.119 1.00 97.19 317 LYS A CA 1
ATOM 2497 C C . LYS A 1 317 ? -20.429 12.203 15.150 1.00 97.19 317 LYS A C 1
ATOM 2499 O O . LYS A 1 317 ? -19.709 12.661 16.033 1.00 97.19 317 LYS A O 1
ATOM 2504 N N . LEU A 1 318 ? -21.706 12.536 15.020 1.00 97.56 318 LEU A N 1
ATOM 2505 C CA . LEU A 1 318 ? -22.401 13.415 15.956 1.00 97.56 318 LEU A CA 1
ATOM 2506 C C . LEU A 1 318 ? -23.095 12.609 17.052 1.00 97.56 318 LEU A C 1
ATOM 2508 O O . LEU A 1 318 ? -23.502 11.471 16.823 1.00 97.56 318 LEU A O 1
ATOM 2512 N N . LYS A 1 319 ? -23.343 13.244 18.202 1.00 97.12 319 LYS A N 1
ATOM 2513 C CA . LYS A 1 319 ? -24.042 12.639 19.354 1.00 97.12 319 LYS A CA 1
ATOM 2514 C C . LYS A 1 319 ? -25.464 12.164 19.039 1.00 97.12 319 LYS A C 1
ATOM 2516 O O . LYS A 1 319 ? -26.000 11.308 19.733 1.00 97.12 319 LYS A O 1
ATOM 2521 N N . ASN A 1 320 ? -26.084 12.711 17.992 1.00 95.56 320 ASN A N 1
ATOM 2522 C CA . ASN A 1 320 ? -27.393 12.276 17.495 1.00 95.56 320 ASN A CA 1
ATOM 2523 C C . ASN A 1 320 ? -27.314 11.084 16.516 1.00 95.56 320 ASN A C 1
ATOM 2525 O O . ASN A 1 320 ? -28.323 10.715 15.920 1.00 95.56 320 ASN A O 1
ATOM 2529 N N . GLY A 1 321 ? -26.123 10.517 16.303 1.00 94.44 321 GLY A N 1
ATOM 2530 C CA . GLY A 1 321 ? -25.868 9.399 15.396 1.00 94.44 321 GLY A CA 1
ATOM 2531 C C . GLY A 1 321 ? -25.634 9.786 13.931 1.00 94.44 321 GLY A C 1
ATOM 2532 O O . GLY A 1 321 ? -25.223 8.932 13.144 1.00 94.44 321 GLY A O 1
ATOM 2533 N N . LYS A 1 322 ? -25.846 11.050 13.533 1.00 95.19 322 LYS A N 1
ATOM 2534 C CA . LYS A 1 322 ? -25.597 11.505 12.155 1.00 95.19 322 LYS A CA 1
ATOM 2535 C C . LYS A 1 322 ? -24.096 11.499 11.854 1.00 95.19 322 LYS A C 1
ATOM 2537 O O . LYS A 1 322 ? -23.283 11.913 12.679 1.00 95.19 322 LYS A O 1
ATOM 2542 N N . ARG A 1 323 ? -23.737 11.086 10.636 1.00 96.00 323 ARG A N 1
ATOM 2543 C CA . ARG A 1 323 ? -22.379 11.220 10.094 1.00 96.00 323 ARG A CA 1
ATOM 2544 C C . ARG A 1 323 ? -22.295 12.391 9.119 1.00 96.00 323 ARG A C 1
ATOM 2546 O O . ARG A 1 323 ? -23.205 12.594 8.315 1.00 96.00 323 ARG A O 1
ATOM 2553 N N . ILE A 1 324 ? -21.200 13.138 9.183 1.00 96.56 324 ILE A N 1
ATOM 2554 C CA . ILE A 1 324 ? -20.867 14.218 8.249 1.00 96.56 324 ILE A CA 1
ATOM 2555 C C . ILE A 1 324 ? -19.511 13.895 7.636 1.00 96.56 324 ILE A C 1
ATOM 2557 O O . ILE A 1 324 ? -18.515 13.853 8.347 1.00 96.56 324 ILE A O 1
ATOM 2561 N N . ASN A 1 325 ? -19.465 13.661 6.328 1.00 97.12 325 ASN A N 1
ATOM 2562 C CA . ASN A 1 325 ? -18.205 13.473 5.616 1.00 97.12 325 ASN A CA 1
ATOM 2563 C C . ASN A 1 325 ? -17.476 14.822 5.515 1.00 97.12 325 ASN A C 1
ATOM 2565 O O . ASN A 1 325 ? -18.039 15.788 5.002 1.00 97.12 325 ASN A O 1
ATOM 2569 N N . LEU A 1 326 ? -16.240 14.885 6.017 1.00 97.19 326 LEU A N 1
ATOM 2570 C CA . LEU A 1 326 ? -15.488 16.135 6.104 1.00 97.19 326 LEU A CA 1
ATOM 2571 C C . LEU A 1 326 ? -15.013 16.640 4.751 1.00 97.19 326 LEU A C 1
ATOM 2573 O O . LEU A 1 326 ? -14.760 17.828 4.640 1.00 97.19 326 LEU A O 1
ATOM 2577 N N . PHE A 1 327 ? -14.879 15.796 3.731 1.00 97.81 327 PHE A N 1
ATOM 2578 C CA . PHE A 1 327 ? -14.375 16.216 2.419 1.00 97.81 327 PHE A CA 1
ATOM 2579 C C . PHE A 1 327 ? -15.473 16.754 1.512 1.00 97.81 327 PHE A C 1
ATOM 2581 O O . PHE A 1 327 ? -15.197 17.482 0.560 1.00 97.81 327 PHE A O 1
ATOM 2588 N N . THR A 1 328 ? -16.723 16.415 1.813 1.00 96.69 328 THR A N 1
ATOM 2589 C CA . THR A 1 328 ? -17.856 16.794 0.976 1.00 96.69 328 THR A CA 1
ATOM 2590 C C . THR A 1 328 ? -18.122 18.284 1.065 1.00 96.69 328 THR A C 1
ATOM 2592 O O . THR A 1 328 ? -18.252 18.824 2.161 1.00 96.69 328 THR A O 1
ATOM 2595 N N . ALA A 1 329 ? -18.235 18.941 -0.088 1.00 93.75 329 ALA A N 1
ATOM 2596 C CA . ALA A 1 329 ? -18.561 20.356 -0.147 1.00 93.75 329 ALA A CA 1
ATOM 2597 C C . ALA A 1 329 ? -19.908 20.656 0.535 1.00 93.75 329 ALA A C 1
ATOM 2599 O O . ALA A 1 329 ? -20.896 19.947 0.347 1.00 93.75 329 ALA A O 1
ATOM 2600 N N . THR A 1 330 ? -19.949 21.734 1.315 1.00 87.62 330 THR A N 1
ATOM 2601 C CA . THR A 1 330 ? -21.162 22.241 1.985 1.00 87.62 330 THR A CA 1
ATOM 2602 C C . THR A 1 330 ? -21.971 23.194 1.097 1.00 87.62 330 THR A C 1
ATOM 2604 O O . THR A 1 330 ? -23.130 23.490 1.378 1.00 87.62 330 THR A O 1
ATOM 2607 N N . LYS A 1 331 ? -21.363 23.663 0.005 1.00 89.06 331 LYS A N 1
ATOM 2608 C CA . LYS A 1 331 ? -21.915 24.573 -1.007 1.00 89.06 331 LYS A CA 1
ATOM 2609 C C . LYS A 1 331 ? -21.501 24.106 -2.403 1.00 89.06 331 LYS A C 1
ATOM 2611 O O . LYS A 1 331 ? -20.838 23.082 -2.540 1.00 89.06 331 LYS A O 1
ATOM 2616 N N . LYS A 1 332 ? -21.888 24.847 -3.447 1.00 92.19 332 LYS A N 1
ATOM 2617 C CA . LYS A 1 332 ? -21.525 24.544 -4.841 1.00 92.19 332 LYS A CA 1
ATOM 2618 C C . LYS A 1 332 ? -20.008 24.670 -5.048 1.00 92.19 332 LYS A C 1
ATOM 2620 O O . LYS A 1 332 ? -19.517 25.734 -5.409 1.00 92.19 332 LYS A O 1
ATOM 2625 N N . HIS A 1 333 ? -19.287 23.587 -4.787 1.00 95.56 333 HIS A N 1
ATOM 2626 C CA . HIS A 1 333 ? -17.835 23.505 -4.863 1.00 95.56 333 HIS A CA 1
ATOM 2627 C C . HIS A 1 333 ? -17.380 22.035 -4.990 1.00 95.56 333 HIS A C 1
ATOM 2629 O O . HIS A 1 333 ? -18.185 21.134 -4.755 1.00 95.56 333 HIS A O 1
ATOM 2635 N N . TYR A 1 334 ? -16.123 21.758 -5.366 1.00 96.12 334 TYR A N 1
ATOM 2636 C CA . TYR A 1 334 ? -15.669 20.361 -5.547 1.00 96.12 334 TYR A CA 1
ATOM 2637 C C . TYR A 1 334 ? -15.476 19.622 -4.216 1.00 96.12 334 TYR A C 1
ATOM 2639 O O . TYR A 1 334 ? -15.822 18.449 -4.092 1.00 96.12 334 TYR A O 1
ATOM 2647 N N . LEU A 1 335 ? -14.916 20.323 -3.232 1.00 97.31 335 LEU A N 1
ATOM 2648 C CA . LEU A 1 335 ? -14.590 19.839 -1.892 1.00 97.31 335 LEU A CA 1
ATOM 2649 C C . LEU A 1 335 ? -14.945 20.910 -0.855 1.00 97.31 335 LEU A C 1
ATOM 2651 O O . LEU A 1 335 ? -15.092 22.087 -1.193 1.00 97.31 335 LEU A O 1
ATOM 2655 N N . SER A 1 336 ? -15.054 20.508 0.409 1.00 97.50 336 SER A N 1
ATOM 2656 C CA . SER A 1 336 ? -15.038 21.445 1.539 1.00 97.50 336 SER A CA 1
ATOM 2657 C C . SER A 1 336 ? -13.631 22.013 1.778 1.00 97.50 336 SER A C 1
ATOM 2659 O O . SER A 1 336 ? -12.645 21.500 1.240 1.00 97.50 336 SER A O 1
ATOM 2661 N N . VAL A 1 337 ? -13.516 22.990 2.687 1.00 98.00 337 VAL A N 1
ATOM 2662 C CA . VAL A 1 337 ? -12.221 23.467 3.214 1.00 98.00 337 VAL A CA 1
ATOM 2663 C C . VAL A 1 337 ? -11.342 22.305 3.694 1.00 98.00 337 VAL A C 1
ATOM 2665 O O . VAL A 1 337 ? -10.186 22.203 3.292 1.00 98.00 337 VAL A O 1
ATOM 2668 N N . PHE A 1 338 ? -11.888 21.386 4.501 1.00 98.38 338 PHE A N 1
ATOM 2669 C CA . PHE A 1 338 ? -11.134 20.231 5.006 1.00 98.38 338 PHE A CA 1
ATOM 2670 C C . PHE A 1 338 ? -10.723 19.275 3.885 1.00 98.38 338 PHE A C 1
ATOM 2672 O O . PHE A 1 338 ? -9.645 18.689 3.956 1.00 98.38 338 PHE A O 1
ATOM 2679 N N . GLY A 1 339 ? -11.563 19.125 2.856 1.00 98.31 339 GLY A N 1
ATOM 2680 C CA . GLY A 1 339 ? -11.276 18.309 1.682 1.00 98.31 339 GLY A CA 1
ATOM 2681 C C . GLY A 1 339 ? -10.081 18.835 0.892 1.00 98.31 339 GLY A C 1
ATOM 2682 O O . GLY A 1 339 ? -9.109 18.103 0.720 1.00 98.31 339 GLY A O 1
ATOM 2683 N N . TYR A 1 340 ? -10.102 20.105 0.469 1.00 98.69 340 TYR A N 1
ATOM 2684 C CA . TYR A 1 340 ? -8.953 20.694 -0.234 1.00 98.69 340 TYR A CA 1
ATOM 2685 C C . TYR A 1 340 ? -7.685 20.635 0.594 1.00 98.69 340 TYR A C 1
ATOM 2687 O O . TYR A 1 340 ? -6.652 20.192 0.107 1.00 98.69 340 TYR A O 1
ATOM 2695 N N . ALA A 1 341 ? -7.783 21.054 1.853 1.00 98.75 341 ALA A N 1
ATOM 2696 C CA . ALA A 1 341 ? -6.653 21.098 2.757 1.00 98.75 341 ALA A CA 1
ATOM 2697 C C . ALA A 1 341 ? -6.012 19.710 2.925 1.00 98.75 341 ALA A C 1
ATOM 2699 O O . ALA A 1 341 ? -4.795 19.572 2.828 1.00 98.75 341 ALA A O 1
ATOM 2700 N N . SER A 1 342 ? -6.833 18.667 3.082 1.00 98.81 342 SER A N 1
ATOM 2701 C CA . SER A 1 342 ? -6.367 17.278 3.161 1.00 98.81 342 SER A CA 1
ATOM 2702 C C . SER A 1 342 ? -5.642 16.837 1.886 1.00 98.81 342 SER A C 1
ATOM 2704 O O . SER A 1 342 ? -4.548 16.282 1.962 1.00 98.81 342 SER A O 1
ATOM 2706 N N . LEU A 1 343 ? -6.230 17.114 0.717 1.00 98.81 343 LEU A N 1
ATOM 2707 C CA . LEU A 1 343 ? -5.667 16.757 -0.587 1.00 98.81 343 LEU A CA 1
ATOM 2708 C C . LEU A 1 343 ? -4.335 17.470 -0.856 1.00 98.81 343 LEU A C 1
ATOM 2710 O O . LEU A 1 343 ? -3.356 16.833 -1.243 1.00 98.81 343 LEU A O 1
ATOM 2714 N N . MET A 1 344 ? -4.280 18.779 -0.595 1.00 98.81 344 MET A N 1
ATOM 2715 C CA . MET A 1 344 ? -3.065 19.591 -0.710 1.00 98.81 344 MET A CA 1
ATOM 2716 C C . MET A 1 344 ? -1.971 19.092 0.237 1.00 98.81 344 MET A C 1
ATOM 2718 O O . MET A 1 344 ? -0.810 19.029 -0.160 1.00 98.81 344 MET A O 1
ATOM 2722 N N . GLY A 1 345 ? -2.335 18.701 1.463 1.00 98.69 345 GLY A N 1
ATOM 2723 C CA . GLY A 1 345 ? -1.408 18.139 2.443 1.00 98.69 345 GLY A CA 1
ATOM 2724 C C . GLY A 1 345 ? -0.730 16.860 1.955 1.00 98.69 345 GLY A C 1
ATOM 2725 O O . GLY A 1 345 ? 0.494 16.748 2.040 1.00 98.69 345 GLY A O 1
ATOM 2726 N N . ILE A 1 346 ? -1.495 15.929 1.375 1.00 98.75 346 ILE A N 1
ATOM 2727 C CA . ILE A 1 346 ? -0.943 14.696 0.791 1.00 98.75 346 ILE A CA 1
ATOM 2728 C C . ILE A 1 346 ? -0.030 15.023 -0.396 1.00 98.75 346 ILE A C 1
ATOM 2730 O O . ILE A 1 346 ? 1.106 14.556 -0.440 1.00 98.75 346 ILE A O 1
ATOM 2734 N N . LEU A 1 347 ? -0.506 15.841 -1.342 1.00 98.56 347 LEU A N 1
ATOM 2735 C CA . LEU A 1 347 ? 0.234 16.195 -2.558 1.00 98.56 347 LEU A CA 1
ATOM 2736 C C . LEU A 1 347 ? 1.568 16.880 -2.242 1.00 98.56 347 LEU A C 1
ATOM 2738 O O . LEU A 1 347 ? 2.608 16.453 -2.737 1.00 98.56 347 LEU A O 1
ATOM 2742 N N . LYS A 1 348 ? 1.558 17.889 -1.364 1.00 98.38 348 LYS A N 1
ATOM 2743 C CA . LYS A 1 348 ? 2.765 18.608 -0.936 1.00 98.38 348 LYS A CA 1
ATOM 2744 C C . LYS A 1 348 ? 3.812 17.677 -0.342 1.00 98.38 348 LYS A C 1
ATOM 2746 O O . LYS A 1 348 ? 5.001 17.891 -0.538 1.00 98.38 348 LYS A O 1
ATOM 2751 N N . ASN A 1 349 ? 3.392 16.670 0.415 1.00 98.50 349 ASN A N 1
ATOM 2752 C CA . ASN A 1 349 ? 4.300 15.824 1.183 1.00 98.50 349 ASN A CA 1
ATOM 2753 C C . ASN A 1 349 ? 4.592 14.478 0.502 1.00 98.50 349 ASN A C 1
ATOM 2755 O O . ASN A 1 349 ? 5.239 13.619 1.106 1.00 98.50 349 ASN A O 1
ATOM 2759 N N . TYR A 1 350 ? 4.147 14.265 -0.742 1.00 98.06 350 TYR A N 1
ATOM 2760 C CA . TYR A 1 350 ? 4.183 12.932 -1.335 1.00 98.06 350 TYR A CA 1
ATOM 2761 C C . TYR A 1 350 ? 5.597 12.366 -1.513 1.00 98.06 350 TYR A C 1
ATOM 2763 O O . TYR A 1 350 ? 5.773 11.156 -1.406 1.00 98.06 350 TYR A O 1
ATOM 2771 N N . GLU A 1 351 ? 6.633 13.192 -1.691 1.00 97.31 351 GLU A N 1
ATOM 2772 C CA . GLU A 1 351 ? 8.009 12.689 -1.796 1.00 97.31 351 GLU A CA 1
ATOM 2773 C C . GLU A 1 351 ? 8.460 11.938 -0.542 1.00 97.31 351 GLU A C 1
ATOM 2775 O O . GLU A 1 351 ? 9.194 10.965 -0.661 1.00 97.31 351 GLU A O 1
ATOM 2780 N N . VAL A 1 352 ? 8.005 12.341 0.649 1.00 98.25 352 VAL A N 1
ATOM 2781 C CA . VAL A 1 352 ? 8.309 11.630 1.905 1.00 98.25 352 VAL A CA 1
ATOM 2782 C C . VAL A 1 352 ? 7.243 10.594 2.274 1.00 98.25 352 VAL A C 1
ATOM 2784 O O . VAL A 1 352 ? 7.489 9.749 3.128 1.00 98.25 352 VAL A O 1
ATOM 2787 N N . ILE A 1 353 ? 6.083 10.593 1.612 1.00 98.56 353 ILE A N 1
ATOM 2788 C CA . ILE A 1 353 ? 5.087 9.511 1.707 1.00 98.56 353 ILE A CA 1
ATOM 2789 C C . ILE A 1 353 ? 5.513 8.315 0.842 1.00 98.56 353 ILE A C 1
ATOM 2791 O O . ILE A 1 353 ? 5.424 7.166 1.276 1.00 98.56 353 ILE A O 1
ATOM 2795 N N . ASN A 1 354 ? 6.003 8.565 -0.375 1.00 97.81 354 ASN A N 1
ATOM 2796 C CA . ASN A 1 354 ? 6.285 7.543 -1.382 1.00 97.81 354 ASN A CA 1
ATOM 2797 C C . ASN A 1 354 ? 7.235 6.428 -0.905 1.00 97.81 354 ASN A C 1
ATOM 2799 O O . ASN A 1 354 ? 7.000 5.275 -1.266 1.00 97.81 354 ASN A O 1
ATOM 2803 N N . PRO A 1 355 ? 8.253 6.670 -0.058 1.00 97.88 355 PRO A N 1
ATOM 2804 C CA . PRO A 1 355 ? 9.069 5.588 0.481 1.00 97.88 355 PRO A CA 1
ATOM 2805 C C . PRO A 1 355 ? 8.283 4.553 1.291 1.00 97.88 355 PRO A C 1
ATOM 2807 O O . PRO A 1 355 ? 8.714 3.405 1.349 1.00 97.88 355 PRO A O 1
ATOM 2810 N N . PHE A 1 356 ? 7.137 4.919 1.880 1.00 98.12 356 PHE A N 1
ATOM 2811 C CA . PHE A 1 356 ? 6.212 4.007 2.571 1.00 98.12 356 PHE A CA 1
ATOM 2812 C C . PHE A 1 356 ? 5.201 3.337 1.631 1.00 98.12 356 PHE A C 1
ATOM 2814 O O . PHE A 1 356 ? 4.613 2.316 1.979 1.00 98.12 356 PHE A O 1
ATOM 2821 N N . VAL A 1 357 ? 5.009 3.894 0.433 1.00 97.31 357 VAL A N 1
ATOM 2822 C CA . VAL A 1 357 ? 4.094 3.374 -0.593 1.00 97.31 357 VAL A CA 1
ATOM 2823 C C . VAL A 1 357 ? 4.813 2.393 -1.525 1.00 97.31 357 VAL A C 1
ATOM 2825 O O . VAL A 1 357 ? 4.319 1.292 -1.771 1.00 97.31 357 VAL A O 1
ATOM 2828 N N . SER A 1 358 ? 6.007 2.759 -1.994 1.00 94.69 358 SER A N 1
ATOM 2829 C CA . SER A 1 358 ? 6.748 2.087 -3.070 1.00 94.69 358 SER A CA 1
ATOM 2830 C C . SER A 1 358 ? 8.181 1.762 -2.641 1.00 94.69 358 SER A C 1
ATOM 2832 O O . SER A 1 358 ? 9.145 2.422 -3.032 1.00 94.69 358 SER A O 1
ATOM 2834 N N . ALA A 1 359 ? 8.330 0.733 -1.806 1.00 94.56 359 ALA A N 1
ATOM 2835 C CA . ALA A 1 359 ? 9.601 0.386 -1.161 1.00 94.56 359 ALA A CA 1
ATOM 2836 C C . ALA A 1 359 ? 10.373 -0.769 -1.836 1.00 94.56 359 ALA A C 1
ATOM 2838 O O . ALA A 1 359 ? 11.300 -1.325 -1.246 1.00 94.56 359 ALA A O 1
ATOM 2839 N N . THR A 1 360 ? 9.976 -1.190 -3.042 1.00 94.75 360 THR A N 1
ATOM 2840 C CA . THR A 1 360 ? 10.550 -2.367 -3.725 1.00 94.75 360 THR A CA 1
ATOM 2841 C C . THR A 1 360 ? 10.914 -2.076 -5.177 1.00 94.75 360 THR A C 1
ATOM 2843 O O . THR A 1 360 ? 10.317 -1.206 -5.816 1.00 94.75 360 THR A O 1
ATOM 2846 N N . ASN A 1 361 ? 11.865 -2.841 -5.722 1.00 93.19 361 ASN A N 1
ATOM 2847 C CA . ASN A 1 361 ? 12.247 -2.742 -7.134 1.00 93.19 361 ASN A CA 1
ATOM 2848 C C . ASN A 1 361 ? 11.038 -2.937 -8.055 1.00 93.19 361 ASN A C 1
ATOM 2850 O O . ASN A 1 361 ? 10.826 -2.181 -8.998 1.00 93.19 361 ASN A O 1
ATOM 2854 N N . ASP A 1 362 ? 10.212 -3.922 -7.723 1.00 91.31 362 ASP A N 1
ATOM 2855 C CA . ASP A 1 362 ? 9.019 -4.287 -8.470 1.00 91.31 362 ASP A CA 1
ATOM 2856 C C . ASP A 1 362 ? 7.953 -3.174 -8.459 1.00 91.31 362 ASP A C 1
ATOM 2858 O O . ASP A 1 362 ? 7.413 -2.801 -9.501 1.00 91.31 362 ASP A O 1
ATOM 2862 N N . SER A 1 363 ? 7.726 -2.540 -7.299 1.00 93.06 363 SER A N 1
ATOM 2863 C CA . SER A 1 363 ? 6.808 -1.396 -7.199 1.00 93.06 363 SER A CA 1
ATOM 2864 C C . SER A 1 363 ? 7.225 -0.215 -8.078 1.00 93.06 363 SER A C 1
ATOM 2866 O O . SER A 1 363 ? 6.376 0.400 -8.712 1.00 93.06 363 SER A O 1
ATOM 2868 N N . LEU A 1 364 ? 8.526 0.066 -8.196 1.00 92.31 364 LEU A N 1
ATOM 2869 C CA . LEU A 1 364 ? 9.017 1.150 -9.054 1.00 92.31 364 LEU A CA 1
ATOM 2870 C C . LEU A 1 364 ? 9.041 0.764 -10.537 1.00 92.31 364 LEU A C 1
ATOM 2872 O O . LEU A 1 364 ? 8.914 1.624 -11.400 1.00 92.31 364 LEU A O 1
ATOM 2876 N N . ARG A 1 365 ? 9.144 -0.531 -10.861 1.00 89.44 365 ARG A N 1
ATOM 2877 C CA . ARG A 1 365 ? 8.947 -1.020 -12.234 1.00 89.44 365 ARG A CA 1
ATOM 2878 C C . ARG A 1 365 ? 7.490 -0.935 -12.682 1.00 89.44 365 ARG A C 1
ATOM 2880 O O . ARG A 1 365 ? 7.257 -0.703 -13.867 1.00 89.44 365 ARG A O 1
ATOM 2887 N N . ARG A 1 366 ? 6.531 -1.071 -11.757 1.00 90.31 366 ARG A N 1
ATOM 2888 C CA . ARG A 1 366 ? 5.113 -0.765 -12.009 1.00 90.31 366 ARG A CA 1
ATOM 2889 C C . ARG A 1 366 ? 4.910 0.727 -12.283 1.00 90.31 366 ARG A C 1
ATOM 2891 O O . ARG A 1 366 ? 4.250 1.062 -13.259 1.00 90.31 366 ARG A O 1
ATOM 2898 N N . LEU A 1 367 ? 5.484 1.599 -11.452 1.00 85.19 367 LEU A N 1
ATOM 2899 C CA . LEU A 1 367 ? 5.367 3.060 -11.551 1.00 85.19 367 LEU A CA 1
ATOM 2900 C C . LEU A 1 367 ? 6.280 3.645 -12.648 1.00 85.19 367 LEU A C 1
ATOM 2902 O O . LEU A 1 367 ? 7.234 4.367 -12.363 1.00 85.19 367 LEU A O 1
ATOM 2906 N N . LYS A 1 368 ? 5.992 3.338 -13.917 1.00 77.06 368 LYS A N 1
ATOM 2907 C CA . LYS A 1 368 ? 6.713 3.869 -15.087 1.00 77.06 368 LYS A CA 1
ATOM 2908 C C . LYS A 1 368 ? 5.756 4.521 -16.092 1.00 77.06 368 LYS A C 1
ATOM 2910 O O . LYS A 1 368 ? 4.617 4.072 -16.209 1.00 77.06 368 LYS A O 1
ATOM 2915 N N . PRO A 1 369 ? 6.215 5.528 -16.864 1.00 65.62 369 PRO A N 1
ATOM 2916 C CA . PRO A 1 369 ? 5.444 6.070 -17.981 1.00 65.62 369 PRO A CA 1
ATOM 2917 C C . PRO A 1 369 ? 4.972 4.979 -18.958 1.00 65.62 369 PRO A C 1
ATOM 2919 O O . PRO A 1 369 ? 5.740 4.070 -19.275 1.00 65.62 369 PRO A O 1
ATOM 2922 N N . GLY A 1 370 ? 3.747 5.107 -19.480 1.00 59.78 370 GLY A N 1
ATOM 2923 C CA . GLY A 1 370 ? 3.215 4.250 -20.553 1.00 59.78 370 GLY A CA 1
ATOM 2924 C C . GLY A 1 370 ? 2.329 3.081 -20.103 1.00 59.78 370 GLY A C 1
ATOM 2925 O O . GLY A 1 370 ? 1.824 2.354 -20.951 1.00 59.78 370 GLY A O 1
ATOM 2926 N N . PHE A 1 371 ? 2.110 2.911 -18.798 1.00 58.59 371 PHE A N 1
ATOM 2927 C CA . PHE A 1 371 ? 1.088 2.020 -18.235 1.00 58.59 371 PHE A CA 1
ATOM 2928 C C . PHE A 1 371 ? 0.192 2.826 -17.281 1.00 58.59 371 PHE A C 1
ATOM 2930 O O . PHE A 1 371 ? 0.582 3.911 -16.862 1.00 58.59 371 PHE A O 1
ATOM 2937 N N . GLU A 1 372 ? -0.975 2.298 -16.901 1.00 58.03 372 GLU A N 1
ATOM 2938 C CA . GLU A 1 372 ? -2.015 2.971 -16.084 1.00 58.03 372 GLU A CA 1
ATOM 2939 C C . GLU A 1 372 ? -1.571 3.425 -14.668 1.00 58.03 372 GLU A C 1
ATOM 2941 O O . GLU A 1 372 ? -2.372 3.925 -13.878 1.00 58.03 372 GLU A O 1
ATOM 2946 N N . ALA A 1 373 ? -0.293 3.253 -14.323 1.00 65.94 373 ALA A N 1
ATOM 2947 C CA . ALA A 1 373 ? 0.274 3.517 -13.012 1.00 65.94 373 ALA A CA 1
ATOM 2948 C C . ALA A 1 373 ? 0.737 4.986 -12.875 1.00 65.94 373 ALA A C 1
ATOM 2950 O O . ALA A 1 373 ? 1.651 5.416 -13.586 1.00 65.94 373 ALA A O 1
ATOM 2951 N N . PRO A 1 374 ? 0.169 5.771 -11.943 1.00 77.38 374 PRO A N 1
ATOM 2952 C CA . PRO A 1 374 ? 0.436 7.200 -11.880 1.00 77.38 374 PRO A CA 1
ATOM 2953 C C . PRO A 1 374 ? 1.754 7.514 -11.168 1.00 77.38 374 PRO A C 1
ATOM 2955 O O . PRO A 1 374 ? 2.010 7.059 -10.053 1.00 77.38 374 PRO A O 1
ATOM 2958 N N . ILE A 1 375 ? 2.582 8.334 -11.819 1.00 82.31 375 ILE A N 1
ATOM 2959 C CA . ILE A 1 375 ? 3.923 8.721 -11.343 1.00 82.31 375 ILE A CA 1
ATOM 2960 C C . ILE A 1 375 ? 4.036 10.212 -10.997 1.00 82.31 375 ILE A C 1
ATOM 2962 O O . ILE A 1 375 ? 4.975 10.622 -10.319 1.00 82.31 375 ILE A O 1
ATOM 2966 N N . CYS A 1 376 ? 3.100 11.029 -11.482 1.00 91.44 376 CYS A N 1
ATOM 2967 C CA . CYS A 1 376 ? 3.111 12.479 -11.320 1.00 91.44 376 CYS A CA 1
ATOM 2968 C C . CYS A 1 376 ? 2.344 12.874 -10.058 1.00 91.44 376 CYS A C 1
ATOM 2970 O O . CYS A 1 376 ? 1.227 12.407 -9.856 1.00 91.44 376 CYS A O 1
ATOM 2972 N N . ILE A 1 377 ? 2.908 13.760 -9.233 1.00 95.62 377 ILE A N 1
ATOM 2973 C CA . ILE A 1 377 ? 2.265 14.245 -8.002 1.00 95.62 377 ILE A CA 1
ATOM 2974 C C . ILE A 1 377 ? 1.203 15.281 -8.374 1.00 95.62 377 ILE A C 1
ATOM 2976 O O . ILE A 1 377 ? 1.424 16.487 -8.330 1.00 95.62 377 ILE A O 1
ATOM 2980 N N . VAL A 1 378 ? 0.055 14.782 -8.818 1.00 96.06 378 VAL A N 1
ATOM 2981 C CA . VAL A 1 378 ? -1.038 15.581 -9.367 1.00 96.06 378 VAL A CA 1
ATOM 2982 C C . VAL A 1 378 ? -2.378 14.947 -9.008 1.00 96.06 378 VAL A C 1
ATOM 2984 O O . VAL A 1 378 ? -2.464 13.735 -8.790 1.00 96.06 378 VAL A O 1
ATOM 2987 N N . THR A 1 379 ? -3.416 15.775 -8.929 1.00 97.94 379 THR A N 1
ATOM 2988 C CA . THR A 1 379 ? -4.817 15.383 -8.750 1.00 97.94 379 THR A CA 1
ATOM 2989 C C . THR A 1 379 ? -5.693 15.899 -9.891 1.00 97.94 379 THR A C 1
ATOM 2991 O O . THR A 1 379 ? -5.269 16.722 -10.700 1.00 97.94 379 THR A O 1
ATOM 2994 N N . SER A 1 380 ? -6.941 15.446 -9.921 1.00 97.19 380 SER A N 1
ATOM 2995 C CA . SER A 1 380 ? -7.995 15.939 -10.802 1.00 97.19 380 SER A CA 1
ATOM 2996 C C . SER A 1 380 ? -9.276 16.084 -9.982 1.00 97.19 380 SER A C 1
ATOM 2998 O O . SER A 1 380 ? -9.648 15.180 -9.229 1.00 97.19 380 SER A O 1
ATOM 3000 N N . LEU A 1 381 ? -9.939 17.236 -10.102 1.00 96.81 381 LEU A N 1
ATOM 3001 C CA . LEU A 1 381 ? -11.179 17.534 -9.376 1.00 96.81 381 LEU A CA 1
ATOM 3002 C C . LEU A 1 381 ? -12.423 17.343 -10.259 1.00 96.81 381 LEU A C 1
ATOM 3004 O O . LEU A 1 381 ? -13.530 17.165 -9.740 1.00 96.81 381 LEU A O 1
ATOM 3008 N N . GLY A 1 382 ? -12.229 17.334 -11.580 1.00 93.69 382 GLY A N 1
ATOM 3009 C CA . GLY A 1 382 ? -13.261 17.333 -12.609 1.00 93.69 382 GLY A CA 1
ATOM 3010 C C . GLY A 1 382 ? -13.286 18.665 -13.362 1.00 93.69 382 GLY A C 1
ATOM 3011 O O . GLY A 1 382 ? -12.882 19.705 -12.833 1.00 93.69 382 GLY A O 1
ATOM 3012 N N . HIS A 1 383 ? -13.789 18.644 -14.598 1.00 92.38 383 HIS A N 1
ATOM 3013 C CA . HIS A 1 383 ? -13.931 19.851 -15.422 1.00 92.38 383 HIS A CA 1
ATOM 3014 C C . HIS A 1 383 ? -14.982 20.827 -14.869 1.00 92.38 383 HIS A C 1
ATOM 3016 O O . HIS A 1 383 ? -14.870 22.036 -15.073 1.00 92.38 383 HIS A O 1
ATOM 3022 N N . ALA A 1 384 ? -15.983 20.314 -14.147 1.00 93.31 384 ALA A N 1
ATOM 3023 C CA . ALA A 1 384 ? -17.026 21.101 -13.503 1.00 93.31 384 ALA A CA 1
ATOM 3024 C C . ALA A 1 384 ? -17.399 20.531 -12.126 1.00 93.31 384 ALA A C 1
ATOM 3026 O O . ALA A 1 384 ? -17.246 19.341 -11.850 1.00 93.31 384 ALA A O 1
ATOM 3027 N N . VAL A 1 385 ? -17.953 21.378 -11.254 1.00 92.69 385 VAL A N 1
ATOM 3028 C CA . VAL A 1 385 ? -18.392 20.987 -9.902 1.00 92.69 385 VAL A CA 1
ATOM 3029 C C . VAL A 1 385 ? -19.481 19.914 -9.952 1.00 92.69 385 VAL A C 1
ATOM 3031 O O . VAL A 1 385 ? -19.567 19.076 -9.064 1.00 92.69 385 VAL A O 1
ATOM 3034 N N . GLU A 1 386 ? -20.291 19.866 -10.997 1.00 90.62 386 GLU A N 1
ATOM 3035 C CA . GLU A 1 386 ? -21.355 18.880 -11.188 1.00 90.62 386 GLU A CA 1
ATOM 3036 C C . GLU A 1 386 ? -20.872 17.592 -11.869 1.00 90.62 386 GLU A C 1
ATOM 3038 O O . GLU A 1 386 ? -21.639 16.643 -12.003 1.00 90.62 386 GLU A O 1
ATOM 3043 N N . GLU A 1 387 ? -19.601 17.531 -12.266 1.00 90.75 387 GLU A N 1
ATOM 3044 C CA . GLU A 1 387 ? -19.036 16.415 -13.021 1.00 90.75 387 GLU A CA 1
ATOM 3045 C C . GLU A 1 387 ? -17.868 15.796 -12.244 1.00 90.75 387 GLU A C 1
ATOM 3047 O O . GLU A 1 387 ? -16.772 16.365 -12.192 1.00 90.75 387 GLU A O 1
ATOM 3052 N N . PRO A 1 388 ? -18.083 14.660 -11.553 1.00 90.69 388 PRO A N 1
ATOM 3053 C CA . PRO A 1 388 ? -17.006 13.947 -10.881 1.00 90.69 388 PRO A CA 1
ATOM 3054 C C . PRO A 1 388 ? -15.880 13.617 -11.855 1.00 90.69 388 PRO A C 1
ATOM 3056 O O . PRO A 1 388 ? -16.144 13.166 -12.972 1.00 90.69 388 PRO A O 1
ATOM 3059 N N . SER A 1 389 ? -14.634 13.807 -11.421 1.00 92.25 389 SER A N 1
ATOM 3060 C CA . SER A 1 389 ? -13.494 13.410 -12.237 1.00 92.25 389 SER A CA 1
ATOM 3061 C C . SER A 1 389 ? -13.546 11.918 -12.560 1.00 92.25 389 SER A C 1
ATOM 3063 O O . SER A 1 389 ? -13.901 11.081 -11.725 1.00 92.25 389 SER A O 1
ATOM 3065 N N . ARG A 1 390 ? -13.161 11.594 -13.792 1.00 89.56 390 ARG A N 1
ATOM 3066 C CA . ARG A 1 390 ? -12.866 10.234 -14.250 1.00 89.56 390 ARG A CA 1
ATOM 3067 C C . ARG A 1 390 ? -11.412 10.093 -14.702 1.00 89.56 390 ARG A C 1
ATOM 3069 O O . ARG A 1 390 ? -11.066 9.066 -15.277 1.00 89.56 390 ARG A O 1
ATOM 3076 N N . ASN A 1 391 ? -10.573 11.099 -14.449 1.00 91.00 391 ASN A N 1
ATOM 3077 C CA . ASN A 1 391 ? -9.170 11.071 -14.831 1.00 91.00 391 ASN A CA 1
ATOM 3078 C C . ASN A 1 391 ? -8.412 10.081 -13.935 1.00 91.00 391 ASN A C 1
ATOM 3080 O O . ASN A 1 391 ? -8.214 10.322 -12.746 1.00 91.00 391 ASN A O 1
ATOM 3084 N N . ARG A 1 392 ? -7.997 8.957 -14.523 1.00 88.94 392 ARG A N 1
ATOM 3085 C CA . ARG A 1 392 ? -7.277 7.868 -13.842 1.00 88.94 392 ARG A CA 1
ATOM 3086 C C . ARG A 1 392 ? -5.752 7.987 -13.952 1.00 88.94 392 ARG A C 1
ATOM 3088 O O . ARG A 1 392 ? -5.041 7.131 -13.430 1.00 88.94 392 ARG A O 1
ATOM 3095 N N . THR A 1 393 ? -5.249 9.043 -14.596 1.00 90.56 393 THR A N 1
ATOM 3096 C CA . THR A 1 393 ? -3.807 9.266 -14.834 1.00 90.56 393 THR A CA 1
ATOM 3097 C C . THR A 1 393 ? -3.099 10.029 -13.717 1.00 90.56 393 THR A C 1
ATOM 3099 O O . THR A 1 393 ? -1.873 10.147 -13.707 1.00 90.56 393 THR A O 1
ATOM 3102 N N . VAL A 1 394 ? -3.867 10.530 -12.753 1.00 94.25 394 VAL A N 1
ATOM 3103 C CA . VAL A 1 394 ? -3.385 11.310 -11.611 1.00 94.25 394 VAL A CA 1
ATOM 3104 C C . VAL A 1 394 ? -2.980 10.405 -10.446 1.00 94.25 394 VAL A C 1
ATOM 3106 O O . VAL A 1 394 ? -3.461 9.283 -10.329 1.00 94.25 394 VAL A O 1
ATOM 3109 N N . LEU A 1 395 ? -2.101 10.873 -9.558 1.00 95.69 395 LEU A N 1
ATOM 3110 C CA . LEU A 1 395 ? -1.638 10.093 -8.402 1.00 95.69 395 LEU A CA 1
ATOM 3111 C C . LEU A 1 395 ? -2.731 9.868 -7.360 1.00 95.69 395 LEU A C 1
ATOM 3113 O O . LEU A 1 395 ? -2.843 8.773 -6.801 1.00 95.69 395 LEU A O 1
ATOM 3117 N N . ILE A 1 396 ? -3.490 10.924 -7.076 1.00 97.38 396 ILE A N 1
ATOM 3118 C CA . ILE A 1 396 ? -4.564 10.910 -6.090 1.00 97.38 396 ILE A CA 1
ATOM 3119 C C . ILE A 1 396 ? -5.844 11.457 -6.717 1.00 97.38 396 ILE A C 1
ATOM 3121 O O . ILE A 1 396 ? -5.907 12.617 -7.127 1.00 97.38 396 ILE A O 1
ATOM 3125 N N . GLY A 1 397 ? -6.855 10.602 -6.833 1.00 96.31 397 GLY A N 1
ATOM 3126 C CA . GLY A 1 397 ? -8.150 10.940 -7.416 1.00 96.31 397 GLY A CA 1
ATOM 3127 C C . GLY A 1 397 ? -9.135 11.459 -6.370 1.00 96.31 397 GLY A C 1
ATOM 3128 O O . GLY A 1 397 ? -9.167 10.970 -5.239 1.00 96.31 397 GLY A O 1
ATOM 3129 N N . LEU A 1 398 ? -9.975 12.424 -6.754 1.00 97.25 398 LEU A N 1
ATOM 3130 C CA . LEU A 1 398 ? -11.176 12.781 -6.000 1.00 97.25 398 LEU A CA 1
ATOM 3131 C C . LEU A 1 398 ? -12.341 11.892 -6.445 1.00 97.25 398 LEU A C 1
ATOM 3133 O O . LEU A 1 398 ? -12.918 12.098 -7.514 1.00 97.25 398 LEU A O 1
ATOM 3137 N N . VAL A 1 399 ? -12.731 10.943 -5.596 1.00 96.25 399 VAL A N 1
ATOM 3138 C CA . VAL A 1 399 ? -13.903 10.098 -5.835 1.00 96.25 399 VAL A CA 1
ATOM 3139 C C . VAL A 1 399 ? -15.097 10.697 -5.109 1.00 96.25 399 VAL A C 1
ATOM 3141 O O . VAL A 1 399 ? -15.081 10.853 -3.889 1.00 96.25 399 VAL A O 1
ATOM 3144 N N . ARG A 1 400 ? -16.148 11.039 -5.854 1.00 94.00 400 ARG A N 1
ATOM 3145 C CA . ARG A 1 400 ? -17.367 11.642 -5.306 1.00 94.00 400 ARG A CA 1
ATOM 3146 C C . ARG A 1 400 ? -18.608 11.162 -6.038 1.00 94.00 400 ARG A C 1
ATOM 3148 O O . ARG A 1 400 ? -18.590 10.969 -7.252 1.00 94.00 400 ARG A O 1
ATOM 3155 N N . ASP A 1 401 ? -19.689 11.036 -5.284 1.00 90.06 401 ASP A N 1
ATOM 3156 C CA . ASP A 1 401 ? -21.031 10.817 -5.802 1.00 90.06 401 ASP A CA 1
ATOM 3157 C C . ASP A 1 401 ? -21.915 11.972 -5.327 1.00 90.06 401 ASP A C 1
ATOM 3159 O O . ASP A 1 401 ? -22.090 12.195 -4.131 1.00 90.06 401 ASP A O 1
ATOM 3163 N N . ILE A 1 402 ? -22.465 12.723 -6.280 1.00 83.94 402 ILE A N 1
ATOM 3164 C CA . ILE A 1 402 ? -23.298 13.901 -6.008 1.00 83.94 402 ILE A CA 1
ATOM 3165 C C . ILE A 1 402 ? -24.588 13.507 -5.275 1.00 83.94 402 ILE A C 1
ATOM 3167 O O . ILE A 1 402 ? -25.123 14.300 -4.504 1.00 83.94 402 ILE A O 1
ATOM 3171 N N . GLN A 1 403 ? -25.074 12.280 -5.480 1.00 87.81 403 GLN A N 1
ATOM 3172 C CA . GLN A 1 403 ? -26.269 11.758 -4.816 1.00 87.81 403 GLN A CA 1
ATOM 3173 C C . GLN A 1 403 ? -25.955 11.137 -3.450 1.00 87.81 403 GLN A C 1
ATOM 3175 O O . GLN A 1 403 ? -26.855 10.996 -2.621 1.00 87.81 403 GLN A O 1
ATOM 3180 N N . SER A 1 404 ? -24.687 10.809 -3.190 1.00 91.31 404 SER A N 1
ATOM 3181 C CA . SER A 1 404 ? -24.232 10.205 -1.939 1.00 91.31 404 SER A CA 1
ATOM 3182 C C . SER A 1 404 ? -23.079 11.010 -1.328 1.00 91.31 404 SER A C 1
ATOM 3184 O O . SER A 1 404 ? -21.914 10.635 -1.463 1.00 91.31 404 SER A O 1
ATOM 3186 N N . PRO A 1 405 ? -23.384 12.097 -0.589 1.00 88.75 405 PRO A N 1
ATOM 3187 C CA . PRO A 1 405 ? -22.385 12.916 0.100 1.00 88.75 405 PRO A CA 1
ATOM 3188 C C . PRO A 1 405 ? -21.368 12.096 0.906 1.00 88.75 405 PRO A C 1
ATOM 3190 O O . PRO A 1 405 ? -20.175 12.372 0.892 1.00 88.75 405 PRO A O 1
ATOM 3193 N N . LEU A 1 406 ? -21.812 11.027 1.573 1.00 93.06 406 LEU A N 1
ATOM 3194 C CA . LEU A 1 406 ? -20.928 10.190 2.384 1.00 93.06 406 LEU A CA 1
ATOM 3195 C C . LEU A 1 406 ? -19.861 9.435 1.573 1.00 93.06 406 LEU A C 1
ATOM 3197 O O . LEU A 1 406 ? -18.866 9.031 2.170 1.00 93.06 406 LEU A O 1
ATOM 3201 N N . ALA A 1 407 ? -20.024 9.284 0.255 1.00 93.88 407 ALA A N 1
ATOM 3202 C CA . ALA A 1 407 ? -19.093 8.566 -0.615 1.00 93.88 407 ALA A CA 1
ATOM 3203 C C . ALA A 1 407 ? -17.833 9.365 -1.000 1.00 93.88 407 ALA A C 1
ATOM 3205 O O . ALA A 1 407 ? -16.911 8.774 -1.570 1.00 93.88 407 ALA A O 1
ATOM 3206 N N . THR A 1 408 ? -17.788 10.676 -0.711 1.00 96.75 408 THR A N 1
ATOM 3207 C CA . THR A 1 408 ? -16.651 11.545 -1.062 1.00 96.75 408 THR A CA 1
ATOM 3208 C C . THR A 1 408 ? -15.373 11.098 -0.356 1.00 96.75 408 THR A C 1
ATOM 3210 O O . THR A 1 408 ? -15.314 11.058 0.873 1.00 96.75 408 THR A O 1
ATOM 3213 N N . ARG A 1 409 ? -14.331 10.778 -1.118 1.00 97.62 409 ARG A N 1
ATOM 3214 C CA . ARG A 1 409 ? -13.065 10.242 -0.605 1.00 97.62 409 ARG A CA 1
ATOM 3215 C C . ARG A 1 409 ? -11.917 10.518 -1.569 1.00 97.62 409 ARG A C 1
ATOM 3217 O O . ARG A 1 409 ? -12.142 10.927 -2.709 1.00 97.62 409 ARG A O 1
ATOM 3224 N N . PHE A 1 410 ? -10.699 10.268 -1.109 1.00 98.38 410 PHE A N 1
ATOM 3225 C CA . PHE A 1 410 ? -9.515 10.295 -1.961 1.00 98.38 410 PHE A CA 1
ATOM 3226 C C . PHE A 1 410 ? -9.043 8.883 -2.269 1.00 98.38 410 PHE A C 1
ATOM 3228 O O . PHE A 1 410 ? -9.055 8.033 -1.384 1.00 98.38 410 PHE A O 1
ATOM 3235 N N . GLU A 1 411 ? -8.609 8.655 -3.501 1.00 98.06 411 GLU A N 1
ATOM 3236 C CA . GLU A 1 411 ? -8.052 7.388 -3.975 1.00 98.06 411 GLU A CA 1
ATOM 3237 C C . GLU A 1 411 ? -6.573 7.593 -4.300 1.00 98.06 411 GLU A C 1
ATOM 3239 O O . GLU A 1 411 ? -6.246 8.239 -5.294 1.00 98.06 411 GLU A O 1
ATOM 3244 N N . LEU A 1 412 ? -5.670 7.066 -3.471 1.00 97.69 412 LEU A N 1
ATOM 3245 C CA . LEU A 1 412 ? -4.246 7.028 -3.788 1.00 97.69 412 LEU A CA 1
ATOM 3246 C C . LEU A 1 412 ? -3.956 5.791 -4.645 1.00 97.69 412 LEU A C 1
ATOM 3248 O O . LEU A 1 412 ? -4.161 4.662 -4.204 1.00 97.69 412 LEU A O 1
ATOM 3252 N N . ARG A 1 413 ? -3.432 6.004 -5.854 1.00 95.75 413 ARG A N 1
ATOM 3253 C CA . ARG A 1 413 ? -3.341 4.965 -6.901 1.00 95.75 413 ARG A CA 1
ATOM 3254 C C . ARG A 1 413 ? -1.966 4.287 -7.021 1.00 95.75 413 ARG A C 1
ATOM 3256 O O . ARG A 1 413 ? -1.797 3.247 -7.662 1.00 95.75 413 ARG A O 1
ATOM 3263 N N . ALA A 1 414 ? -0.955 4.877 -6.391 1.00 94.94 414 ALA A N 1
ATOM 3264 C CA . ALA A 1 414 ? 0.408 4.353 -6.369 1.00 94.94 414 ALA A CA 1
ATOM 3265 C C . ALA A 1 414 ? 0.642 3.062 -5.551 1.00 94.94 414 ALA A C 1
ATOM 3267 O O . ALA A 1 414 ? 1.551 2.319 -5.939 1.00 94.94 414 ALA A O 1
ATOM 3268 N N . PRO A 1 415 ? -0.099 2.754 -4.461 1.00 96.69 415 PRO A N 1
ATOM 3269 C CA . PRO A 1 415 ? 0.156 1.546 -3.697 1.00 96.69 415 PRO A CA 1
ATOM 3270 C C . PRO A 1 415 ? -0.023 0.286 -4.548 1.00 96.69 415 PRO A C 1
ATOM 3272 O O . PRO A 1 415 ? -0.679 0.265 -5.591 1.00 96.69 415 PRO A O 1
ATOM 3275 N N . ASN A 1 416 ? 0.649 -0.766 -4.108 1.00 95.62 416 ASN A N 1
ATOM 3276 C CA . ASN A 1 416 ? 0.663 -2.084 -4.725 1.00 95.62 416 ASN A CA 1
ATOM 3277 C C . ASN A 1 416 ? 0.320 -3.135 -3.658 1.00 95.62 416 ASN A C 1
ATOM 3279 O O . ASN A 1 416 ? 0.320 -2.814 -2.463 1.00 95.62 416 ASN A O 1
ATOM 3283 N N . PRO A 1 417 ? 0.069 -4.398 -4.030 1.00 96.12 417 PRO A N 1
ATOM 3284 C CA . PRO A 1 417 ? -0.371 -5.408 -3.070 1.00 96.12 417 PRO A CA 1
ATOM 3285 C C . PRO A 1 417 ? 0.563 -5.618 -1.865 1.00 96.12 417 PRO A C 1
ATOM 3287 O O . PRO A 1 417 ? 0.101 -6.020 -0.799 1.00 96.12 417 PRO A O 1
ATOM 3290 N N . HIS A 1 418 ? 1.862 -5.316 -1.997 1.00 94.56 418 HIS A N 1
ATOM 3291 C CA . HIS A 1 418 ? 2.850 -5.399 -0.914 1.00 94.56 418 HIS A CA 1
ATOM 3292 C C . HIS A 1 418 ? 3.114 -4.071 -0.190 1.00 94.56 418 HIS A C 1
ATOM 3294 O O . HIS A 1 418 ? 3.957 -4.036 0.707 1.00 94.56 418 HIS A O 1
ATOM 3300 N N . THR A 1 419 ? 2.431 -2.980 -0.544 1.00 97.06 419 THR A N 1
ATOM 3301 C CA . THR A 1 419 ? 2.486 -1.747 0.246 1.00 97.06 419 THR A CA 1
ATOM 3302 C C . THR A 1 419 ? 1.953 -2.019 1.650 1.00 97.06 419 THR A C 1
ATOM 3304 O O . THR A 1 419 ? 0.852 -2.553 1.807 1.00 97.06 419 THR A O 1
ATOM 3307 N N . ASN A 1 420 ? 2.720 -1.613 2.664 1.00 97.88 420 ASN A N 1
ATOM 3308 C CA . ASN A 1 420 ? 2.295 -1.642 4.057 1.00 97.88 420 ASN A CA 1
ATOM 3309 C C . ASN A 1 420 ? 1.184 -0.599 4.267 1.00 97.88 420 ASN A C 1
ATOM 3311 O O . ASN A 1 420 ? 1.450 0.595 4.442 1.00 97.88 420 ASN A O 1
ATOM 3315 N N . THR A 1 421 ? -0.065 -1.064 4.219 1.00 98.06 421 THR A N 1
ATOM 3316 C CA . THR A 1 421 ? -1.270 -0.228 4.296 1.00 98.06 421 THR A CA 1
ATOM 3317 C C . THR A 1 421 ? -1.281 0.617 5.570 1.00 98.06 421 THR A C 1
ATOM 3319 O O . THR A 1 421 ? -1.622 1.794 5.509 1.00 98.06 421 THR A O 1
ATOM 3322 N N . TYR A 1 422 ? -0.802 0.086 6.699 1.00 98.69 422 TYR A N 1
ATOM 3323 C CA . TYR A 1 422 ? -0.747 0.826 7.961 1.00 98.69 422 TYR A CA 1
ATOM 3324 C C . TYR A 1 422 ? 0.126 2.081 7.867 1.00 98.69 422 TYR A C 1
ATOM 3326 O O . TYR A 1 422 ? -0.330 3.174 8.200 1.00 98.69 422 TYR A O 1
ATOM 3334 N N . LEU A 1 423 ? 1.363 1.949 7.373 1.00 98.69 423 LEU A N 1
ATOM 3335 C CA . LEU A 1 423 ? 2.280 3.087 7.237 1.00 98.69 423 LEU A CA 1
ATOM 3336 C C . LEU A 1 423 ? 1.812 4.063 6.152 1.00 98.69 423 LEU A C 1
ATOM 3338 O O . LEU A 1 423 ? 1.885 5.279 6.338 1.00 98.69 423 LEU A O 1
ATOM 3342 N N . SER A 1 424 ? 1.269 3.546 5.046 1.00 98.25 424 SER A N 1
ATOM 3343 C CA . SER A 1 424 ? 0.695 4.372 3.982 1.00 98.25 424 SER A CA 1
ATOM 3344 C C . SER A 1 424 ? -0.446 5.251 4.515 1.00 98.25 424 SER A C 1
ATOM 3346 O O . SER A 1 424 ? -0.391 6.474 4.381 1.00 98.25 424 SER A O 1
ATOM 3348 N N . LEU A 1 425 ? -1.418 4.666 5.222 1.00 98.75 425 LEU A N 1
ATOM 3349 C CA . LEU A 1 425 ? -2.507 5.404 5.870 1.00 98.75 425 LEU A CA 1
ATOM 3350 C C . LEU A 1 425 ? -1.996 6.374 6.943 1.00 98.75 425 LEU A C 1
ATOM 3352 O O . LEU A 1 425 ? -2.448 7.518 7.001 1.00 98.75 425 LEU A O 1
ATOM 3356 N N . ALA A 1 426 ? -1.028 5.956 7.763 1.00 98.75 426 ALA A N 1
ATOM 3357 C CA . ALA A 1 426 ? -0.470 6.787 8.826 1.00 98.75 426 ALA A CA 1
ATOM 3358 C C . ALA A 1 426 ? 0.135 8.085 8.276 1.00 98.75 426 ALA A C 1
ATOM 3360 O O . ALA A 1 426 ? -0.151 9.166 8.794 1.00 98.75 426 ALA A O 1
ATOM 3361 N N . THR A 1 427 ? 0.937 7.986 7.212 1.00 98.69 427 THR A N 1
ATOM 3362 C CA . THR A 1 427 ? 1.548 9.157 6.568 1.00 98.69 427 THR A CA 1
ATOM 3363 C C . THR A 1 427 ? 0.517 10.061 5.890 1.00 98.69 427 THR A C 1
ATOM 3365 O O . THR A 1 427 ? 0.628 11.286 5.978 1.00 98.69 427 THR A O 1
ATOM 3368 N N . MET A 1 428 ? -0.531 9.493 5.287 1.00 98.62 428 MET A N 1
ATOM 3369 C CA . MET A 1 428 ? -1.616 10.282 4.702 1.00 98.62 428 MET A CA 1
ATOM 3370 C C . MET A 1 428 ? -2.394 11.052 5.771 1.00 98.62 428 MET A C 1
ATOM 3372 O O . MET A 1 428 ? -2.536 12.262 5.644 1.00 98.62 428 MET A O 1
ATOM 3376 N N . TYR A 1 429 ? -2.804 10.429 6.881 1.00 98.69 429 TYR A N 1
ATOM 3377 C CA . TYR A 1 429 ? -3.496 11.166 7.946 1.00 98.69 429 TYR A CA 1
ATOM 3378 C C . TYR A 1 429 ? -2.627 12.280 8.551 1.00 98.69 429 TYR A C 1
ATOM 3380 O O . TYR A 1 429 ? -3.115 13.393 8.752 1.00 98.69 429 TYR A O 1
ATOM 3388 N N . LEU A 1 430 ? -1.332 12.035 8.779 1.00 98.75 430 LEU A N 1
ATOM 3389 C CA . LEU A 1 430 ? -0.413 13.054 9.307 1.00 98.75 430 LEU A CA 1
ATOM 3390 C C . LEU A 1 430 ? -0.255 14.263 8.375 1.00 98.75 430 LEU A C 1
ATOM 3392 O O . LEU A 1 430 ? -0.186 15.401 8.836 1.00 98.75 430 LEU A O 1
ATOM 3396 N N . THR A 1 431 ? -0.236 14.035 7.066 1.00 98.75 431 THR A N 1
ATOM 3397 C CA . THR A 1 431 ? -0.080 15.108 6.074 1.00 98.75 431 THR A CA 1
ATOM 3398 C C . THR A 1 431 ? -1.399 15.815 5.772 1.00 98.75 431 THR A C 1
ATOM 3400 O O . THR A 1 431 ? -1.419 17.027 5.577 1.00 98.75 431 THR A O 1
ATOM 3403 N N . MET A 1 432 ? -2.530 15.111 5.847 1.00 98.81 432 MET A N 1
ATOM 3404 C CA . MET A 1 432 ? -3.853 15.727 5.749 1.00 98.81 432 MET A CA 1
ATOM 3405 C C . MET A 1 432 ? -4.113 16.719 6.887 1.00 98.81 432 MET A C 1
ATOM 3407 O O . MET A 1 432 ? -4.611 17.817 6.640 1.00 98.81 432 MET A O 1
ATOM 3411 N N . ILE A 1 433 ? -3.774 16.362 8.135 1.00 98.69 433 ILE A N 1
ATOM 3412 C CA . ILE A 1 433 ? -3.964 17.282 9.267 1.00 98.69 433 ILE A CA 1
ATOM 3413 C C . ILE A 1 433 ? -3.036 18.497 9.180 1.00 98.69 433 ILE A C 1
ATOM 3415 O O . ILE A 1 433 ? -3.417 19.574 9.631 1.00 98.69 433 ILE A O 1
ATOM 3419 N N . ASP A 1 434 ? -1.853 18.358 8.577 1.00 98.69 434 ASP A N 1
ATOM 3420 C CA . ASP A 1 434 ? -0.956 19.483 8.292 1.00 98.69 434 ASP A CA 1
ATOM 3421 C C . ASP A 1 434 ? -1.593 20.493 7.329 1.00 98.69 434 ASP A C 1
ATOM 3423 O O . ASP A 1 434 ? -1.665 21.684 7.635 1.00 98.69 434 ASP A O 1
ATOM 3427 N N . GLY A 1 435 ? -2.172 20.012 6.226 1.00 98.75 435 GLY A N 1
ATOM 3428 C CA . GLY A 1 435 ? -2.921 20.869 5.310 1.00 98.75 435 GLY A CA 1
ATOM 3429 C C . GLY A 1 435 ? -4.131 21.532 5.979 1.00 98.75 435 GLY A C 1
ATOM 3430 O O . GLY A 1 435 ? -4.365 22.728 5.795 1.00 98.75 435 GLY A O 1
ATOM 3431 N N . ILE A 1 436 ? -4.876 20.796 6.819 1.00 98.81 436 ILE A N 1
ATOM 3432 C CA . ILE A 1 436 ? -6.005 21.349 7.593 1.00 98.81 436 ILE A CA 1
ATOM 3433 C C . ILE A 1 436 ? -5.534 22.449 8.552 1.00 98.81 436 ILE A C 1
ATOM 3435 O O . ILE A 1 436 ? -6.183 23.491 8.628 1.00 98.81 436 ILE A O 1
ATOM 3439 N N . LYS A 1 437 ? -4.413 22.268 9.264 1.00 98.62 437 LYS A N 1
ATOM 3440 C CA . LYS A 1 437 ? -3.839 23.330 10.110 1.00 98.62 437 LYS A CA 1
ATOM 3441 C C . LYS A 1 437 ? -3.577 24.586 9.291 1.00 98.62 437 LYS A C 1
ATOM 3443 O O . LYS A 1 437 ? -4.058 25.647 9.673 1.00 98.62 437 LYS A O 1
ATOM 3448 N N . TYR A 1 438 ? -2.900 24.453 8.148 1.00 98.56 438 TYR A N 1
ATOM 3449 C CA . TYR A 1 438 ? -2.634 25.581 7.258 1.00 98.56 438 TYR A CA 1
ATOM 3450 C C . TYR A 1 438 ? -3.923 26.322 6.881 1.00 98.56 438 TYR A C 1
ATOM 3452 O O . TYR A 1 438 ? -4.002 27.538 7.071 1.00 98.56 438 TYR A O 1
ATOM 3460 N N . ALA A 1 439 ? -4.944 25.603 6.407 1.00 98.50 439 ALA A N 1
ATOM 3461 C CA . ALA A 1 439 ? -6.192 26.220 5.974 1.00 98.50 439 ALA A CA 1
ATOM 3462 C C . ALA A 1 439 ? -6.896 26.966 7.118 1.00 98.50 439 ALA A C 1
ATOM 3464 O O . ALA A 1 439 ? -7.301 28.117 6.960 1.00 98.50 439 ALA A O 1
ATOM 3465 N N . LEU A 1 440 ? -7.008 26.336 8.289 1.00 98.12 440 LEU A N 1
ATOM 3466 C CA . LEU A 1 440 ? -7.749 26.887 9.423 1.00 98.12 440 LEU A CA 1
ATOM 3467 C C . LEU A 1 440 ? -6.999 28.036 10.105 1.00 98.12 440 LEU A C 1
ATOM 3469 O O . LEU A 1 440 ? -7.601 29.058 10.432 1.00 98.12 440 LEU A O 1
ATOM 3473 N N . GLU A 1 441 ? -5.687 27.905 10.295 1.00 97.94 441 GLU A N 1
ATOM 3474 C CA . GLU A 1 441 ? -4.873 28.931 10.954 1.00 97.94 441 GLU A CA 1
ATOM 3475 C C . GLU A 1 441 ? -4.739 30.201 10.113 1.00 97.94 441 GLU A C 1
ATOM 3477 O O . GLU A 1 441 ? -4.684 31.295 10.675 1.00 97.94 441 GLU A O 1
ATOM 3482 N N . ASN A 1 442 ? -4.780 30.068 8.784 1.00 97.88 442 ASN A N 1
ATOM 3483 C CA . ASN A 1 442 ? -4.738 31.190 7.844 1.00 97.88 442 ASN A CA 1
ATOM 3484 C C . ASN A 1 442 ? -6.129 31.628 7.357 1.00 97.88 442 ASN A C 1
ATOM 3486 O O . ASN A 1 442 ? -6.220 32.460 6.458 1.00 97.88 442 ASN A O 1
ATOM 3490 N N . SER A 1 443 ? -7.209 31.100 7.951 1.00 96.50 443 SER A N 1
ATOM 3491 C CA . SER A 1 443 ? -8.602 31.452 7.618 1.00 96.50 443 SER A CA 1
ATOM 3492 C C . SER A 1 443 ? -8.937 31.319 6.123 1.00 96.50 443 SER A C 1
ATOM 3494 O O . SER A 1 443 ? -9.673 32.137 5.571 1.00 96.50 443 SER A O 1
ATOM 3496 N N . LYS A 1 444 ? -8.382 30.295 5.468 1.00 97.56 444 LYS A N 1
ATOM 3497 C CA . LYS A 1 444 ? -8.601 30.012 4.047 1.00 97.56 444 LYS A CA 1
ATOM 3498 C C . LYS A 1 444 ? -10.009 29.472 3.829 1.00 97.56 444 LYS A C 1
ATOM 3500 O O . LYS A 1 444 ? -10.454 28.575 4.548 1.00 97.56 444 LYS A O 1
ATOM 3505 N N . ASN A 1 445 ? -10.692 29.996 2.819 1.00 96.50 445 ASN A N 1
ATOM 3506 C CA . ASN A 1 445 ? -11.959 29.448 2.340 1.00 96.50 445 ASN A CA 1
ATOM 3507 C C . ASN A 1 445 ? -11.741 28.530 1.120 1.00 96.50 445 ASN A C 1
ATOM 3509 O O . ASN A 1 445 ? -10.618 28.321 0.663 1.00 96.50 445 ASN A O 1
ATOM 3513 N N . GLU A 1 446 ? -12.818 27.951 0.596 1.00 97.25 446 GLU A N 1
ATOM 3514 C CA . GLU A 1 446 ? -12.759 27.028 -0.537 1.00 97.25 446 GLU A CA 1
ATOM 3515 C C . GLU A 1 446 ? -12.263 27.673 -1.838 1.00 97.25 446 GLU A C 1
ATOM 3517 O O . GLU A 1 446 ? -11.546 27.003 -2.578 1.00 97.25 446 GLU A O 1
ATOM 3522 N N . ASP A 1 447 ? -12.573 28.950 -2.095 1.00 97.75 447 ASP A N 1
ATOM 3523 C CA . ASP A 1 447 ? -12.100 29.664 -3.288 1.00 97.75 447 ASP A CA 1
ATOM 3524 C C . ASP A 1 447 ? -10.584 29.914 -3.206 1.00 97.75 447 ASP A C 1
ATOM 3526 O O . ASP A 1 447 ? -9.871 29.729 -4.196 1.00 97.75 447 ASP A O 1
ATOM 3530 N N . ASP A 1 448 ? -10.070 30.268 -2.019 1.00 98.12 448 ASP A N 1
ATOM 3531 C CA . ASP A 1 448 ? -8.629 30.433 -1.781 1.00 98.12 448 ASP A CA 1
ATOM 3532 C C . ASP A 1 448 ? -7.878 29.122 -2.047 1.00 98.12 448 ASP A C 1
ATOM 3534 O O . ASP A 1 448 ? -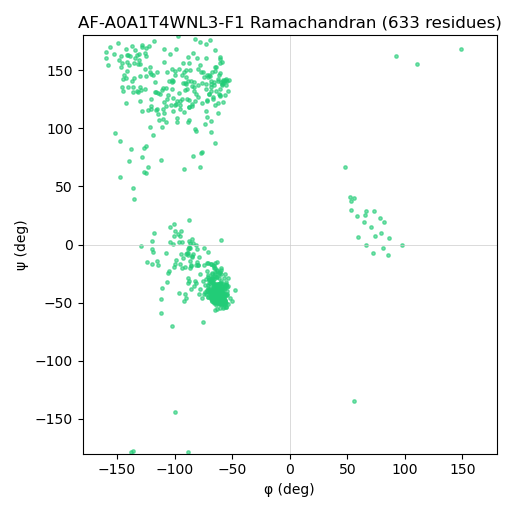6.865 29.100 -2.750 1.00 98.12 448 ASP A O 1
ATOM 3538 N N . LEU A 1 449 ? -8.395 28.014 -1.508 1.00 98.44 449 LEU A N 1
ATOM 3539 C CA . LEU A 1 449 ? -7.780 26.694 -1.635 1.00 98.44 449 LEU A CA 1
ATOM 3540 C C . LEU A 1 449 ? -7.904 26.135 -3.058 1.00 98.44 449 LEU A C 1
ATOM 3542 O O . LEU A 1 449 ? -6.962 25.519 -3.557 1.00 98.44 449 LEU A O 1
ATOM 3546 N N . LEU A 1 450 ? -9.029 26.376 -3.740 1.00 98.38 450 LEU A N 1
ATOM 3547 C CA . LEU A 1 450 ? -9.204 26.019 -5.148 1.00 98.38 450 LEU A CA 1
ATOM 3548 C C . LEU A 1 450 ? -8.228 26.778 -6.040 1.00 98.38 450 LEU A C 1
ATOM 3550 O O . LEU A 1 450 ? -7.637 26.175 -6.939 1.00 98.38 450 LEU A O 1
ATOM 3554 N N . LYS A 1 451 ? -8.057 28.082 -5.801 1.00 98.25 451 LYS A N 1
ATOM 3555 C CA . LYS A 1 451 ? -7.074 28.891 -6.519 1.00 98.25 451 LYS A CA 1
ATOM 3556 C C . LYS A 1 451 ? -5.674 28.326 -6.314 1.00 98.25 451 LYS A C 1
ATOM 3558 O O . LYS A 1 451 ? -4.946 28.151 -7.281 1.00 98.25 451 LYS A O 1
ATOM 3563 N N . GLU A 1 452 ? -5.324 27.996 -5.075 1.00 98.44 452 GLU A N 1
ATOM 3564 C CA . GLU A 1 452 ? -3.991 27.507 -4.744 1.00 98.44 452 GLU A CA 1
ATOM 3565 C C . GLU A 1 452 ? -3.685 26.128 -5.345 1.00 98.44 452 GLU A C 1
ATOM 3567 O O . GLU A 1 452 ? -2.641 25.954 -5.967 1.00 98.44 452 GLU A O 1
ATOM 3572 N N . ILE A 1 453 ? -4.595 25.153 -5.233 1.00 98.12 453 ILE A N 1
ATOM 3573 C CA . ILE A 1 453 ? -4.389 23.820 -5.829 1.00 98.12 453 ILE A CA 1
ATOM 3574 C C . ILE A 1 453 ? -4.396 23.852 -7.366 1.00 98.12 453 ILE A C 1
ATOM 3576 O O . ILE A 1 453 ? -3.811 22.977 -8.002 1.00 98.12 453 ILE A O 1
ATOM 3580 N N . SER A 1 454 ? -5.045 24.859 -7.961 1.00 97.94 454 SER A N 1
ATOM 3581 C CA . SER A 1 454 ? -5.126 25.054 -9.417 1.00 97.94 454 SER A CA 1
ATOM 3582 C C . SER A 1 454 ? -4.064 26.012 -9.961 1.00 97.94 454 SER A C 1
ATOM 3584 O O . SER A 1 454 ? -4.138 26.371 -11.135 1.00 97.94 454 SER A O 1
ATOM 3586 N N . LYS A 1 455 ? -3.109 26.446 -9.130 1.00 97.50 455 LYS A N 1
ATOM 3587 C CA . LYS A 1 455 ? -2.074 27.395 -9.538 1.00 97.50 455 LYS A CA 1
ATOM 3588 C C . LYS A 1 455 ? -1.225 26.845 -10.688 1.00 97.50 455 LYS A C 1
ATOM 3590 O O . LYS A 1 455 ? -0.925 25.646 -10.737 1.00 97.50 455 LYS A O 1
ATOM 3595 N N . ALA A 1 456 ? -0.761 27.730 -11.561 1.00 96.56 456 ALA A N 1
ATOM 3596 C CA . ALA A 1 456 ? 0.254 27.390 -12.551 1.00 96.56 456 ALA A CA 1
ATOM 3597 C C . ALA A 1 456 ? 1.643 27.216 -11.887 1.00 96.56 456 ALA A C 1
ATOM 3599 O O . ALA A 1 456 ? 1.870 27.694 -10.764 1.00 96.56 456 ALA A O 1
ATOM 3600 N N . PRO A 1 457 ? 2.606 26.532 -12.535 1.00 95.69 457 PRO A N 1
ATOM 3601 C CA . PRO A 1 457 ? 3.946 26.340 -11.978 1.00 95.69 457 PRO A CA 1
ATOM 3602 C C . PRO A 1 457 ? 4.649 27.644 -11.583 1.00 95.69 457 PRO A C 1
ATOM 3604 O O . PRO A 1 457 ? 5.281 27.711 -10.531 1.00 95.69 457 PRO A O 1
ATOM 3607 N N . GLU A 1 458 ? 4.521 28.692 -12.387 1.00 95.56 458 GLU A N 1
ATOM 3608 C CA . GLU A 1 458 ? 5.145 30.002 -12.192 1.00 95.56 458 GLU A CA 1
ATOM 3609 C C . GLU A 1 458 ? 4.505 30.849 -11.084 1.00 95.56 458 GLU A C 1
ATOM 3611 O O . GLU A 1 458 ? 5.135 31.794 -10.599 1.00 95.56 458 GLU A O 1
ATOM 3616 N N . GLU A 1 459 ? 3.283 30.514 -10.670 1.00 96.81 459 GLU A N 1
ATOM 3617 C CA . GLU A 1 459 ? 2.547 31.247 -9.646 1.00 96.81 459 GLU A CA 1
ATOM 3618 C C . GLU A 1 459 ? 3.031 30.870 -8.241 1.00 96.81 459 GLU A C 1
ATOM 3620 O O . GLU A 1 459 ? 3.265 29.697 -7.924 1.00 96.81 459 GLU A O 1
ATOM 3625 N N . ASP A 1 460 ? 3.174 31.882 -7.388 1.00 96.25 460 ASP A N 1
ATOM 3626 C CA . ASP A 1 460 ? 3.450 31.699 -5.966 1.00 96.25 460 ASP A CA 1
ATOM 3627 C C . ASP A 1 460 ? 2.168 31.343 -5.202 1.00 96.25 460 ASP A C 1
ATOM 3629 O O . ASP A 1 460 ? 1.060 31.737 -5.573 1.00 96.25 460 ASP A O 1
ATOM 3633 N N . ALA A 1 461 ? 2.341 30.602 -4.114 1.00 96.69 461 ALA A N 1
ATOM 3634 C CA . ALA A 1 461 ? 1.289 30.163 -3.213 1.00 96.69 461 ALA A CA 1
ATOM 3635 C C . ALA A 1 461 ? 1.843 30.068 -1.786 1.00 96.69 461 ALA A C 1
ATOM 3637 O O . ALA A 1 461 ? 3.057 29.976 -1.596 1.00 96.69 461 ALA A O 1
ATOM 3638 N N . ASP A 1 462 ? 0.962 30.104 -0.787 1.00 96.38 462 ASP A N 1
ATOM 3639 C CA . ASP A 1 462 ? 1.393 30.152 0.614 1.00 96.38 462 ASP A CA 1
ATOM 3640 C C . ASP A 1 462 ? 1.771 28.760 1.156 1.00 96.38 462 ASP A C 1
ATOM 3642 O O . ASP A 1 462 ? 2.665 28.649 1.997 1.00 96.38 462 ASP A O 1
ATOM 3646 N N . TYR A 1 463 ? 1.112 27.690 0.696 1.00 98.00 463 TYR A N 1
ATOM 3647 C CA . TYR A 1 463 ? 1.337 26.319 1.158 1.00 98.00 463 TYR A CA 1
ATOM 3648 C C . TYR A 1 463 ? 1.962 25.412 0.100 1.00 98.00 463 TYR A C 1
ATOM 3650 O O . TYR A 1 463 ? 2.906 24.692 0.438 1.00 98.00 463 TYR A O 1
ATOM 3658 N N . LEU A 1 464 ? 1.458 25.425 -1.138 1.00 97.94 464 LEU A N 1
ATOM 3659 C CA . LEU A 1 464 ? 1.990 24.628 -2.251 1.00 97.94 464 LEU A CA 1
ATOM 3660 C C . LEU A 1 464 ? 3.192 25.305 -2.921 1.00 97.94 464 LEU A C 1
ATOM 3662 O O . LEU A 1 464 ? 3.206 26.513 -3.141 1.00 97.94 464 LEU A O 1
ATOM 3666 N N . GLU A 1 465 ? 4.207 24.524 -3.284 1.00 96.12 465 GLU A N 1
ATOM 3667 C CA . GLU A 1 465 ? 5.477 25.062 -3.773 1.00 96.12 465 GLU A CA 1
ATOM 3668 C C . GLU A 1 465 ? 5.383 25.729 -5.157 1.00 96.12 465 GLU A C 1
ATOM 3670 O O . GLU A 1 465 ? 4.690 25.269 -6.072 1.00 96.12 465 GLU A O 1
ATOM 3675 N N . LYS A 1 466 ? 6.169 26.797 -5.342 1.00 95.38 466 LYS A N 1
ATOM 3676 C CA . LYS A 1 466 ? 6.443 27.381 -6.661 1.00 95.38 466 LYS A CA 1
ATOM 3677 C C . LYS A 1 466 ? 7.219 26.390 -7.540 1.00 95.38 466 LYS A C 1
ATOM 3679 O O . LYS A 1 466 ? 7.986 25.567 -7.049 1.00 95.38 466 LYS A O 1
ATOM 3684 N N . GLY A 1 467 ? 7.059 26.511 -8.851 1.00 94.62 467 GLY A N 1
ATOM 3685 C CA . GLY A 1 467 ? 7.714 25.682 -9.860 1.00 94.62 467 GLY A CA 1
ATOM 3686 C C . GLY A 1 467 ? 6.962 24.393 -10.175 1.00 94.62 467 GLY A C 1
ATOM 3687 O O . GLY A 1 467 ? 7.488 23.573 -10.917 1.00 94.62 467 GLY A O 1
ATOM 3688 N N . ARG A 1 468 ? 5.762 24.197 -9.610 1.00 94.94 468 ARG A N 1
ATOM 3689 C CA . ARG A 1 468 ? 4.962 22.978 -9.768 1.00 94.94 468 ARG A CA 1
ATOM 3690 C C . ARG A 1 468 ? 3.476 23.270 -9.905 1.00 94.94 468 ARG A C 1
ATOM 3692 O O . ARG A 1 468 ? 2.983 24.236 -9.319 1.00 94.94 468 ARG A O 1
ATOM 3699 N N . ALA A 1 469 ? 2.785 22.406 -10.639 1.00 97.25 469 ALA A N 1
ATOM 3700 C CA . ALA A 1 469 ? 1.331 22.309 -10.629 1.00 97.25 469 ALA A CA 1
ATOM 3701 C C . ALA A 1 469 ? 0.907 21.042 -9.878 1.00 97.25 469 ALA A C 1
ATOM 3703 O O . ALA A 1 469 ? 1.600 20.028 -9.909 1.00 97.25 469 ALA A O 1
ATOM 3704 N N . TYR A 1 470 ? -0.248 21.105 -9.221 1.00 97.62 470 TYR A N 1
ATOM 3705 C CA . TYR A 1 470 ? -0.772 20.010 -8.398 1.00 97.62 470 TYR A CA 1
ATOM 3706 C C . TYR A 1 470 ? -2.117 19.482 -8.890 1.00 97.62 470 TYR A C 1
ATOM 3708 O O . TYR A 1 470 ? -2.591 18.461 -8.397 1.00 97.62 470 TYR A O 1
ATOM 3716 N N . ARG A 1 471 ? -2.709 20.135 -9.894 1.00 97.19 471 ARG A N 1
ATOM 3717 C CA . ARG A 1 471 ? -3.974 19.763 -10.519 1.00 97.19 471 ARG A CA 1
ATOM 3718 C C . ARG A 1 471 ? -3.818 19.723 -12.035 1.00 97.19 471 ARG A C 1
ATOM 3720 O O . ARG A 1 471 ? -3.256 20.647 -12.615 1.00 97.19 471 ARG A O 1
ATOM 3727 N N . SER A 1 472 ? -4.361 18.690 -12.666 1.00 96.06 472 SER A N 1
ATOM 3728 C CA . SER A 1 472 ? -4.593 18.661 -14.107 1.00 96.06 472 SER A CA 1
ATOM 3729 C C . SER A 1 472 ? -5.864 17.879 -14.406 1.00 96.06 472 SER A C 1
ATOM 3731 O O . SER A 1 472 ? -6.109 16.828 -13.820 1.00 96.06 472 SER A O 1
ATOM 3733 N N . GLU A 1 473 ? -6.692 18.415 -15.297 1.00 95.81 473 GLU A N 1
ATOM 3734 C CA . GLU A 1 473 ? -7.864 17.702 -15.816 1.00 95.81 473 GLU A CA 1
ATOM 3735 C C . GLU A 1 473 ? -7.549 16.978 -17.135 1.00 95.81 473 GLU A C 1
ATOM 3737 O O . GLU A 1 473 ? -8.359 16.186 -17.602 1.00 95.81 473 GLU A O 1
ATOM 3742 N N . GLU A 1 474 ? -6.364 17.213 -17.702 1.00 94.31 474 GLU A N 1
ATOM 3743 C CA . GLU A 1 474 ? -5.868 16.532 -18.896 1.00 94.31 474 GLU A CA 1
ATOM 3744 C C . GLU A 1 474 ? -5.353 15.131 -18.551 1.00 94.31 474 GLU A C 1
ATOM 3746 O O . GLU A 1 474 ? -4.902 14.871 -17.428 1.00 94.31 474 GLU A O 1
ATOM 3751 N N . ASP A 1 475 ? -5.362 14.230 -19.533 1.00 92.44 475 ASP A N 1
ATOM 3752 C CA . ASP A 1 475 ? -4.608 12.984 -19.425 1.00 92.44 475 ASP A CA 1
ATOM 3753 C C . ASP A 1 475 ? -3.117 13.319 -19.309 1.00 92.44 475 ASP A C 1
ATOM 3755 O O . ASP A 1 475 ? -2.497 13.845 -20.236 1.00 92.44 475 ASP A O 1
ATOM 3759 N N . VAL A 1 476 ? -2.532 13.033 -18.146 1.00 91.00 476 VAL A N 1
ATOM 3760 C CA . VAL A 1 476 ? -1.176 13.480 -17.827 1.00 91.00 476 VAL A CA 1
ATOM 3761 C C . VAL A 1 476 ? -0.143 12.813 -18.741 1.00 91.00 476 VAL A C 1
ATOM 3763 O O . VAL A 1 476 ? 0.894 13.412 -19.022 1.00 91.00 476 VAL A O 1
ATOM 3766 N N . PHE A 1 477 ? -0.409 11.596 -19.220 1.00 88.56 477 PHE A N 1
ATOM 3767 C CA . PHE A 1 477 ? 0.522 10.817 -20.033 1.00 88.56 477 PHE A CA 1
ATOM 3768 C C . PHE A 1 477 ? 0.396 11.099 -21.529 1.00 88.56 477 PHE A C 1
ATOM 3770 O O . PHE A 1 477 ? 1.409 11.040 -22.226 1.00 88.56 477 PHE A O 1
ATOM 3777 N N . GLU A 1 478 ? -0.809 11.399 -22.013 1.00 89.69 478 GLU A N 1
ATOM 3778 C CA . GLU A 1 478 ? -1.046 11.721 -23.424 1.00 89.69 478 GLU A CA 1
ATOM 3779 C C . GLU A 1 478 ? -0.803 13.201 -23.738 1.00 89.69 478 GLU A C 1
ATOM 3781 O O . GLU A 1 478 ? -0.255 13.523 -24.792 1.00 89.69 478 GLU A O 1
ATOM 3786 N N . HIS A 1 479 ? -1.178 14.106 -22.827 1.00 92.62 479 HIS A N 1
ATOM 3787 C CA . HIS A 1 479 ? -1.096 15.548 -23.062 1.00 92.62 479 HIS A CA 1
ATOM 3788 C C . HIS A 1 479 ? 0.329 16.094 -22.906 1.00 92.62 479 HIS A C 1
ATOM 3790 O O . HIS A 1 479 ? 0.741 16.975 -23.659 1.00 92.62 479 HIS A O 1
ATOM 3796 N N . TYR A 1 480 ? 1.090 15.589 -21.930 1.00 91.81 480 TYR A N 1
ATOM 3797 C CA . TYR A 1 480 ? 2.410 16.123 -21.589 1.00 91.81 480 TYR A CA 1
ATOM 3798 C C . TYR A 1 480 ? 3.529 15.150 -21.962 1.00 91.81 480 TYR A C 1
ATOM 3800 O O . TYR A 1 480 ? 3.533 13.973 -21.582 1.00 91.81 480 TYR A O 1
ATOM 3808 N N . SER A 1 481 ? 4.571 15.672 -22.609 1.00 91.44 481 SER A N 1
ATOM 3809 C CA . SER A 1 481 ? 5.817 14.928 -22.786 1.00 91.44 481 SER A CA 1
ATOM 3810 C C . SER A 1 481 ? 6.445 14.569 -21.434 1.00 91.44 481 SER A C 1
ATOM 3812 O O . SER A 1 481 ? 6.176 15.184 -20.403 1.00 91.44 481 SER A O 1
ATOM 3814 N N . GLU A 1 482 ? 7.330 13.572 -21.415 1.00 88.88 482 GLU A N 1
ATOM 3815 C CA . GLU A 1 482 ? 8.060 13.193 -20.196 1.00 88.88 482 GLU A CA 1
ATOM 3816 C C . GLU A 1 482 ? 8.807 14.381 -19.570 1.00 88.88 482 GLU A C 1
ATOM 3818 O O . GLU A 1 482 ? 8.711 14.608 -18.367 1.00 88.88 482 GLU A O 1
ATOM 3823 N N . LYS A 1 483 ? 9.468 15.198 -20.398 1.00 90.94 483 LYS A N 1
ATOM 3824 C CA . LYS A 1 483 ? 10.197 16.386 -19.943 1.00 90.94 483 LYS A CA 1
ATOM 3825 C C . LYS A 1 483 ? 9.269 17.429 -19.313 1.00 90.94 483 LYS A C 1
ATOM 3827 O O . LYS A 1 483 ? 9.638 18.047 -18.318 1.00 90.94 483 LYS A O 1
ATOM 3832 N N . GLU A 1 484 ? 8.087 17.639 -19.888 1.00 93.12 484 GLU A N 1
ATOM 3833 C CA . GLU A 1 484 ? 7.084 18.550 -19.323 1.00 93.12 484 GLU A CA 1
ATOM 3834 C C . GLU A 1 484 ? 6.537 18.010 -18.006 1.00 93.12 484 GLU A C 1
ATOM 3836 O O . GLU A 1 484 ? 6.469 18.755 -17.034 1.00 93.12 484 GLU A O 1
ATOM 3841 N N . ARG A 1 485 ? 6.233 16.710 -17.927 1.00 92.62 485 ARG A N 1
ATOM 3842 C CA . ARG A 1 485 ? 5.773 16.081 -16.683 1.00 92.62 485 ARG A CA 1
ATOM 3843 C C . ARG A 1 485 ? 6.781 16.225 -15.553 1.00 92.62 485 ARG A C 1
ATOM 3845 O O . ARG A 1 485 ? 6.399 16.631 -14.460 1.00 92.62 485 ARG A O 1
ATOM 3852 N N . GLU A 1 486 ? 8.054 15.930 -15.812 1.00 91.50 486 GLU A N 1
ATOM 3853 C CA . GLU A 1 486 ? 9.112 16.083 -14.807 1.00 91.50 486 GLU A CA 1
ATOM 3854 C C . GLU A 1 486 ? 9.257 17.540 -14.349 1.00 91.50 486 GLU A C 1
ATOM 3856 O O . GLU A 1 486 ? 9.454 17.793 -13.160 1.00 91.50 486 GLU A O 1
ATOM 3861 N N . ALA A 1 487 ? 9.134 18.497 -15.274 1.00 92.06 487 ALA A N 1
ATOM 3862 C CA . ALA A 1 487 ? 9.240 19.919 -14.967 1.00 92.06 487 ALA A CA 1
ATOM 3863 C C . ALA A 1 487 ? 8.031 20.458 -14.184 1.00 92.06 487 ALA A C 1
ATOM 3865 O O . ALA A 1 487 ? 8.208 21.282 -13.294 1.00 92.06 487 ALA A O 1
ATOM 3866 N N . ILE A 1 488 ? 6.816 20.007 -14.513 1.00 93.75 488 ILE A N 1
ATOM 3867 C CA . ILE A 1 488 ? 5.558 20.552 -13.983 1.00 93.75 488 ILE A CA 1
ATOM 3868 C C . ILE A 1 488 ? 5.118 19.823 -12.708 1.00 93.75 488 ILE A C 1
ATOM 3870 O O . ILE A 1 488 ? 4.686 20.461 -11.749 1.00 93.75 488 ILE A O 1
ATOM 3874 N N . PHE A 1 489 ? 5.220 18.494 -12.678 1.00 93.56 489 PHE A N 1
ATOM 3875 C CA . PHE A 1 489 ? 4.694 17.652 -11.594 1.00 93.56 489 PHE A CA 1
ATOM 3876 C C . PHE A 1 489 ? 5.794 17.058 -10.703 1.00 93.56 489 PHE A C 1
ATOM 3878 O O . PHE A 1 489 ? 5.506 16.488 -9.645 1.00 93.56 489 PHE A O 1
ATOM 3885 N N . GLY A 1 490 ? 7.060 17.232 -11.088 1.00 89.69 490 GLY A N 1
ATOM 3886 C CA . GLY A 1 490 ? 8.221 16.660 -10.416 1.00 89.69 490 GLY A CA 1
ATOM 3887 C C . GLY A 1 490 ? 8.640 15.310 -11.000 1.00 89.69 490 GLY A C 1
ATOM 3888 O O . GLY A 1 490 ? 7.885 14.632 -11.699 1.00 89.69 490 GLY A O 1
ATOM 3889 N N . LYS A 1 491 ? 9.880 14.919 -10.703 1.00 89.69 491 LYS A N 1
ATOM 3890 C CA . LYS A 1 491 ? 10.477 13.669 -11.177 1.00 89.69 491 LYS A CA 1
ATOM 3891 C C . LYS A 1 491 ? 10.198 12.519 -10.210 1.00 89.69 491 LYS A C 1
ATOM 3893 O O . LYS A 1 491 ? 10.554 12.596 -9.034 1.00 89.69 491 LYS A O 1
ATOM 3898 N N . ALA A 1 492 ? 9.617 11.437 -10.720 1.00 89.62 492 ALA A N 1
ATOM 3899 C CA . ALA A 1 492 ? 9.428 10.208 -9.959 1.00 89.62 492 ALA A CA 1
ATOM 3900 C C . ALA A 1 492 ? 10.773 9.485 -9.724 1.00 89.62 492 ALA A C 1
ATOM 3902 O O . ALA A 1 492 ? 11.637 9.503 -10.606 1.00 89.62 492 ALA A O 1
ATOM 3903 N N . PRO A 1 493 ? 10.976 8.841 -8.559 1.00 93.00 493 PRO A N 1
ATOM 3904 C CA . PRO A 1 493 ? 12.197 8.086 -8.292 1.00 93.00 493 PRO A CA 1
ATOM 3905 C C . PRO A 1 493 ? 12.270 6.835 -9.172 1.00 93.00 493 PRO A C 1
ATOM 3907 O O . PRO A 1 493 ? 11.285 6.112 -9.316 1.00 93.00 493 PRO A O 1
ATOM 3910 N N . ALA A 1 494 ? 13.450 6.547 -9.718 1.00 91.50 494 ALA A N 1
ATOM 3911 C CA . ALA A 1 494 ? 13.664 5.400 -10.596 1.00 91.50 494 ALA A CA 1
ATOM 3912 C C . ALA A 1 494 ? 14.160 4.149 -9.845 1.00 91.50 494 ALA A C 1
ATOM 3914 O O . ALA A 1 494 ? 14.020 3.031 -10.344 1.00 91.50 494 ALA A O 1
ATOM 3915 N N . THR A 1 495 ? 14.718 4.315 -8.640 1.00 95.69 495 THR A N 1
ATOM 3916 C CA . THR A 1 495 ? 15.198 3.215 -7.784 1.00 95.69 495 THR A CA 1
ATOM 3917 C C . THR A 1 495 ? 14.720 3.358 -6.340 1.00 95.69 495 THR A C 1
ATOM 3919 O O . THR A 1 495 ? 14.301 4.431 -5.896 1.00 95.69 495 THR A O 1
ATOM 3922 N N . VAL A 1 496 ? 14.798 2.262 -5.576 1.00 96.94 496 VAL A N 1
ATOM 3923 C CA . VAL A 1 496 ? 14.409 2.260 -4.155 1.00 96.94 496 VAL A CA 1
ATOM 3924 C C . VAL A 1 496 ? 15.274 3.241 -3.360 1.00 96.94 496 VAL A C 1
ATOM 3926 O O . VAL A 1 496 ? 14.771 3.923 -2.469 1.00 96.94 496 VAL A O 1
ATOM 3929 N N . PHE A 1 497 ? 16.557 3.358 -3.711 1.00 97.69 497 PHE A N 1
ATOM 3930 C CA . PHE A 1 497 ? 17.470 4.288 -3.059 1.00 97.69 497 PHE A CA 1
ATOM 3931 C C . PHE A 1 497 ? 17.163 5.755 -3.377 1.00 97.69 497 PHE A C 1
ATOM 3933 O O . PHE A 1 497 ? 17.174 6.601 -2.480 1.00 97.69 497 PHE A O 1
ATOM 3940 N N . GLU A 1 498 ? 16.837 6.068 -4.633 1.00 96.50 498 GLU A N 1
ATOM 3941 C CA . GLU A 1 498 ? 16.376 7.409 -4.999 1.00 96.50 498 GLU A CA 1
ATOM 3942 C C . GLU A 1 498 ? 15.111 7.796 -4.233 1.00 96.50 498 GLU A C 1
ATOM 3944 O O . GLU A 1 498 ? 15.019 8.934 -3.767 1.00 96.50 498 GLU A O 1
ATOM 3949 N N . ASN A 1 499 ? 14.182 6.845 -4.064 1.00 97.31 499 ASN A N 1
ATOM 3950 C CA . ASN A 1 499 ? 12.950 7.050 -3.310 1.00 97.31 499 ASN A CA 1
ATOM 3951 C C . ASN A 1 499 ? 13.253 7.313 -1.824 1.00 97.31 499 ASN A C 1
ATOM 3953 O O . ASN A 1 499 ? 12.911 8.371 -1.306 1.00 97.31 499 ASN A O 1
ATOM 3957 N N . ILE A 1 500 ? 13.975 6.416 -1.138 1.00 97.69 500 ILE A N 1
ATOM 3958 C CA . ILE A 1 500 ? 14.260 6.562 0.306 1.00 97.69 500 ILE A CA 1
ATOM 3959 C C . ILE A 1 500 ? 15.131 7.790 0.627 1.00 97.69 500 ILE A C 1
ATOM 3961 O O . ILE A 1 500 ? 15.057 8.336 1.728 1.00 97.69 500 ILE A O 1
ATOM 3965 N N . SER A 1 501 ? 15.908 8.285 -0.342 1.00 97.44 501 SER A N 1
ATOM 3966 C CA . SER A 1 501 ? 16.682 9.525 -0.209 1.00 97.44 501 SER A CA 1
ATOM 3967 C C . SER A 1 501 ? 15.812 10.773 -0.047 1.00 97.44 501 SER A C 1
ATOM 3969 O O . SER A 1 501 ? 16.313 11.806 0.403 1.00 97.44 501 SER A O 1
ATOM 3971 N N . ALA A 1 502 ? 14.514 10.700 -0.358 1.00 97.31 502 ALA A N 1
ATOM 3972 C CA . ALA A 1 502 ? 13.573 11.789 -0.125 1.00 97.31 502 ALA A CA 1
ATOM 3973 C C . ALA A 1 502 ? 13.553 12.250 1.342 1.00 97.31 502 ALA A C 1
ATOM 3975 O O . ALA A 1 502 ? 13.452 13.446 1.599 1.00 97.31 502 ALA A O 1
ATOM 3976 N N . PHE A 1 503 ? 13.756 11.340 2.302 1.00 97.81 503 PHE A N 1
ATOM 3977 C CA . PHE A 1 503 ? 13.848 11.688 3.725 1.00 97.81 503 PHE A CA 1
ATOM 3978 C C . PHE A 1 503 ? 14.977 12.675 4.035 1.00 97.81 503 PHE A C 1
ATOM 3980 O O . PHE A 1 503 ? 14.823 13.538 4.894 1.00 97.81 503 PHE A O 1
ATOM 3987 N N . SER A 1 504 ? 16.109 12.565 3.338 1.00 96.81 504 SER A N 1
ATOM 3988 C CA . SER A 1 504 ? 17.239 13.483 3.507 1.00 96.81 504 SER A CA 1
ATOM 3989 C C . SER A 1 504 ? 17.131 14.717 2.609 1.00 96.81 504 SER A C 1
ATOM 3991 O O . SER A 1 504 ? 17.634 15.772 2.978 1.00 96.81 504 SER A O 1
ATOM 3993 N N . LYS A 1 505 ? 16.480 14.597 1.444 1.00 97.12 505 LYS A N 1
ATOM 3994 C CA . LYS A 1 505 ? 16.289 15.703 0.490 1.00 97.12 505 LYS A CA 1
ATOM 3995 C C . LYS A 1 505 ? 15.223 16.708 0.938 1.00 97.12 505 LYS A C 1
ATOM 3997 O O . LYS A 1 505 ? 15.363 17.882 0.619 1.00 97.12 505 LYS A O 1
ATOM 4002 N N . TYR A 1 506 ? 14.201 16.250 1.663 1.00 97.25 506 TYR A N 1
ATOM 4003 C CA . TYR A 1 506 ? 13.045 17.055 2.079 1.00 97.25 506 TYR A CA 1
ATOM 4004 C C . TYR A 1 506 ? 12.820 16.987 3.603 1.00 97.25 506 TYR A C 1
ATOM 4006 O O . TYR A 1 506 ? 11.793 16.468 4.062 1.00 97.25 506 TYR A O 1
ATOM 4014 N N . PRO A 1 507 ? 13.780 17.458 4.425 1.00 97.12 507 PRO A N 1
ATOM 4015 C CA . PRO A 1 507 ? 13.682 17.386 5.884 1.00 97.12 507 PRO A CA 1
ATOM 4016 C C . PRO A 1 507 ? 12.462 18.135 6.445 1.00 97.12 507 PRO A C 1
ATOM 4018 O O . PRO A 1 507 ? 11.889 17.713 7.448 1.00 97.12 507 PRO A O 1
ATOM 4021 N N . GLU A 1 508 ? 12.029 19.213 5.793 1.00 96.81 508 GLU A N 1
ATOM 4022 C CA . GLU A 1 508 ? 10.834 19.983 6.144 1.00 96.81 508 GLU A CA 1
ATOM 4023 C C . GLU A 1 508 ? 9.541 19.183 5.951 1.00 96.81 508 GLU A C 1
ATOM 4025 O O . GLU A 1 508 ? 8.666 19.224 6.815 1.00 96.81 508 GLU A O 1
ATOM 4030 N N . LYS A 1 509 ? 9.443 18.389 4.876 1.00 97.81 509 LYS A N 1
ATOM 4031 C CA . LYS A 1 509 ? 8.300 17.495 4.639 1.00 97.81 509 LYS A CA 1
ATOM 4032 C C . LYS A 1 509 ? 8.333 16.309 5.597 1.00 97.81 509 LYS A C 1
ATOM 4034 O O . LYS A 1 509 ? 7.312 15.918 6.154 1.00 97.81 509 LYS A O 1
ATOM 4039 N N . LEU A 1 510 ? 9.520 15.758 5.859 1.00 97.69 510 LEU A N 1
ATOM 4040 C CA . LEU A 1 510 ? 9.688 14.675 6.830 1.00 97.69 510 LEU A CA 1
ATOM 4041 C C . LEU A 1 510 ? 9.289 15.110 8.252 1.00 97.69 510 LEU A C 1
ATOM 4043 O O . LEU A 1 510 ? 8.726 14.317 9.006 1.00 97.69 510 LEU A O 1
ATOM 4047 N N . ALA A 1 511 ? 9.518 16.375 8.616 1.00 97.44 511 ALA A N 1
ATOM 4048 C CA . ALA A 1 511 ? 9.104 16.921 9.907 1.00 97.44 511 ALA A CA 1
ATOM 4049 C C . ALA A 1 511 ? 7.577 16.891 10.120 1.00 97.44 511 ALA A C 1
ATOM 4051 O O . ALA A 1 511 ? 7.130 16.821 11.268 1.00 97.44 511 ALA A O 1
ATOM 4052 N N . VAL A 1 512 ? 6.778 16.888 9.045 1.00 97.88 512 VAL A N 1
ATOM 4053 C CA . VAL A 1 512 ? 5.319 16.691 9.113 1.00 97.88 512 VAL A CA 1
ATOM 4054 C C . VAL A 1 512 ? 4.981 15.275 9.585 1.00 97.88 512 VAL A C 1
ATOM 4056 O O . VAL A 1 512 ? 4.099 15.089 10.422 1.00 97.88 512 VAL A O 1
ATOM 4059 N N . LEU A 1 513 ? 5.725 14.269 9.121 1.00 97.31 513 LEU A N 1
ATOM 4060 C CA . LEU A 1 513 ? 5.527 12.872 9.519 1.00 97.31 513 LEU A CA 1
ATOM 4061 C C . LEU A 1 513 ? 5.954 12.603 10.974 1.00 97.31 513 LEU A C 1
ATOM 4063 O O . LEU A 1 513 ? 5.410 11.721 11.632 1.00 97.31 513 LEU A O 1
ATOM 4067 N N . ASN A 1 514 ? 6.890 13.389 11.509 1.00 95.12 514 ASN A N 1
ATOM 4068 C CA . ASN A 1 514 ? 7.357 13.276 12.896 1.00 95.12 514 ASN A CA 1
ATOM 4069 C C . ASN A 1 514 ? 6.432 13.979 13.920 1.00 95.12 514 ASN A C 1
ATOM 4071 O O . ASN A 1 514 ? 6.690 13.974 15.125 1.00 95.12 514 ASN A O 1
ATOM 4075 N N . GLN A 1 515 ? 5.345 14.616 13.479 1.00 93.12 515 GLN A N 1
ATOM 4076 C CA . GLN A 1 515 ? 4.418 15.278 14.396 1.00 93.12 515 GLN A CA 1
ATOM 4077 C C . GLN A 1 515 ? 3.835 14.286 15.417 1.00 93.12 515 GLN A C 1
ATOM 4079 O O . GLN A 1 515 ? 3.513 13.145 15.092 1.00 93.12 515 GLN A O 1
ATOM 4084 N N . GLY A 1 516 ? 3.736 14.717 16.679 1.00 89.44 516 GLY A N 1
ATOM 4085 C CA . GLY A 1 516 ? 3.295 13.855 17.783 1.00 89.44 516 GLY A CA 1
ATOM 4086 C C . GLY A 1 516 ? 4.296 12.762 18.188 1.00 89.44 516 GLY A C 1
ATOM 4087 O O . GLY A 1 516 ? 3.898 11.827 18.877 1.00 89.44 516 GLY A O 1
ATOM 4088 N N . GLU A 1 517 ? 5.562 12.854 17.753 1.00 92.38 517 GLU A N 1
ATOM 4089 C CA . GLU A 1 517 ? 6.618 11.842 17.958 1.00 92.38 517 GLU A CA 1
ATOM 4090 C C . GLU A 1 517 ? 6.271 10.451 17.388 1.00 92.38 517 GLU A C 1
ATOM 4092 O O . GLU A 1 517 ? 6.794 9.424 17.839 1.00 92.38 517 GLU A O 1
ATOM 4097 N N . ILE A 1 518 ? 5.382 10.414 16.389 1.00 94.56 518 ILE A N 1
ATOM 4098 C CA . ILE A 1 518 ? 4.814 9.179 15.839 1.00 94.56 518 ILE A CA 1
ATOM 4099 C C . ILE A 1 518 ? 5.839 8.467 14.958 1.00 94.56 518 ILE A C 1
ATOM 4101 O O . ILE A 1 518 ? 6.335 7.410 15.340 1.00 94.56 518 ILE A O 1
ATOM 4105 N N . LEU A 1 519 ? 6.215 9.060 13.821 1.00 95.62 519 LEU A N 1
ATOM 4106 C CA . LEU A 1 519 ? 7.340 8.594 13.004 1.00 95.62 519 LEU A CA 1
ATOM 4107 C C . LEU A 1 519 ? 8.616 9.321 13.438 1.00 95.62 519 LEU A C 1
ATOM 4109 O O . LEU A 1 519 ? 9.191 10.124 12.703 1.00 95.62 519 LEU A O 1
ATOM 4113 N N . ASN A 1 520 ? 9.035 9.062 14.677 1.00 93.94 520 ASN A N 1
ATOM 4114 C CA . ASN A 1 520 ? 10.260 9.636 15.225 1.00 93.94 520 ASN A CA 1
ATOM 4115 C C . ASN A 1 520 ? 11.519 9.147 14.496 1.00 93.94 520 ASN A C 1
ATOM 4117 O O . ASN A 1 520 ? 11.503 8.169 13.748 1.00 93.94 520 ASN A O 1
ATOM 4121 N N . SER A 1 521 ? 12.641 9.820 14.753 1.00 94.44 521 SER A N 1
ATOM 4122 C CA . SER A 1 521 ? 13.920 9.532 14.097 1.00 94.44 521 SER A CA 1
ATOM 4123 C C . SER A 1 521 ? 14.369 8.074 14.240 1.00 94.44 521 SER A C 1
ATOM 4125 O O . SER A 1 521 ? 14.926 7.531 13.290 1.00 94.44 521 SER A O 1
ATOM 4127 N N . LYS A 1 522 ? 14.090 7.413 15.376 1.00 95.31 522 LYS A N 1
ATOM 4128 C CA . LYS A 1 522 ? 14.429 5.994 15.583 1.00 95.31 522 LYS A CA 1
ATOM 4129 C C . LYS A 1 522 ? 13.628 5.093 14.636 1.00 95.31 522 LYS A C 1
ATOM 4131 O O . LYS A 1 522 ? 14.203 4.187 14.041 1.00 95.31 522 LYS A O 1
ATOM 4136 N N . ILE A 1 523 ? 12.330 5.355 14.462 1.00 97.06 523 ILE A N 1
ATOM 4137 C CA . ILE A 1 523 ? 11.462 4.604 13.537 1.00 97.06 523 ILE A CA 1
ATOM 4138 C C . ILE A 1 523 ? 11.837 4.885 12.079 1.00 97.06 523 ILE A C 1
ATOM 4140 O O . ILE A 1 523 ? 11.961 3.944 11.300 1.00 97.06 523 ILE A O 1
ATOM 4144 N N . ILE A 1 524 ? 12.065 6.150 11.712 1.00 97.75 524 ILE A N 1
ATOM 4145 C CA . ILE A 1 524 ? 12.474 6.523 10.348 1.00 97.75 524 ILE A CA 1
ATOM 4146 C C . ILE A 1 524 ? 13.801 5.860 9.969 1.00 97.75 524 ILE A C 1
ATOM 4148 O O . ILE A 1 524 ? 13.906 5.283 8.885 1.00 97.75 524 ILE A O 1
ATOM 4152 N N . GLU A 1 525 ? 14.799 5.892 10.855 1.00 97.62 525 GLU A N 1
ATOM 4153 C CA . GLU A 1 525 ? 16.091 5.261 10.578 1.00 97.62 525 GLU A CA 1
ATOM 4154 C C . GLU A 1 525 ? 15.961 3.733 10.521 1.00 97.62 525 GLU A C 1
ATOM 4156 O O . GLU A 1 525 ? 16.488 3.110 9.603 1.00 97.62 525 GLU A O 1
ATOM 4161 N N . SER A 1 526 ? 15.174 3.127 11.419 1.00 97.50 526 SER A N 1
ATOM 4162 C CA . SER A 1 526 ? 14.866 1.692 11.370 1.00 97.50 526 SER A CA 1
ATOM 4163 C C . SER A 1 526 ? 14.220 1.287 10.040 1.00 97.50 526 SER A C 1
ATOM 4165 O O . SER A 1 526 ? 14.662 0.341 9.381 1.00 97.50 526 SER A O 1
ATOM 4167 N N . TYR A 1 527 ? 13.224 2.049 9.583 1.00 98.12 527 TYR A N 1
ATOM 4168 C CA . TYR A 1 527 ? 12.566 1.823 8.300 1.00 98.12 527 TYR A CA 1
ATOM 4169 C C . TYR A 1 527 ? 13.548 1.952 7.128 1.00 98.12 527 TYR A C 1
ATOM 4171 O O . TYR A 1 527 ? 13.621 1.068 6.272 1.00 98.12 527 TYR A O 1
ATOM 4179 N N . LYS A 1 528 ? 14.368 3.009 7.111 1.00 97.88 528 LYS A N 1
ATOM 4180 C CA . LYS A 1 528 ? 15.397 3.225 6.085 1.00 97.88 528 LYS A CA 1
ATOM 4181 C C . LYS A 1 528 ? 16.390 2.063 6.025 1.00 97.88 528 LYS A C 1
ATOM 4183 O O . LYS A 1 528 ? 16.652 1.546 4.938 1.00 97.88 528 LYS A O 1
ATOM 4188 N N . MET A 1 529 ? 16.900 1.613 7.173 1.00 97.25 529 MET A N 1
ATOM 4189 C CA . MET A 1 529 ? 17.797 0.456 7.259 1.00 97.25 529 MET A CA 1
ATOM 4190 C C . MET A 1 529 ? 17.138 -0.808 6.694 1.00 97.25 529 MET A C 1
ATOM 4192 O O . MET A 1 529 ? 17.767 -1.540 5.928 1.00 97.25 529 MET A O 1
ATOM 4196 N N . ALA A 1 530 ? 15.870 -1.062 7.036 1.00 97.06 530 ALA A N 1
ATOM 4197 C CA . ALA A 1 530 ? 15.119 -2.213 6.541 1.00 97.06 530 ALA A CA 1
ATOM 4198 C C . ALA A 1 530 ? 14.958 -2.190 5.012 1.00 97.06 530 ALA A C 1
ATOM 4200 O O . ALA A 1 530 ? 15.251 -3.185 4.342 1.00 97.06 530 ALA A O 1
ATOM 4201 N N . VAL A 1 531 ? 14.547 -1.046 4.457 1.00 97.81 531 VAL A N 1
ATOM 4202 C CA . VAL A 1 531 ? 14.335 -0.862 3.014 1.00 97.81 531 VAL A CA 1
ATOM 4203 C C . VAL A 1 531 ? 15.643 -0.998 2.236 1.00 97.81 531 VAL A C 1
ATOM 4205 O O . VAL A 1 531 ? 15.694 -1.758 1.267 1.00 97.81 531 VAL A O 1
ATOM 4208 N N . ILE A 1 532 ? 16.721 -0.337 2.675 1.00 97.88 532 ILE A N 1
ATOM 4209 C CA . ILE A 1 532 ? 18.036 -0.422 2.016 1.00 97.88 532 ILE A CA 1
ATOM 4210 C C . ILE A 1 532 ? 18.566 -1.856 2.067 1.00 97.88 532 ILE A C 1
ATOM 4212 O O . ILE A 1 532 ? 18.971 -2.398 1.037 1.00 97.88 532 ILE A O 1
ATOM 4216 N N . LYS A 1 533 ? 18.499 -2.517 3.231 1.00 96.38 533 LYS A N 1
ATOM 4217 C CA . LYS A 1 533 ? 18.929 -3.915 3.377 1.00 96.38 533 LYS A CA 1
ATOM 4218 C C . LYS A 1 533 ? 18.165 -4.835 2.427 1.00 96.38 533 LYS A C 1
ATOM 4220 O O . LYS A 1 533 ? 18.782 -5.674 1.766 1.00 96.38 533 LYS A O 1
ATOM 4225 N N . ARG A 1 534 ? 16.839 -4.681 2.335 1.00 96.50 534 ARG A N 1
ATOM 4226 C CA . ARG A 1 534 ? 15.993 -5.454 1.413 1.00 96.50 534 ARG A CA 1
ATOM 4227 C C . ARG A 1 534 ? 16.394 -5.212 -0.040 1.00 96.50 534 ARG A C 1
ATOM 4229 O O . ARG A 1 534 ? 16.617 -6.181 -0.760 1.00 96.50 534 ARG A O 1
ATOM 4236 N N . TRP A 1 535 ? 16.521 -3.951 -0.447 1.00 97.31 535 TRP A N 1
ATOM 4237 C CA . TRP A 1 535 ? 16.891 -3.550 -1.806 1.00 97.31 535 TRP A CA 1
ATOM 4238 C C . TRP A 1 535 ? 18.239 -4.138 -2.239 1.00 97.31 535 TRP A C 1
ATOM 4240 O O . TRP A 1 535 ? 18.319 -4.813 -3.266 1.00 97.31 535 TRP A O 1
ATOM 4250 N N . VAL A 1 536 ? 19.273 -3.967 -1.413 1.00 97.38 536 VAL A N 1
ATOM 4251 C CA . VAL A 1 536 ? 20.621 -4.493 -1.666 1.00 97.38 536 VAL A CA 1
ATOM 4252 C C . VAL A 1 536 ? 20.619 -6.023 -1.751 1.00 97.38 536 VAL A C 1
ATOM 4254 O O . VAL A 1 536 ? 21.215 -6.608 -2.658 1.00 97.38 536 VAL A O 1
ATOM 4257 N N . THR A 1 537 ? 19.917 -6.687 -0.828 1.00 95.81 537 THR A N 1
ATOM 4258 C CA . THR A 1 537 ? 19.807 -8.154 -0.802 1.00 95.81 537 THR A CA 1
ATOM 4259 C C . THR A 1 537 ? 19.099 -8.677 -2.049 1.00 95.81 537 THR A C 1
ATOM 4261 O O . THR A 1 537 ? 19.539 -9.656 -2.650 1.00 95.81 537 THR A O 1
ATOM 4264 N N . GLU A 1 538 ? 18.012 -8.025 -2.461 1.00 94.94 538 GLU A N 1
ATOM 4265 C CA . GLU A 1 538 ? 17.245 -8.403 -3.644 1.00 94.94 538 GLU A CA 1
ATOM 4266 C C . GLU A 1 538 ? 18.067 -8.246 -4.927 1.00 94.94 538 GLU A C 1
ATOM 4268 O O . GLU A 1 538 ? 18.087 -9.172 -5.739 1.00 94.94 538 GLU A O 1
ATOM 4273 N N . ILE A 1 539 ? 18.806 -7.140 -5.082 1.00 95.25 539 ILE A N 1
ATOM 4274 C CA . ILE A 1 539 ? 19.700 -6.942 -6.231 1.00 95.25 539 ILE A CA 1
ATOM 4275 C C . ILE A 1 539 ? 20.730 -8.069 -6.311 1.00 95.25 539 ILE A C 1
ATOM 4277 O O . ILE A 1 539 ? 20.834 -8.741 -7.339 1.00 95.25 539 ILE A O 1
ATOM 4281 N N . ASN A 1 540 ? 21.469 -8.299 -5.226 1.00 94.19 540 ASN A N 1
ATOM 4282 C CA . ASN A 1 540 ? 22.603 -9.219 -5.242 1.00 94.19 540 ASN A CA 1
ATOM 4283 C C . ASN A 1 540 ? 22.193 -10.686 -5.376 1.00 94.19 540 ASN A C 1
ATOM 4285 O O . ASN A 1 540 ? 22.852 -11.440 -6.093 1.00 94.19 540 ASN A O 1
ATOM 4289 N N . ASN A 1 541 ? 21.125 -11.089 -4.684 1.00 92.69 541 ASN A N 1
ATOM 4290 C CA . ASN A 1 541 ? 20.811 -12.504 -4.495 1.00 92.69 541 ASN A CA 1
ATOM 4291 C C . ASN A 1 541 ? 19.641 -12.987 -5.353 1.00 92.69 541 ASN A C 1
ATOM 4293 O O . ASN A 1 541 ? 19.544 -14.184 -5.601 1.00 92.69 541 ASN A O 1
ATOM 4297 N N . ARG A 1 542 ? 18.750 -12.092 -5.800 1.00 92.62 542 ARG A N 1
ATOM 4298 C CA . ARG A 1 542 ? 17.595 -12.463 -6.634 1.00 92.62 542 ARG A CA 1
ATOM 4299 C C . ARG A 1 542 ? 17.728 -11.924 -8.049 1.00 92.62 542 ARG A C 1
ATOM 4301 O O . ARG A 1 542 ? 17.770 -12.712 -8.983 1.00 92.62 542 ARG A O 1
ATOM 4308 N N . ILE A 1 543 ? 17.847 -10.607 -8.216 1.00 92.56 543 ILE A N 1
ATOM 4309 C CA . ILE A 1 543 ? 17.844 -9.971 -9.543 1.00 92.56 543 ILE A CA 1
ATOM 4310 C C . ILE A 1 543 ? 19.057 -10.417 -10.360 1.00 92.56 543 ILE A C 1
ATOM 4312 O O . ILE A 1 543 ? 18.885 -10.923 -11.465 1.00 92.56 543 ILE A O 1
ATOM 4316 N N . ILE A 1 544 ? 20.273 -10.298 -9.810 1.00 94.19 544 ILE A N 1
ATOM 4317 C CA . ILE A 1 544 ? 21.483 -10.747 -10.511 1.00 94.19 544 ILE A CA 1
ATOM 4318 C C . ILE A 1 544 ? 21.424 -12.249 -10.793 1.00 94.19 544 ILE A C 1
ATOM 4320 O O . ILE A 1 544 ? 21.752 -12.652 -11.903 1.00 94.19 544 ILE A O 1
ATOM 4324 N N . SER A 1 545 ? 20.990 -13.074 -9.834 1.00 93.75 545 SER A N 1
ATOM 4325 C CA . SER A 1 545 ? 20.908 -14.527 -10.045 1.00 93.75 545 SER A CA 1
ATOM 4326 C C . SER A 1 545 ? 19.956 -14.876 -11.191 1.00 93.75 545 SER A C 1
ATOM 4328 O O . SER A 1 545 ? 20.341 -15.598 -12.105 1.00 93.75 545 SER A O 1
ATOM 4330 N N . ASN A 1 546 ? 18.755 -14.295 -11.195 1.00 91.62 546 ASN A N 1
ATOM 4331 C CA . ASN A 1 546 ? 17.766 -14.525 -12.246 1.00 91.62 546 ASN A CA 1
ATOM 4332 C C . ASN A 1 546 ? 18.283 -14.055 -13.613 1.00 91.62 546 ASN A C 1
ATOM 4334 O O . ASN A 1 546 ? 18.168 -14.778 -14.599 1.00 91.62 546 ASN A O 1
ATOM 4338 N N . TYR A 1 547 ? 18.912 -12.877 -13.677 1.00 94.88 547 TYR A N 1
ATOM 4339 C CA . TYR A 1 547 ? 19.502 -12.378 -14.920 1.00 94.88 547 TYR A CA 1
ATOM 4340 C C . TYR A 1 547 ? 20.690 -13.222 -15.385 1.00 94.88 547 TYR A C 1
ATOM 4342 O O . TYR A 1 547 ? 20.877 -13.385 -16.585 1.00 94.88 547 TYR A O 1
ATOM 4350 N N . MET A 1 548 ? 21.486 -13.795 -14.479 1.00 94.81 548 MET A N 1
ATOM 4351 C CA . MET A 1 548 ? 22.555 -14.724 -14.856 1.00 94.81 548 MET A CA 1
ATOM 4352 C C . MET A 1 548 ? 21.994 -15.961 -15.556 1.00 94.81 548 MET A C 1
ATOM 4354 O O . MET A 1 548 ? 22.529 -16.370 -16.588 1.00 94.81 548 MET A O 1
ATOM 4358 N N . ASP A 1 549 ? 20.928 -16.548 -15.019 1.00 93.81 549 ASP A N 1
ATOM 4359 C CA . ASP A 1 549 ? 20.306 -17.734 -15.607 1.00 93.81 549 ASP A CA 1
ATOM 4360 C C . ASP A 1 549 ? 19.642 -17.409 -16.951 1.00 93.81 549 ASP A C 1
ATOM 4362 O O . ASP A 1 549 ? 19.845 -18.130 -17.932 1.00 93.81 549 ASP A O 1
ATOM 4366 N N . GLU A 1 550 ? 18.982 -16.255 -17.051 1.00 93.50 550 GLU A N 1
ATOM 4367 C CA . GLU A 1 550 ? 18.430 -15.741 -18.305 1.00 93.50 550 GLU A CA 1
ATOM 4368 C C . GLU A 1 550 ? 19.523 -15.510 -19.370 1.00 93.50 550 GLU A C 1
ATOM 4370 O O . GLU A 1 550 ? 19.449 -16.055 -20.471 1.00 93.50 550 GLU A O 1
ATOM 4375 N N . ILE A 1 551 ? 20.605 -14.795 -19.042 1.00 96.06 551 ILE A N 1
ATOM 4376 C CA . ILE A 1 551 ? 21.741 -14.528 -19.948 1.00 96.06 551 ILE A CA 1
ATOM 4377 C C . ILE A 1 551 ? 22.398 -15.828 -20.444 1.00 96.06 551 ILE A C 1
ATOM 4379 O O . ILE A 1 551 ? 22.896 -15.903 -21.577 1.00 96.06 551 ILE A O 1
ATOM 4383 N N . ARG A 1 552 ? 22.449 -16.860 -19.594 1.00 95.94 552 ARG A N 1
ATOM 4384 C CA . ARG A 1 552 ? 22.979 -18.188 -19.947 1.00 95.94 552 ARG A CA 1
ATOM 4385 C C . ARG A 1 552 ? 22.044 -18.964 -20.868 1.00 95.94 552 ARG A C 1
ATOM 4387 O O . ARG A 1 552 ? 22.540 -19.760 -21.667 1.00 95.94 552 ARG A O 1
ATOM 4394 N N . SER A 1 553 ? 20.736 -18.735 -20.767 1.00 94.44 553 SER A N 1
ATOM 4395 C CA . SER A 1 553 ? 19.743 -19.340 -21.657 1.00 94.44 553 SER A CA 1
ATOM 4396 C C . SER A 1 553 ? 19.880 -18.841 -23.100 1.00 94.44 553 SER A C 1
ATOM 4398 O O . SER A 1 553 ? 19.669 -19.616 -24.030 1.00 94.44 553 SER A O 1
ATOM 4400 N N . PHE A 1 554 ? 20.338 -17.598 -23.298 1.00 94.88 554 PHE A N 1
ATOM 4401 C CA . PHE A 1 554 ? 20.591 -17.041 -24.626 1.00 94.88 554 PHE A CA 1
ATOM 4402 C C . PHE A 1 554 ? 21.781 -17.738 -25.290 1.00 94.88 554 PHE A C 1
ATOM 4404 O O . PHE A 1 554 ? 22.944 -17.532 -24.922 1.00 94.88 554 PHE A O 1
ATOM 4411 N N . LYS A 1 555 ? 21.479 -18.582 -26.280 1.00 94.06 555 LYS A N 1
ATOM 4412 C CA . LYS A 1 555 ? 22.442 -19.375 -27.056 1.00 94.06 555 LYS A CA 1
ATOM 4413 C C . LYS A 1 555 ? 22.343 -19.046 -28.539 1.00 94.06 555 LYS A C 1
ATOM 4415 O O . LYS A 1 555 ? 21.281 -18.661 -29.019 1.00 94.06 555 LYS A O 1
ATOM 4420 N N . MET A 1 556 ? 23.451 -19.233 -29.247 1.00 94.44 556 MET A N 1
ATOM 4421 C CA . MET A 1 556 ? 23.487 -19.145 -30.702 1.00 94.44 556 MET A CA 1
ATOM 4422 C C . MET A 1 556 ? 22.544 -20.203 -31.280 1.00 94.44 556 MET A C 1
ATOM 4424 O O . MET A 1 556 ? 22.619 -21.363 -30.876 1.00 94.44 556 MET A O 1
ATOM 4428 N N . LEU A 1 557 ? 21.657 -19.784 -32.177 1.00 93.25 557 LEU A N 1
ATOM 4429 C CA . LEU A 1 557 ? 20.630 -20.632 -32.785 1.00 93.25 557 LEU A CA 1
ATOM 4430 C C . LEU A 1 557 ? 20.954 -20.968 -34.246 1.00 93.25 557 LEU A C 1
ATOM 4432 O O . LEU A 1 557 ? 20.635 -22.057 -34.705 1.00 93.25 557 LEU A O 1
ATOM 4436 N N . HIS A 1 558 ? 21.619 -20.062 -34.969 1.00 91.94 558 HIS A N 1
ATOM 4437 C CA . HIS A 1 558 ? 21.995 -20.288 -36.363 1.00 91.94 558 HIS A CA 1
ATOM 4438 C C . HIS A 1 558 ? 23.047 -21.397 -36.495 1.00 91.94 558 HIS A C 1
ATOM 4440 O O . HIS A 1 558 ? 23.934 -21.550 -35.650 1.00 91.94 558 HIS A O 1
ATOM 4446 N N . ASN A 1 559 ? 22.998 -22.127 -37.610 1.00 88.19 559 ASN A N 1
ATOM 4447 C CA . ASN A 1 559 ? 24.076 -23.028 -38.001 1.00 88.19 559 ASN A CA 1
ATOM 4448 C C . ASN A 1 559 ? 25.249 -22.208 -38.578 1.00 88.19 559 ASN A C 1
ATOM 4450 O O . ASN A 1 559 ? 25.046 -21.539 -39.590 1.00 88.19 559 ASN A O 1
ATOM 4454 N N . PRO A 1 560 ? 26.470 -22.283 -38.015 1.00 84.94 560 PRO A N 1
ATOM 4455 C CA . PRO A 1 560 ? 27.622 -21.515 -38.497 1.00 84.94 560 PRO A CA 1
ATOM 4456 C C . PRO A 1 560 ? 27.981 -21.735 -39.971 1.00 84.94 560 PRO A C 1
ATOM 4458 O O . PRO A 1 560 ? 28.520 -20.837 -40.604 1.00 84.94 560 PRO A O 1
ATOM 4461 N N . GLU A 1 561 ? 27.689 -22.912 -40.526 1.00 86.31 561 GLU A N 1
ATOM 4462 C CA . GLU A 1 561 ? 27.991 -23.245 -41.925 1.00 86.31 561 GLU A CA 1
ATOM 4463 C C . GLU A 1 561 ? 26.967 -22.666 -42.911 1.00 86.31 561 GLU A C 1
ATOM 4465 O O . GLU A 1 561 ? 27.233 -22.601 -44.109 1.00 86.31 561 GLU A O 1
ATOM 4470 N N . LYS A 1 562 ? 25.789 -22.268 -42.417 1.00 85.56 562 LYS A N 1
ATOM 4471 C CA . LYS A 1 562 ? 24.673 -21.744 -43.223 1.00 85.56 562 LYS A CA 1
ATOM 4472 C C . LYS A 1 562 ? 24.279 -20.313 -42.854 1.00 85.56 562 LYS A C 1
ATOM 4474 O O . LYS A 1 562 ? 23.381 -19.760 -43.480 1.00 85.56 562 LYS A O 1
ATOM 4479 N N . ALA A 1 563 ? 24.908 -19.746 -41.828 1.00 88.19 563 ALA A N 1
ATOM 4480 C CA . ALA A 1 563 ? 24.584 -18.430 -41.308 1.00 88.19 563 ALA A CA 1
ATOM 4481 C C . ALA A 1 563 ? 24.895 -17.348 -42.341 1.00 88.19 563 ALA A C 1
ATOM 4483 O O . ALA A 1 563 ? 25.951 -17.361 -42.977 1.00 88.19 563 ALA A O 1
ATOM 4484 N N . LEU A 1 564 ? 23.983 -16.389 -42.475 1.00 90.75 564 LEU A N 1
ATOM 4485 C CA . LEU A 1 564 ? 24.240 -15.173 -43.230 1.00 90.75 564 LEU A CA 1
ATOM 4486 C C . LEU A 1 564 ? 25.035 -14.187 -42.366 1.00 90.75 564 LEU A C 1
ATOM 4488 O O . LEU A 1 564 ? 25.011 -14.251 -41.134 1.00 90.75 564 LEU A O 1
ATOM 4492 N N . ASP A 1 565 ? 25.688 -13.215 -43.006 1.00 91.62 565 ASP A N 1
ATOM 4493 C CA . ASP A 1 565 ? 26.474 -12.183 -42.312 1.00 91.62 565 ASP A CA 1
ATOM 4494 C C . ASP A 1 565 ? 25.660 -11.460 -41.226 1.00 91.62 565 ASP A C 1
ATOM 4496 O O . ASP A 1 565 ? 26.177 -11.136 -40.154 1.00 91.62 565 ASP A O 1
ATOM 4500 N N . LEU A 1 566 ? 24.364 -11.249 -41.478 1.00 91.25 566 LEU A N 1
ATOM 4501 C CA . LEU A 1 566 ? 23.452 -10.627 -40.523 1.00 91.25 566 LEU A CA 1
ATOM 4502 C C . LEU A 1 566 ? 23.224 -11.502 -39.279 1.00 91.25 566 LEU A C 1
ATOM 4504 O O . LEU A 1 566 ? 23.193 -10.976 -38.169 1.00 91.25 566 LEU A O 1
ATOM 4508 N N . ASP A 1 567 ? 23.123 -12.825 -39.429 1.00 92.12 567 ASP A N 1
ATOM 4509 C CA . ASP A 1 567 ? 22.928 -13.750 -38.304 1.00 92.12 567 ASP A CA 1
ATOM 4510 C C . ASP A 1 567 ? 24.157 -13.784 -37.394 1.00 92.12 567 ASP A C 1
ATOM 4512 O O . ASP A 1 567 ? 24.033 -13.831 -36.166 1.00 92.12 567 ASP A O 1
ATOM 4516 N N . ILE A 1 568 ? 25.345 -13.734 -38.005 1.00 92.69 568 ILE A N 1
ATOM 4517 C CA . ILE A 1 568 ? 26.631 -13.657 -37.308 1.00 92.69 568 ILE A CA 1
ATOM 4518 C C . ILE A 1 568 ? 26.736 -12.318 -36.574 1.00 92.69 568 ILE A C 1
ATOM 4520 O O . ILE A 1 568 ? 27.007 -12.298 -35.373 1.00 92.69 568 ILE A O 1
ATOM 4524 N N . SER A 1 569 ? 26.471 -11.205 -37.265 1.00 94.25 569 SER A N 1
ATOM 4525 C CA . SER A 1 569 ? 26.536 -9.856 -36.693 1.00 94.25 569 SER A CA 1
ATOM 4526 C C . SER A 1 569 ? 25.573 -9.677 -35.513 1.00 94.25 569 SER A C 1
ATOM 4528 O O . SER A 1 569 ? 25.983 -9.202 -34.450 1.00 94.25 569 SER A O 1
ATOM 4530 N N . ASN A 1 570 ? 24.327 -10.143 -35.650 1.00 94.69 570 ASN A N 1
ATOM 4531 C CA . ASN A 1 570 ? 23.330 -10.103 -34.582 1.00 94.69 570 ASN A CA 1
ATOM 4532 C C . ASN A 1 570 ? 23.795 -10.891 -33.351 1.00 94.69 570 ASN A C 1
ATOM 4534 O O . ASN A 1 570 ? 23.766 -10.374 -32.231 1.00 94.69 570 ASN A O 1
ATOM 4538 N N . TRP A 1 571 ? 24.277 -12.124 -33.545 1.00 96.62 571 TRP A N 1
ATOM 4539 C CA . TRP A 1 571 ? 24.791 -12.933 -32.439 1.00 96.62 571 TRP A CA 1
ATOM 4540 C C . TRP A 1 571 ? 26.032 -12.315 -31.782 1.00 96.62 571 TRP A C 1
ATOM 4542 O O . TRP A 1 571 ? 26.159 -12.368 -30.558 1.00 96.62 571 TRP A O 1
ATOM 4552 N N . MET A 1 572 ? 26.930 -11.692 -32.551 1.00 96.62 572 MET A N 1
ATOM 4553 C CA . MET A 1 572 ? 28.090 -10.987 -31.998 1.00 96.62 572 MET A CA 1
ATOM 4554 C C . MET A 1 572 ? 27.666 -9.853 -31.059 1.00 96.62 572 MET A C 1
ATOM 4556 O O . MET A 1 572 ? 28.175 -9.793 -29.940 1.00 96.62 572 MET A O 1
ATOM 4560 N N . ALA A 1 573 ? 26.700 -9.022 -31.463 1.00 97.25 573 ALA A N 1
ATOM 4561 C CA . ALA A 1 573 ? 26.175 -7.938 -30.629 1.00 97.25 573 ALA A CA 1
ATOM 4562 C C . ALA A 1 573 ? 25.524 -8.464 -29.335 1.00 97.25 573 ALA A C 1
ATOM 4564 O O . ALA A 1 573 ? 25.775 -7.949 -28.242 1.00 97.25 573 ALA A O 1
ATOM 4565 N N . ILE A 1 574 ? 24.739 -9.544 -29.438 1.00 97.88 574 ILE A N 1
ATOM 4566 C CA . ILE A 1 574 ? 24.158 -10.241 -28.280 1.00 97.88 574 ILE A CA 1
ATOM 4567 C C . ILE A 1 574 ? 25.271 -10.732 -27.351 1.00 97.88 574 ILE A C 1
ATOM 4569 O O . ILE A 1 574 ? 25.245 -10.479 -26.147 1.00 97.88 574 ILE A O 1
ATOM 4573 N N . ASN A 1 575 ? 26.265 -11.435 -27.893 1.00 97.50 575 ASN A N 1
ATOM 4574 C CA . ASN A 1 575 ? 27.331 -12.028 -27.101 1.00 97.50 575 ASN A CA 1
ATOM 4575 C C . ASN A 1 575 ? 28.220 -10.973 -26.432 1.00 97.50 575 ASN A C 1
ATOM 4577 O O . ASN A 1 575 ? 28.612 -11.165 -25.284 1.00 97.50 575 ASN A O 1
ATOM 4581 N N . GLU A 1 576 ? 28.490 -9.848 -27.093 1.00 97.31 576 GLU A N 1
ATOM 4582 C CA . GLU A 1 576 ? 29.209 -8.718 -26.500 1.00 97.31 576 GLU A CA 1
ATOM 4583 C C . GLU A 1 576 ? 28.482 -8.185 -25.257 1.00 97.31 576 GLU A C 1
ATOM 4585 O O . GLU A 1 576 ? 29.095 -8.053 -24.195 1.00 97.31 576 GLU A O 1
ATOM 4590 N N . LEU A 1 577 ? 27.161 -7.982 -25.333 1.00 97.75 577 LEU A N 1
ATOM 4591 C CA . LEU A 1 577 ? 26.361 -7.569 -24.176 1.00 97.75 577 LEU A CA 1
ATOM 4592 C C . LEU A 1 577 ? 26.339 -8.624 -23.065 1.00 97.75 577 LEU A C 1
ATOM 4594 O O . LEU A 1 577 ? 26.461 -8.271 -21.891 1.00 97.75 577 LEU A O 1
ATOM 4598 N N . ARG A 1 578 ? 26.240 -9.918 -23.405 1.00 97.94 578 ARG A N 1
ATOM 4599 C CA . ARG A 1 578 ? 26.329 -11.011 -22.416 1.00 97.94 578 ARG A CA 1
ATOM 4600 C C . ARG A 1 578 ? 27.654 -10.954 -21.653 1.00 97.94 578 ARG A C 1
ATOM 4602 O O . ARG A 1 578 ? 27.667 -11.109 -20.430 1.00 97.94 578 ARG A O 1
ATOM 4609 N N . MET A 1 579 ? 28.758 -10.706 -22.361 1.00 96.81 579 MET A N 1
ATOM 4610 C CA . MET A 1 579 ? 30.079 -10.572 -21.745 1.00 96.81 579 MET A CA 1
ATOM 4611 C C . MET A 1 579 ? 30.178 -9.303 -20.895 1.00 96.81 579 MET A C 1
ATOM 4613 O O . MET A 1 579 ? 30.609 -9.389 -19.750 1.00 96.81 579 MET A O 1
ATOM 4617 N N . TYR A 1 580 ? 29.700 -8.159 -21.389 1.00 97.69 580 TYR A N 1
ATOM 4618 C CA . TYR A 1 580 ? 29.664 -6.903 -20.632 1.00 97.69 580 TYR A CA 1
ATOM 4619 C C . TYR A 1 580 ? 28.924 -7.039 -19.291 1.00 97.69 580 TYR A C 1
ATOM 4621 O O . TYR A 1 580 ? 29.376 -6.549 -18.253 1.00 97.69 580 TYR A O 1
ATOM 4629 N N . LEU A 1 581 ? 27.784 -7.732 -19.303 1.00 97.81 581 LEU A N 1
ATOM 4630 C CA . LEU A 1 581 ? 26.942 -7.911 -18.126 1.00 97.81 581 LEU A CA 1
ATOM 4631 C C . LEU A 1 581 ? 27.565 -8.852 -17.092 1.00 97.81 581 LEU A C 1
ATOM 4633 O O . LEU A 1 581 ? 27.560 -8.528 -15.904 1.00 97.81 581 LEU A O 1
ATOM 4637 N N . MET A 1 582 ? 28.109 -9.993 -17.532 1.00 96.69 582 MET A N 1
ATOM 4638 C CA . MET A 1 582 ? 28.399 -11.128 -16.645 1.00 96.69 582 MET A CA 1
ATOM 4639 C C . MET A 1 582 ? 29.879 -11.538 -16.569 1.00 96.69 582 MET A C 1
ATOM 4641 O O . MET A 1 582 ? 30.249 -12.286 -15.662 1.00 96.69 582 MET A O 1
ATOM 4645 N N . LYS A 1 583 ? 30.737 -11.113 -17.505 1.00 96.62 583 LYS A N 1
ATOM 4646 C CA . LYS A 1 583 ? 32.105 -11.634 -17.633 1.00 96.62 583 LYS A CA 1
ATOM 4647 C C . LYS A 1 583 ? 33.169 -10.572 -17.372 1.00 96.62 583 LYS A C 1
ATOM 4649 O O . LYS A 1 583 ? 33.350 -9.644 -18.150 1.00 96.62 583 LYS A O 1
ATOM 4654 N N . ASP A 1 584 ? 33.942 -10.781 -16.312 1.00 97.25 584 ASP A N 1
ATOM 4655 C CA . ASP A 1 584 ? 35.160 -10.008 -16.072 1.00 97.25 584 ASP A CA 1
ATOM 4656 C C . ASP A 1 584 ? 36.265 -10.406 -17.063 1.00 97.25 584 ASP A C 1
ATOM 4658 O O . ASP A 1 584 ? 36.408 -11.577 -17.445 1.00 97.25 584 ASP A O 1
ATOM 4662 N N . THR A 1 585 ? 37.074 -9.421 -17.444 1.00 94.44 585 THR A N 1
ATOM 4663 C CA . THR A 1 585 ? 38.295 -9.578 -18.242 1.00 94.44 585 THR A CA 1
ATOM 4664 C C . THR A 1 585 ? 39.508 -9.104 -17.439 1.00 94.44 585 THR A C 1
ATOM 4666 O O . THR A 1 585 ? 39.371 -8.562 -16.344 1.00 94.44 585 THR A O 1
ATOM 4669 N N . TYR A 1 586 ? 40.716 -9.264 -17.984 1.00 91.19 586 TYR A N 1
ATOM 4670 C CA . TYR A 1 586 ? 41.933 -8.755 -17.340 1.00 91.19 586 TYR A CA 1
ATOM 4671 C C . TYR A 1 586 ? 41.947 -7.228 -17.162 1.00 91.19 586 TYR A C 1
ATOM 4673 O O . TYR A 1 586 ? 42.651 -6.731 -16.288 1.00 91.19 586 TYR A O 1
ATOM 4681 N N . THR A 1 587 ? 41.201 -6.485 -17.984 1.00 93.25 587 THR A N 1
ATOM 4682 C CA . THR A 1 587 ? 41.242 -5.014 -18.025 1.00 93.25 587 THR A CA 1
ATOM 4683 C C . THR A 1 587 ? 39.936 -4.350 -17.600 1.00 93.25 587 THR A C 1
ATOM 4685 O O . THR A 1 587 ? 39.924 -3.148 -17.346 1.00 93.25 587 THR A O 1
ATOM 4688 N N . SER A 1 588 ? 38.832 -5.096 -17.512 1.00 94.56 588 SER A N 1
ATOM 4689 C CA . SER A 1 588 ? 37.517 -4.548 -17.175 1.00 94.56 588 SER A CA 1
ATOM 4690 C C . SER A 1 588 ? 36.680 -5.515 -16.344 1.00 94.56 588 SER A C 1
ATOM 4692 O O . SER A 1 588 ? 36.689 -6.727 -16.560 1.00 94.56 588 SER A O 1
ATOM 4694 N N . LYS A 1 589 ? 35.937 -4.947 -15.392 1.00 97.56 589 LYS A N 1
ATOM 4695 C CA . LYS A 1 589 ? 34.941 -5.660 -14.593 1.00 97.56 589 LYS A CA 1
ATOM 4696 C C . LYS A 1 589 ? 33.585 -5.580 -15.280 1.00 97.56 589 LYS A C 1
ATOM 4698 O O . LYS A 1 589 ? 33.198 -4.515 -15.767 1.00 97.56 589 LYS A O 1
ATOM 4703 N N . SER A 1 590 ? 32.865 -6.690 -15.258 1.00 97.94 590 SER A N 1
ATOM 4704 C CA . SER A 1 590 ? 31.481 -6.792 -15.695 1.00 97.94 590 SER A CA 1
ATOM 4705 C C . SER A 1 590 ? 30.565 -5.892 -14.873 1.00 97.94 590 SER A C 1
ATOM 4707 O O . SER A 1 590 ? 30.894 -5.468 -13.756 1.00 97.94 590 SER A O 1
ATOM 4709 N N . LEU A 1 591 ? 29.379 -5.619 -15.414 1.00 98.06 591 LEU A N 1
ATOM 4710 C CA . LEU A 1 591 ? 28.376 -4.839 -14.701 1.00 98.06 591 LEU A CA 1
ATOM 4711 C C . LEU A 1 591 ? 27.954 -5.518 -13.386 1.00 98.06 591 LEU A C 1
ATOM 4713 O O . LEU A 1 591 ? 27.853 -4.841 -12.364 1.00 98.06 591 LEU A O 1
ATOM 4717 N N . PHE A 1 592 ? 27.803 -6.848 -13.367 1.00 97.75 592 PHE A N 1
ATOM 4718 C CA . PHE A 1 592 ? 27.492 -7.589 -12.138 1.00 97.75 592 PHE A CA 1
ATOM 4719 C C . PHE A 1 592 ? 28.579 -7.460 -11.071 1.00 97.75 592 PHE A C 1
ATOM 4721 O O . PHE A 1 592 ? 28.254 -7.254 -9.900 1.00 97.75 592 PHE A O 1
ATOM 4728 N N . THR A 1 593 ? 29.858 -7.536 -11.445 1.00 97.56 593 THR A N 1
ATOM 4729 C CA . THR A 1 593 ? 30.956 -7.337 -10.487 1.00 97.56 593 THR A CA 1
ATOM 4730 C C . THR A 1 593 ? 30.964 -5.902 -9.958 1.00 97.56 593 THR A C 1
ATOM 4732 O O . THR A 1 593 ? 31.049 -5.701 -8.749 1.00 97.56 593 THR A O 1
ATOM 4735 N N . ARG A 1 594 ? 30.779 -4.894 -10.824 1.00 98.19 594 ARG A N 1
ATOM 4736 C CA . ARG A 1 594 ? 30.683 -3.479 -10.411 1.00 98.19 594 ARG A CA 1
ATOM 4737 C C . ARG A 1 594 ? 29.534 -3.230 -9.427 1.00 98.19 594 ARG A C 1
ATOM 4739 O O . ARG A 1 594 ? 29.714 -2.462 -8.485 1.00 98.19 594 ARG A O 1
ATOM 4746 N N . ILE A 1 595 ? 28.382 -3.874 -9.632 1.00 97.88 595 ILE A N 1
ATOM 4747 C CA . ILE A 1 595 ? 27.220 -3.797 -8.731 1.00 97.88 595 ILE A CA 1
ATOM 4748 C C . ILE A 1 595 ? 27.543 -4.410 -7.368 1.00 97.88 595 ILE A C 1
ATOM 4750 O O . ILE A 1 595 ? 27.321 -3.767 -6.343 1.00 97.88 595 ILE A O 1
ATOM 4754 N N . LYS A 1 596 ? 28.114 -5.620 -7.348 1.00 96.88 596 LYS A N 1
ATOM 4755 C CA . LYS A 1 596 ? 28.513 -6.290 -6.102 1.00 96.88 596 LYS A CA 1
ATOM 4756 C C . LYS A 1 596 ? 29.541 -5.474 -5.323 1.00 96.88 596 LYS A C 1
ATOM 4758 O O . LYS A 1 596 ? 29.456 -5.397 -4.104 1.00 96.88 596 LYS A O 1
ATOM 4763 N N . GLU A 1 597 ? 30.475 -4.829 -6.017 1.00 97.69 597 GLU A N 1
ATOM 4764 C CA . GLU A 1 597 ? 31.467 -3.948 -5.397 1.00 97.69 597 GLU A CA 1
ATOM 4765 C C . GLU A 1 597 ? 30.844 -2.685 -4.810 1.00 97.69 597 GLU A C 1
ATOM 4767 O O . GLU A 1 597 ? 31.124 -2.375 -3.658 1.00 97.69 597 GLU A O 1
ATOM 4772 N N . ALA A 1 598 ? 29.970 -1.996 -5.555 1.00 97.94 598 ALA A N 1
ATOM 4773 C CA . ALA A 1 598 ? 29.258 -0.820 -5.048 1.00 97.94 598 ALA A CA 1
ATOM 4774 C C . ALA A 1 598 ? 28.378 -1.168 -3.837 1.00 97.94 598 ALA A C 1
ATOM 4776 O O . ALA A 1 598 ? 28.330 -0.426 -2.861 1.00 97.94 598 ALA A O 1
ATOM 4777 N N . SER A 1 599 ? 27.732 -2.336 -3.873 1.00 95.88 599 SER A N 1
ATOM 4778 C CA . SER A 1 599 ? 26.981 -2.865 -2.739 1.00 95.88 599 SER A CA 1
ATOM 4779 C C . SER A 1 599 ? 27.869 -3.168 -1.532 1.00 95.88 599 SER A C 1
ATOM 4781 O O . SER A 1 599 ? 27.466 -2.860 -0.416 1.00 95.88 599 SER A O 1
ATOM 4783 N N . ALA A 1 600 ? 29.032 -3.795 -1.727 1.00 96.56 600 ALA A N 1
ATOM 4784 C CA . ALA A 1 600 ? 29.936 -4.160 -0.637 1.00 96.56 600 ALA A CA 1
ATOM 4785 C C . ALA A 1 600 ? 30.622 -2.939 -0.008 1.00 96.56 600 ALA A C 1
ATOM 4787 O O . ALA A 1 600 ? 30.966 -2.974 1.169 1.00 96.56 600 ALA A O 1
ATOM 4788 N N . SER A 1 601 ? 30.815 -1.866 -0.781 1.00 97.31 601 SER A N 1
ATOM 4789 C CA . SER A 1 601 ? 31.341 -0.591 -0.290 1.00 97.31 601 SER A CA 1
ATOM 4790 C C . SER A 1 601 ? 30.264 0.358 0.241 1.00 97.31 601 SER A C 1
ATOM 4792 O O . SER A 1 601 ? 30.602 1.489 0.575 1.00 97.31 601 SER A O 1
ATOM 4794 N N . GLU A 1 602 ? 28.993 -0.062 0.262 1.00 97.31 602 GLU A N 1
ATOM 4795 C CA . GLU A 1 602 ? 27.837 0.768 0.639 1.00 97.31 602 GLU A CA 1
ATOM 4796 C C . GLU A 1 602 ? 27.736 2.094 -0.150 1.00 97.31 602 GLU A C 1
ATOM 4798 O O . GLU A 1 602 ? 27.197 3.091 0.325 1.00 97.31 602 GLU A O 1
ATOM 4803 N N . ASP A 1 603 ? 28.233 2.105 -1.393 1.00 97.81 603 ASP A N 1
ATOM 4804 C CA . ASP A 1 603 ? 28.129 3.243 -2.312 1.00 97.81 603 ASP A CA 1
ATOM 4805 C C . ASP A 1 603 ? 26.771 3.176 -3.026 1.00 97.81 603 ASP A C 1
ATOM 4807 O O . ASP A 1 603 ? 26.643 2.710 -4.165 1.00 97.81 603 ASP A O 1
ATOM 4811 N N . TYR A 1 604 ? 25.723 3.552 -2.292 1.00 97.69 604 TYR A N 1
ATOM 4812 C CA . TYR A 1 604 ? 24.339 3.378 -2.726 1.00 97.69 604 TYR A CA 1
ATOM 4813 C C . TYR A 1 604 ? 23.954 4.269 -3.917 1.00 97.69 604 TYR A C 1
ATOM 4815 O O . TYR A 1 604 ? 23.171 3.833 -4.762 1.00 97.69 604 TYR A O 1
ATOM 4823 N N . ASP A 1 605 ? 24.540 5.463 -4.049 1.00 97.25 605 ASP A N 1
ATOM 4824 C CA . ASP A 1 605 ? 24.369 6.319 -5.229 1.00 97.25 605 ASP A CA 1
ATOM 4825 C C . ASP A 1 605 ? 24.908 5.631 -6.487 1.00 97.25 605 ASP A C 1
ATOM 4827 O O . ASP A 1 605 ? 24.230 5.547 -7.519 1.00 97.25 605 ASP A O 1
ATOM 4831 N N . LYS A 1 606 ? 26.121 5.071 -6.412 1.00 98.06 606 LYS A N 1
ATOM 4832 C CA . LYS A 1 606 ? 26.690 4.298 -7.518 1.00 98.06 606 LYS A CA 1
ATOM 4833 C C . LYS A 1 606 ? 25.883 3.035 -7.791 1.00 98.06 606 LYS A C 1
ATOM 4835 O O . LYS A 1 606 ? 25.619 2.740 -8.954 1.00 98.06 606 LYS A O 1
ATOM 4840 N N . LEU A 1 607 ? 25.468 2.304 -6.755 1.00 98.19 607 LEU A N 1
ATOM 4841 C CA . LEU A 1 607 ? 24.632 1.110 -6.897 1.00 98.19 607 LEU A CA 1
ATOM 4842 C C . LEU A 1 607 ? 23.309 1.427 -7.611 1.00 98.19 607 LEU A C 1
ATOM 4844 O O . LEU A 1 607 ? 22.932 0.700 -8.528 1.00 98.19 607 LEU A O 1
ATOM 4848 N N . SER A 1 608 ? 22.655 2.533 -7.249 1.00 97.69 608 SER A N 1
ATOM 4849 C CA . SER A 1 608 ? 21.436 3.026 -7.900 1.00 97.69 608 SER A CA 1
ATOM 4850 C C . SER A 1 608 ? 21.656 3.265 -9.397 1.00 97.69 608 SER A C 1
ATOM 4852 O O . SER A 1 608 ? 20.929 2.726 -10.232 1.00 97.69 608 SER A O 1
ATOM 4854 N N . ASN A 1 609 ? 22.718 3.989 -9.762 1.00 98.12 609 ASN A N 1
ATOM 4855 C CA . ASN A 1 609 ? 23.051 4.250 -11.166 1.00 98.12 609 ASN A CA 1
ATOM 4856 C C . ASN A 1 609 ? 23.366 2.964 -11.949 1.00 98.12 609 ASN A C 1
ATOM 4858 O O . ASN A 1 609 ? 22.910 2.789 -13.080 1.00 98.12 609 ASN A O 1
ATOM 4862 N N . LEU A 1 610 ? 24.120 2.039 -11.346 1.00 98.25 610 LEU A N 1
ATOM 4863 C CA . LEU A 1 610 ? 24.446 0.751 -11.961 1.00 98.25 610 LEU A CA 1
ATOM 4864 C C . LEU A 1 610 ? 23.209 -0.141 -12.132 1.00 98.25 610 LEU A C 1
ATOM 4866 O O . LEU A 1 610 ? 23.141 -0.894 -13.101 1.00 98.25 610 LEU A O 1
ATOM 4870 N N . GLN A 1 611 ? 22.233 -0.062 -11.224 1.00 97.12 611 GLN A N 1
ATOM 4871 C CA . GLN A 1 611 ? 20.962 -0.770 -11.360 1.00 97.12 611 GLN A CA 1
ATOM 4872 C C . GLN A 1 611 ? 20.174 -0.272 -12.579 1.00 97.12 611 GLN A C 1
ATOM 4874 O O . GLN A 1 611 ? 19.665 -1.088 -13.346 1.00 97.12 611 GLN A O 1
ATOM 4879 N N . LEU A 1 612 ? 20.087 1.046 -12.777 1.00 95.62 612 LEU A N 1
ATOM 4880 C CA . LEU A 1 612 ? 19.415 1.624 -13.947 1.00 95.62 612 LEU A CA 1
ATOM 4881 C C . LEU A 1 612 ? 20.104 1.206 -15.249 1.00 95.62 612 LEU A C 1
ATOM 4883 O O . LEU A 1 612 ? 19.440 0.811 -16.209 1.00 95.62 612 LEU A O 1
ATOM 4887 N N . GLU A 1 613 ? 21.440 1.235 -15.260 1.00 97.56 613 GLU A N 1
ATOM 4888 C CA . GLU A 1 613 ? 22.235 0.730 -16.378 1.00 97.56 613 GLU A CA 1
ATOM 4889 C C . GLU A 1 613 ? 21.932 -0.753 -16.645 1.00 97.56 613 GLU A C 1
ATOM 4891 O O . GLU A 1 613 ? 21.718 -1.146 -17.793 1.00 97.56 613 GLU A O 1
ATOM 4896 N N . LEU A 1 614 ? 21.865 -1.573 -15.593 1.00 96.62 614 LEU A N 1
ATOM 4897 C CA . LEU A 1 614 ? 21.576 -2.998 -15.702 1.00 96.62 614 LEU A CA 1
ATOM 4898 C C . LEU A 1 614 ? 20.199 -3.260 -16.317 1.00 96.62 614 LEU A C 1
ATOM 4900 O O . LEU A 1 614 ? 20.100 -4.038 -17.267 1.00 96.62 614 LEU A O 1
ATOM 4904 N N . ASP A 1 615 ? 19.154 -2.608 -15.809 1.00 92.62 615 ASP A N 1
ATOM 4905 C CA . ASP A 1 615 ? 17.793 -2.787 -16.315 1.00 92.62 615 ASP A CA 1
ATOM 4906 C C . ASP A 1 615 ? 17.684 -2.358 -17.792 1.00 92.62 615 ASP A C 1
ATOM 4908 O O . ASP A 1 615 ? 17.076 -3.068 -18.598 1.00 92.62 615 ASP A O 1
ATOM 4912 N N . MET A 1 616 ? 18.350 -1.264 -18.188 1.00 94.50 616 MET A N 1
ATOM 4913 C CA . MET A 1 616 ? 18.434 -0.847 -19.594 1.00 94.50 616 MET A CA 1
ATOM 4914 C C . MET A 1 616 ? 19.148 -1.898 -20.459 1.00 94.50 616 MET A C 1
ATOM 4916 O O . MET A 1 616 ? 18.645 -2.280 -21.516 1.00 94.50 616 MET A O 1
ATOM 4920 N N . LYS A 1 617 ? 20.325 -2.376 -20.038 1.00 97.31 617 LYS A N 1
ATOM 4921 C CA . LYS A 1 617 ? 21.134 -3.328 -20.819 1.00 97.31 617 LYS A CA 1
ATOM 4922 C C . LYS A 1 617 ? 20.450 -4.688 -20.955 1.00 97.31 617 LYS A C 1
ATOM 4924 O O . LYS A 1 617 ? 20.522 -5.286 -22.026 1.00 97.31 617 LYS A O 1
ATOM 4929 N N . MET A 1 618 ? 19.750 -5.149 -19.919 1.00 95.06 618 MET A N 1
ATOM 4930 C CA . MET A 1 618 ? 18.938 -6.367 -19.988 1.00 95.06 618 MET A CA 1
ATOM 4931 C C . MET A 1 618 ? 17.773 -6.228 -20.966 1.00 95.06 618 MET A C 1
ATOM 4933 O O . MET A 1 618 ? 17.527 -7.153 -21.736 1.00 95.06 618 MET A O 1
ATOM 4937 N N . LYS A 1 619 ? 17.092 -5.073 -20.990 1.00 92.12 619 LYS A N 1
ATOM 4938 C CA . LYS A 1 619 ? 16.046 -4.797 -21.986 1.00 92.12 619 LYS A CA 1
ATOM 4939 C C . LYS A 1 619 ? 16.596 -4.898 -23.414 1.00 92.12 619 LYS A C 1
ATOM 4941 O O . LYS A 1 619 ? 16.054 -5.655 -24.213 1.00 92.12 619 LYS A O 1
ATOM 4946 N N . VAL A 1 620 ? 17.712 -4.224 -23.698 1.00 95.81 620 VAL A N 1
ATOM 4947 C CA . VAL A 1 620 ? 18.362 -4.273 -25.022 1.00 95.81 620 VAL A CA 1
ATOM 4948 C C . VAL A 1 620 ? 18.784 -5.700 -25.387 1.00 95.81 620 VAL A C 1
ATOM 4950 O O . VAL A 1 620 ? 18.571 -6.138 -26.514 1.00 95.81 620 VAL A O 1
ATOM 4953 N N . LEU A 1 621 ? 19.357 -6.452 -24.443 1.00 96.25 621 LEU A N 1
ATOM 4954 C CA . LEU A 1 621 ? 19.771 -7.834 -24.686 1.00 96.25 621 LEU A CA 1
ATOM 4955 C C . LEU A 1 621 ? 18.586 -8.734 -25.069 1.00 96.25 621 LEU A C 1
ATOM 4957 O O . LEU A 1 621 ? 18.706 -9.517 -26.012 1.00 96.25 621 LEU A O 1
ATOM 4961 N N . ARG A 1 622 ? 17.450 -8.607 -24.370 1.00 93.00 622 ARG A N 1
ATOM 4962 C CA . ARG A 1 622 ? 16.213 -9.341 -24.683 1.00 93.00 622 ARG A CA 1
ATOM 4963 C C . ARG A 1 622 ? 15.711 -9.012 -26.085 1.00 93.00 622 ARG A C 1
ATOM 4965 O O . ARG A 1 622 ? 15.460 -9.928 -26.858 1.00 93.00 622 ARG A O 1
ATOM 4972 N N . GLU A 1 623 ? 15.620 -7.726 -26.426 1.00 91.88 623 GLU A N 1
ATOM 4973 C CA . GLU A 1 623 ? 15.157 -7.260 -27.741 1.00 91.88 623 GLU A CA 1
ATOM 4974 C C . GLU A 1 623 ? 16.050 -7.774 -28.881 1.00 91.88 623 GLU A C 1
ATOM 4976 O O . GLU A 1 623 ? 15.548 -8.285 -29.884 1.00 91.88 623 GLU A O 1
ATOM 4981 N N . LEU A 1 624 ? 17.376 -7.709 -28.710 1.00 95.25 624 LEU A N 1
ATOM 4982 C CA . LEU A 1 624 ? 18.327 -8.225 -29.696 1.00 95.25 624 LEU A CA 1
ATOM 4983 C C . LEU A 1 624 ? 18.211 -9.741 -29.864 1.00 95.25 624 LEU A C 1
ATOM 4985 O O . LEU A 1 624 ? 18.128 -10.220 -30.994 1.00 95.25 624 LEU A O 1
ATOM 4989 N N . TYR A 1 625 ? 18.190 -10.497 -28.760 1.00 94.12 625 TYR A N 1
ATOM 4990 C CA . TYR A 1 625 ? 18.076 -11.957 -28.815 1.00 94.12 625 TYR A CA 1
ATOM 4991 C C . TYR A 1 625 ? 16.762 -12.400 -29.455 1.00 94.12 625 TYR A C 1
ATOM 4993 O O . TYR A 1 625 ? 16.725 -13.343 -30.245 1.00 94.12 625 TYR A O 1
ATOM 5001 N N . TYR A 1 626 ? 15.693 -11.676 -29.151 1.00 90.69 626 TYR A N 1
ATOM 5002 C CA . TYR A 1 626 ? 14.381 -11.929 -29.699 1.00 90.69 626 TYR A CA 1
ATOM 5003 C C . TYR A 1 626 ? 14.301 -11.679 -31.209 1.00 90.69 626 TYR A C 1
ATOM 5005 O O . TYR A 1 626 ? 13.864 -12.553 -31.959 1.00 90.69 626 TYR A O 1
ATOM 5013 N N . SER A 1 627 ? 14.781 -10.517 -31.663 1.00 90.94 627 SER A N 1
ATOM 5014 C CA . SER A 1 627 ? 14.865 -10.180 -33.088 1.00 90.94 627 SER A CA 1
ATOM 5015 C C . SER A 1 627 ? 15.721 -11.196 -33.850 1.00 90.94 627 SER A C 1
ATOM 5017 O O . SER A 1 627 ? 15.321 -11.691 -34.903 1.00 90.94 627 SER A O 1
ATOM 5019 N N . TYR A 1 628 ? 16.855 -11.592 -33.261 1.00 93.19 628 TYR A N 1
ATOM 5020 C CA . TYR A 1 628 ? 17.706 -12.655 -33.786 1.00 93.19 628 TYR A CA 1
ATOM 5021 C C . TYR A 1 628 ? 16.946 -13.977 -33.949 1.00 93.19 628 TYR A C 1
ATOM 5023 O O . TYR A 1 628 ? 16.969 -14.537 -35.039 1.00 93.19 628 TYR A O 1
ATOM 5031 N N . LYS A 1 629 ? 16.221 -14.445 -32.921 1.00 91.00 629 LYS A N 1
ATOM 5032 C CA . LYS A 1 629 ? 15.403 -15.669 -32.999 1.00 91.00 629 LYS A CA 1
ATOM 5033 C C . LYS A 1 629 ? 14.349 -15.569 -34.112 1.00 91.00 629 LYS A C 1
ATOM 5035 O O . LYS A 1 629 ? 14.244 -16.481 -34.918 1.00 91.00 629 LYS A O 1
ATOM 5040 N N . LYS A 1 630 ? 13.593 -14.468 -34.200 1.00 89.31 630 LYS A N 1
ATOM 5041 C CA . LYS A 1 630 ? 12.522 -14.306 -35.207 1.00 89.31 630 LYS A CA 1
ATOM 5042 C C . LYS A 1 630 ? 13.020 -14.203 -36.651 1.00 89.31 630 LYS A C 1
ATOM 5044 O O . LYS A 1 630 ? 12.261 -14.504 -37.566 1.00 89.31 630 LYS A O 1
ATOM 5049 N N . ASN A 1 631 ? 14.255 -13.749 -36.858 1.00 89.19 631 ASN A N 1
ATOM 5050 C CA . ASN A 1 631 ? 14.824 -13.592 -38.196 1.00 89.19 631 ASN A CA 1
ATOM 5051 C C . ASN A 1 631 ? 15.358 -14.908 -38.791 1.00 89.19 631 ASN A C 1
ATOM 5053 O O . ASN A 1 631 ? 15.615 -14.981 -39.991 1.00 89.19 631 ASN A O 1
ATOM 5057 N N . LEU A 1 632 ? 15.540 -15.946 -37.973 1.00 88.62 632 LEU A N 1
ATOM 5058 C CA . LEU A 1 632 ? 16.022 -17.240 -38.445 1.00 88.62 632 LEU A CA 1
ATOM 5059 C C . LEU A 1 632 ? 14.866 -18.054 -39.030 1.00 88.62 632 LEU A C 1
ATOM 5061 O O . LEU A 1 632 ? 13.874 -18.322 -38.358 1.00 88.62 632 LEU A O 1
ATOM 5065 N N . VAL A 1 633 ? 15.018 -18.460 -40.290 1.00 81.19 633 VAL A N 1
ATOM 5066 C CA . VAL A 1 633 ? 14.017 -19.265 -41.009 1.00 81.19 633 VAL A CA 1
ATOM 5067 C C . VAL A 1 633 ? 14.154 -20.758 -40.686 1.00 81.19 633 VAL A C 1
ATOM 5069 O O . VAL A 1 633 ? 13.148 -21.449 -40.556 1.00 81.19 633 VAL A O 1
ATOM 5072 N N . ASP A 1 634 ? 15.388 -21.234 -40.505 1.00 70.75 634 ASP A N 1
ATOM 5073 C CA . ASP A 1 634 ? 15.718 -22.644 -40.272 1.00 70.75 634 ASP A CA 1
ATOM 5074 C C . ASP A 1 634 ? 16.243 -22.855 -38.833 1.00 70.75 634 ASP A C 1
ATOM 5076 O O . ASP A 1 634 ? 17.449 -23.040 -38.638 1.00 70.75 634 ASP A O 1
ATOM 5080 N N . ILE A 1 635 ? 15.358 -22.776 -37.825 1.00 62.91 635 ILE A N 1
ATOM 5081 C CA . ILE A 1 635 ? 15.670 -23.102 -36.410 1.00 62.91 635 ILE A CA 1
ATOM 5082 C C . ILE A 1 635 ? 15.487 -24.594 -36.132 1.00 62.91 635 ILE A C 1
ATOM 5084 O O . ILE A 1 635 ? 14.429 -25.142 -36.522 1.00 62.91 635 ILE A O 1
#

Foldseek 3Di:
DPPPDAFKDFLVQLDLVSVVVVCVVPVLAQFEFEWFAALLRDIDDDGHGVVNCNVPVCCQAPNWDWDFQCPGLQPLQQHPVQRIKTWYFDSNGMKGWDFDPVDADPVPRGTRIYIYTYTFIDGPNRTQTLLVLLVVLQVCLWVLVLVLCVVQVVLCVLVVDGSQQFDTKFKKKWKKWKWKKWFPPDDCDPVNLVQFLVQLVVQPFWQDDDDDLRNVLQVVLCVVCVSNVQAWDDKGFDSTWHDFDADPVRHGRTTITMMITTTDMDGLSNNLVVLVVSVVSSQVSSVVSNMHMDQQQPPDPSHAGIWMKMKIWMWTQTPVRDIATQFFPSDLALTFLLNLLLLLLCLQLVLVLVLLQQLALRLLSNCDAPYLAAQFSAEESDPGSVGAAPQSNHQKYFDDDPVDSRRTIIIGTSHTSSRSSSSSSSLSSLSSSVSSCVCSVVVHGRVLSVCQQQDFLCDDDDRHDHQEHHYDSDNLRVPDDPVRRCRHRNDGDNASVSSLCSCVVCVVSVVSSCPPPSCPPSSSVSSSVSSLVVHLCCVLPPVLVVVLVVLVVLDQDDDPVPDDPVLVVLVVVLVVLSCQAPNDDPVDDHLSVQLVVCSVVVVVVSNSVSVVVNVVSSVVSSVSSVVSVVVDPDD